Protein AF-A0A962H6L5-F1 (afdb_monomer)

Structure (mmCIF, N/CA/C/O backbone):
data_AF-A0A962H6L5-F1
#
_entry.id   AF-A0A962H6L5-F1
#
loop_
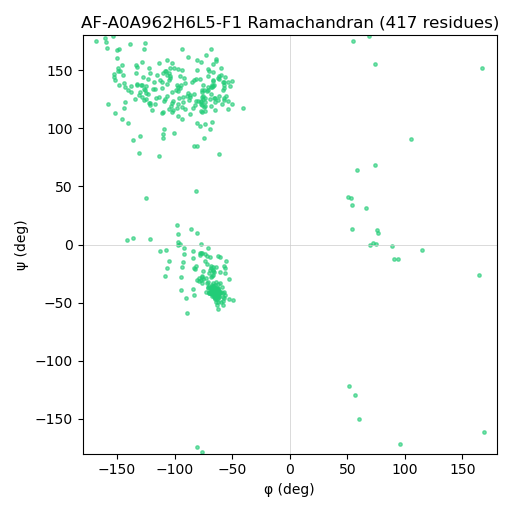_atom_site.group_PDB
_atom_site.id
_atom_site.type_symbol
_atom_site.label_atom_id
_atom_site.label_alt_id
_atom_site.label_comp_id
_atom_site.label_asym_id
_atom_site.label_entity_id
_atom_site.label_seq_id
_atom_site.pdbx_PDB_ins_code
_atom_site.Cartn_x
_atom_site.Cartn_y
_atom_site.Cartn_z
_atom_site.occupancy
_atom_site.B_iso_or_equiv
_atom_site.auth_seq_id
_atom_site.auth_comp_id
_atom_site.auth_asym_id
_atom_site.auth_atom_id
_atom_site.pdbx_PDB_model_num
ATOM 1 N N . MET A 1 1 ? -11.122 9.162 25.309 1.00 51.91 1 MET A N 1
ATOM 2 C CA . MET A 1 1 ? -9.890 9.337 24.504 1.00 51.91 1 MET A CA 1
ATOM 3 C C . MET A 1 1 ? -10.252 9.602 23.049 1.00 51.91 1 MET A C 1
ATOM 5 O O . MET A 1 1 ? -11.308 9.151 22.612 1.00 51.91 1 MET A O 1
ATOM 9 N N . ALA A 1 2 ? -9.416 10.336 22.312 1.00 76.69 2 ALA A N 1
ATOM 10 C CA . ALA A 1 2 ? -9.655 10.618 20.895 1.00 76.69 2 ALA A CA 1
ATOM 11 C C . ALA A 1 2 ? -9.278 9.437 19.976 1.00 76.69 2 ALA A C 1
ATOM 13 O O . ALA A 1 2 ? -9.973 9.191 18.996 1.00 76.69 2 ALA A O 1
ATOM 14 N N . VAL A 1 3 ? -8.276 8.642 20.363 1.00 86.62 3 VAL A N 1
ATOM 15 C CA . VAL A 1 3 ? -7.961 7.310 19.815 1.00 86.62 3 VAL A CA 1
ATOM 16 C C . VAL A 1 3 ? -7.894 6.333 20.993 1.00 86.62 3 VAL A C 1
ATOM 18 O O . VAL A 1 3 ? -7.348 6.689 22.036 1.00 86.62 3 VAL A O 1
ATOM 21 N N . ARG A 1 4 ? -8.518 5.158 20.880 1.00 91.19 4 ARG A N 1
ATOM 22 C CA . ARG A 1 4 ? -8.542 4.127 21.938 1.00 91.19 4 ARG A CA 1
ATOM 23 C C . ARG A 1 4 ? -7.612 2.973 21.581 1.00 91.19 4 ARG A C 1
ATOM 25 O O . ARG A 1 4 ? -7.512 2.644 20.412 1.00 91.19 4 ARG A O 1
ATOM 32 N N . GLU A 1 5 ? -6.994 2.322 22.555 1.00 92.38 5 GLU A N 1
ATOM 33 C CA . GLU A 1 5 ? -6.277 1.067 22.295 1.00 92.38 5 GLU A CA 1
ATOM 34 C C . GLU A 1 5 ? -7.276 -0.083 22.102 1.00 92.38 5 GLU A C 1
ATOM 36 O O . GLU A 1 5 ? -8.169 -0.286 22.930 1.00 92.38 5 GLU A O 1
ATOM 41 N N . ALA A 1 6 ? -7.145 -0.827 21.006 1.00 93.75 6 ALA A N 1
ATOM 42 C CA . ALA A 1 6 ? -7.954 -2.002 20.709 1.00 93.75 6 ALA A CA 1
ATOM 43 C C . ALA A 1 6 ? -7.163 -3.292 20.944 1.00 93.75 6 ALA A C 1
ATOM 45 O O . ALA A 1 6 ? -5.963 -3.382 20.693 1.00 93.75 6 ALA A O 1
ATOM 46 N N . SER A 1 7 ? -7.858 -4.328 21.418 1.00 93.75 7 SER A N 1
ATOM 47 C CA . SER A 1 7 ? -7.237 -5.632 21.632 1.00 93.75 7 SER A CA 1
ATOM 48 C C . SER A 1 7 ? -6.994 -6.338 20.294 1.00 93.75 7 SER A C 1
ATOM 50 O O . SER A 1 7 ? -7.942 -6.457 19.519 1.00 93.75 7 SER A O 1
ATOM 52 N N . PRO A 1 8 ? -5.797 -6.906 20.050 1.00 93.00 8 PRO A N 1
ATOM 53 C CA . PRO A 1 8 ? -5.533 -7.734 18.871 1.00 93.00 8 PRO A CA 1
ATOM 54 C C . PRO A 1 8 ? -6.216 -9.106 18.920 1.00 93.00 8 PRO A C 1
ATOM 56 O O . PRO A 1 8 ? -6.211 -9.817 17.922 1.00 93.00 8 PRO A O 1
ATOM 59 N N . ALA A 1 9 ? -6.792 -9.496 20.062 1.00 93.69 9 ALA A N 1
ATOM 60 C CA . ALA A 1 9 ? -7.347 -10.833 20.279 1.00 93.69 9 ALA A CA 1
ATOM 61 C C . ALA A 1 9 ? -8.882 -10.875 20.297 1.00 93.69 9 ALA A C 1
ATOM 63 O O . ALA A 1 9 ? -9.469 -11.940 20.121 1.00 93.69 9 ALA A O 1
ATOM 64 N N . ARG A 1 10 ? -9.552 -9.742 20.538 1.00 93.62 10 ARG A N 1
ATOM 65 C CA . ARG A 1 10 ? -11.018 -9.684 20.625 1.00 93.62 10 ARG A CA 1
ATOM 66 C C . ARG A 1 10 ? -11.561 -8.340 20.161 1.00 93.62 10 ARG A C 1
ATOM 68 O O . ARG A 1 10 ? -10.922 -7.310 20.358 1.00 93.62 10 ARG A O 1
ATOM 75 N N . LEU A 1 11 ? -12.770 -8.373 19.609 1.00 93.94 11 LEU A N 1
ATOM 76 C CA . LEU A 1 11 ? -13.561 -7.177 19.347 1.00 93.94 11 LEU A CA 1
ATOM 77 C C . LEU A 1 11 ? -14.142 -6.659 20.664 1.00 93.94 11 LEU A C 1
ATOM 79 O O . LEU A 1 11 ? -14.650 -7.441 21.470 1.00 93.94 11 LEU A O 1
ATOM 83 N N . ASP A 1 12 ? -14.097 -5.346 20.859 1.00 94.19 12 ASP A N 1
ATOM 84 C CA . ASP A 1 12 ? -14.778 -4.682 21.967 1.00 94.19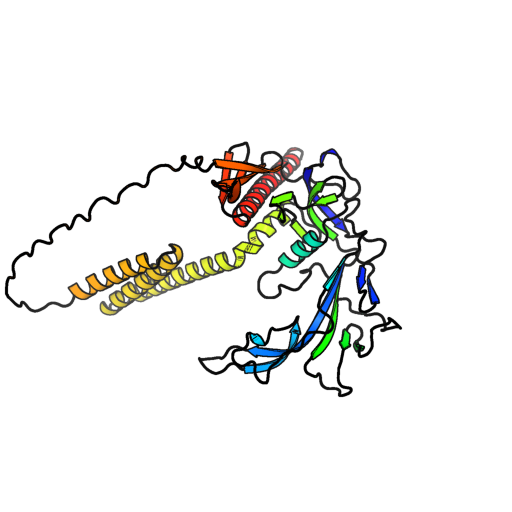 12 ASP A CA 1
ATOM 85 C C . ASP A 1 12 ? -15.941 -3.847 21.410 1.00 94.19 12 ASP A C 1
ATOM 87 O O . ASP A 1 12 ? -15.697 -2.866 20.702 1.00 94.19 12 ASP A O 1
ATOM 91 N N . PRO A 1 13 ? -17.208 -4.192 21.697 1.00 93.06 13 PRO A N 1
ATOM 92 C CA . PRO A 1 13 ? -18.354 -3.392 21.270 1.00 93.06 13 PRO A CA 1
ATOM 93 C C . PRO A 1 13 ? -18.299 -1.930 21.738 1.00 93.06 13 PRO A C 1
ATOM 95 O O . PRO A 1 13 ? -18.869 -1.062 21.080 1.00 93.06 13 PRO A O 1
ATOM 98 N N . ALA A 1 14 ? -17.582 -1.620 22.825 1.00 91.75 14 ALA A N 1
ATOM 99 C CA . ALA A 1 14 ? -17.404 -0.249 23.307 1.00 91.75 14 ALA A CA 1
ATOM 100 C C . ALA A 1 14 ? -16.536 0.628 22.382 1.00 91.75 14 ALA A C 1
ATOM 102 O O . ALA A 1 14 ? -16.470 1.846 22.579 1.00 91.75 14 ALA A O 1
ATOM 103 N N . ASN A 1 15 ? -15.874 0.021 21.392 1.00 91.81 15 ASN A N 1
ATOM 104 C CA . ASN A 1 15 ? -15.098 0.703 20.360 1.00 91.81 15 ASN A CA 1
ATOM 105 C C . ASN A 1 15 ? -15.895 0.954 19.067 1.00 91.81 15 ASN A C 1
ATOM 107 O O . ASN A 1 15 ? -15.359 1.526 18.123 1.00 91.81 15 ASN A O 1
ATOM 111 N N . GLU A 1 16 ? -17.164 0.556 18.985 1.00 91.19 16 GLU A N 1
ATOM 112 C CA . GLU A 1 16 ? -17.966 0.774 17.779 1.00 91.19 16 GLU A CA 1
ATOM 113 C C . GLU A 1 16 ? -18.129 2.273 17.453 1.00 91.19 16 GLU A C 1
ATOM 115 O O . GLU A 1 16 ? -18.516 3.073 18.306 1.00 91.19 16 GLU A O 1
ATOM 120 N N . GLY A 1 17 ? -17.814 2.663 16.211 1.00 86.62 17 GLY A N 1
ATOM 121 C CA . GLY A 1 17 ? -17.807 4.060 15.751 1.00 86.62 17 GLY A CA 1
ATOM 122 C C . GLY A 1 17 ? -16.611 4.881 16.248 1.00 86.62 17 GLY A C 1
ATOM 123 O O . GLY A 1 17 ? -16.469 6.063 15.923 1.00 86.62 17 GLY A O 1
ATOM 124 N N . GLU A 1 18 ? -15.717 4.270 17.021 1.00 87.00 18 GLU A N 1
ATOM 125 C CA . GLU A 1 18 ? -14.580 4.934 17.629 1.00 87.00 18 GLU A CA 1
ATOM 126 C C . GLU A 1 18 ? -13.311 4.701 16.787 1.00 87.00 18 GLU A C 1
ATOM 128 O O . GLU A 1 18 ? -13.024 3.583 16.374 1.00 87.00 18 GLU A O 1
ATOM 133 N N . LEU A 1 19 ? -12.492 5.749 16.584 1.00 89.69 19 LEU A N 1
ATOM 134 C CA . LEU A 1 19 ? -11.078 5.563 16.236 1.00 89.69 19 LEU A CA 1
ATOM 135 C C . LEU A 1 19 ? -10.378 4.729 17.307 1.00 89.69 19 LEU A C 1
ATOM 137 O O . LEU A 1 19 ? -10.385 5.099 18.492 1.00 89.69 19 LEU A O 1
ATOM 141 N N . VAL A 1 20 ? -9.750 3.659 16.848 1.00 92.75 20 VAL A N 1
ATOM 142 C CA . VAL A 1 20 ? -8.916 2.755 17.616 1.00 92.75 20 VAL A CA 1
ATOM 143 C C . VAL A 1 20 ? -7.521 2.679 17.015 1.00 92.75 20 VAL A C 1
ATOM 145 O O . VAL A 1 20 ? -7.346 2.866 15.813 1.00 92.75 20 VAL A O 1
ATOM 148 N N . HIS A 1 21 ? -6.549 2.402 17.867 1.00 94.12 21 HIS A N 1
ATOM 149 C CA . HIS A 1 21 ? -5.203 1.999 17.522 1.00 94.12 21 HIS A CA 1
ATOM 150 C C . HIS A 1 21 ? -5.044 0.504 17.817 1.00 94.12 21 HIS A C 1
ATOM 152 O O . HIS A 1 21 ? -5.535 0.014 18.835 1.00 94.12 21 HIS A O 1
ATOM 158 N N . LEU A 1 22 ? -4.389 -0.218 16.914 1.00 94.25 22 LEU A N 1
ATOM 159 C CA . LEU A 1 22 ? -4.136 -1.649 17.022 1.00 94.25 22 LEU A CA 1
ATOM 160 C C . LEU A 1 22 ? -2.810 -1.973 16.340 1.00 94.25 22 LEU A C 1
ATOM 162 O O . LEU A 1 22 ? -2.576 -1.520 15.225 1.00 94.25 22 LEU A O 1
ATOM 166 N N . SER A 1 23 ? -1.997 -2.823 16.964 1.00 94.31 23 SER A N 1
ATOM 167 C CA . SER A 1 23 ? -0.869 -3.493 16.309 1.00 94.31 23 SER A CA 1
ATOM 168 C C . SER A 1 23 ? -1.095 -5.002 16.310 1.00 94.31 23 SER A C 1
ATOM 170 O O . SER A 1 23 ? -1.249 -5.595 17.380 1.00 94.31 23 SER A O 1
ATOM 172 N N . ALA A 1 24 ? -1.130 -5.627 15.134 1.00 93.75 24 ALA A N 1
ATOM 173 C CA . ALA A 1 24 ? -1.178 -7.088 14.999 1.00 93.75 24 ALA A CA 1
ATOM 174 C C . ALA A 1 24 ? -0.566 -7.533 13.663 1.00 93.75 24 ALA A C 1
ATOM 176 O O . ALA A 1 24 ? -0.124 -6.703 12.878 1.00 93.75 24 ALA A O 1
ATOM 177 N N . THR A 1 25 ? -0.526 -8.834 13.390 1.00 92.56 25 THR A N 1
ATOM 178 C CA . THR A 1 25 ? -0.081 -9.365 12.094 1.00 92.56 25 THR A CA 1
ATOM 179 C C . THR A 1 25 ? -1.223 -9.391 11.084 1.00 92.56 25 THR A C 1
ATOM 181 O O . THR A 1 25 ? -2.363 -9.719 11.431 1.00 92.56 25 THR A O 1
ATOM 184 N N . LEU A 1 26 ? -0.928 -9.030 9.832 1.00 90.75 26 LEU A N 1
ATOM 185 C CA . LEU A 1 26 ? -1.894 -9.106 8.738 1.00 90.75 26 LEU A CA 1
ATOM 186 C C . LEU A 1 26 ? -1.964 -10.550 8.224 1.00 90.75 26 LEU A C 1
ATOM 188 O O . LEU A 1 26 ? -1.076 -11.023 7.518 1.00 90.75 26 LEU A O 1
ATOM 192 N N . GLN A 1 27 ? -3.031 -11.253 8.587 1.00 90.88 27 GLN A N 1
ATOM 193 C CA . GLN A 1 27 ? -3.197 -12.684 8.352 1.00 90.88 27 GLN A CA 1
ATOM 194 C C . GLN A 1 27 ? -4.221 -12.963 7.256 1.00 90.88 27 GLN A C 1
ATOM 196 O O . GLN A 1 27 ? -5.202 -12.242 7.108 1.00 90.88 27 GLN A O 1
ATOM 201 N N . SER A 1 28 ? -4.019 -14.058 6.530 1.00 93.81 28 SER A N 1
ATOM 202 C CA . SER A 1 28 ? -4.988 -14.658 5.612 1.00 93.81 28 SER A CA 1
ATOM 203 C C . SER A 1 28 ? -4.832 -16.177 5.690 1.00 93.81 28 SER A C 1
ATOM 205 O O . SER A 1 28 ? -3.711 -16.678 5.788 1.00 93.81 28 SER A O 1
ATOM 207 N N . ALA A 1 29 ? -5.944 -16.912 5.688 1.00 93.19 29 ALA A N 1
ATOM 208 C CA . ALA A 1 29 ? -5.927 -18.372 5.665 1.00 93.19 29 ALA A CA 1
ATOM 209 C C . ALA A 1 29 ? -5.704 -18.906 4.244 1.00 93.19 29 ALA A C 1
ATOM 211 O O . ALA A 1 29 ? -5.129 -19.981 4.072 1.00 93.19 29 ALA A O 1
ATOM 212 N N . THR A 1 30 ? -6.163 -18.165 3.232 1.00 94.12 30 THR A N 1
ATOM 213 C CA . THR A 1 30 ? -6.051 -18.564 1.819 1.00 94.12 30 THR A CA 1
ATOM 214 C C . THR A 1 30 ? -4.808 -18.021 1.112 1.00 94.12 30 THR A C 1
ATOM 216 O O . THR A 1 30 ? -4.389 -18.591 0.103 1.00 94.12 30 THR A O 1
ATOM 219 N N . GLY A 1 31 ? -4.189 -16.971 1.657 1.00 94.75 31 GLY A N 1
ATOM 220 C CA . GLY A 1 31 ? -3.104 -16.239 1.013 1.00 94.75 31 GLY A CA 1
ATOM 221 C C . GLY A 1 31 ? -3.572 -15.438 -0.206 1.00 94.75 31 GLY A C 1
ATOM 222 O O . GLY A 1 31 ? -4.745 -15.438 -0.580 1.00 94.75 31 GLY A O 1
ATOM 223 N N . SER A 1 32 ? -2.639 -14.736 -0.844 1.00 95.19 32 SER A N 1
ATOM 224 C CA . SER A 1 32 ? -2.877 -14.012 -2.095 1.00 95.19 32 SER A CA 1
ATOM 225 C C . SER A 1 32 ? -2.278 -14.769 -3.280 1.00 95.19 32 SER A C 1
ATOM 227 O O . SER A 1 32 ? -1.315 -15.526 -3.142 1.00 95.19 32 SER A O 1
ATOM 229 N N . ARG A 1 33 ? -2.853 -14.590 -4.469 1.00 94.38 33 ARG A N 1
ATOM 230 C CA . ARG A 1 33 ? -2.406 -15.258 -5.694 1.00 94.38 33 ARG A CA 1
ATOM 231 C C . ARG A 1 33 ? -2.532 -14.326 -6.883 1.00 94.38 33 ARG A C 1
ATOM 233 O O . ARG A 1 33 ? -3.572 -13.707 -7.074 1.00 94.38 33 ARG A O 1
ATOM 240 N N . ASP A 1 34 ? -1.500 -14.313 -7.715 1.00 93.56 34 ASP A N 1
ATOM 241 C CA . ASP A 1 34 ? -1.551 -13.746 -9.053 1.00 93.56 34 ASP A CA 1
ATOM 242 C C . ASP A 1 34 ? -2.355 -14.672 -9.990 1.00 93.56 34 ASP A C 1
ATOM 244 O O . ASP A 1 34 ? -1.925 -15.807 -10.218 1.00 93.56 34 ASP A O 1
ATOM 248 N N . PRO A 1 35 ? -3.516 -14.246 -10.519 1.00 90.94 35 PRO A N 1
ATOM 249 C CA . PRO A 1 35 ? -4.323 -15.070 -11.410 1.00 90.94 35 PRO A CA 1
ATOM 250 C C . PRO A 1 35 ? -3.744 -15.168 -12.828 1.00 90.94 35 PRO A C 1
ATOM 252 O O . PRO A 1 35 ? -4.046 -16.139 -13.517 1.00 90.94 35 PRO A O 1
ATOM 255 N N . ASP A 1 36 ? -2.920 -14.207 -13.255 1.00 90.19 36 ASP A N 1
ATOM 256 C CA . ASP A 1 36 ? -2.374 -14.136 -14.614 1.00 90.19 36 ASP A CA 1
ATOM 257 C C . ASP A 1 36 ? -1.140 -15.037 -14.757 1.00 90.19 36 ASP A C 1
ATOM 259 O O . ASP A 1 36 ? -1.001 -15.761 -15.743 1.00 90.19 36 ASP A O 1
ATOM 263 N N . LEU A 1 37 ? -0.247 -15.015 -13.757 1.00 89.69 37 LEU A N 1
ATOM 264 C CA . LEU A 1 37 ? 0.996 -15.807 -13.759 1.00 89.69 37 LEU A CA 1
ATOM 265 C C . LEU A 1 37 ? 0.973 -16.997 -12.790 1.00 89.69 37 LEU A C 1
ATOM 267 O O . LEU A 1 37 ? 1.901 -17.804 -12.768 1.00 89.69 37 LEU A O 1
ATOM 271 N N . GLY A 1 38 ? -0.090 -17.138 -11.997 1.00 89.56 38 GLY A N 1
ATOM 272 C CA . GLY A 1 38 ? -0.303 -18.284 -11.115 1.00 89.56 38 GLY A CA 1
ATOM 273 C C . GLY A 1 38 ? 0.554 -18.299 -9.846 1.00 89.56 38 GLY A C 1
ATOM 274 O O . GLY A 1 38 ? 0.589 -19.339 -9.188 1.00 89.56 38 GLY A O 1
ATOM 275 N N . VAL A 1 39 ? 1.218 -17.193 -9.491 1.00 91.69 39 VAL A N 1
ATOM 276 C CA . VAL A 1 39 ? 2.125 -17.076 -8.332 1.00 91.69 39 VAL A CA 1
ATOM 277 C C . VAL A 1 39 ? 1.331 -16.964 -7.026 1.00 91.69 39 VAL A C 1
ATOM 279 O O . VAL A 1 39 ? 0.647 -15.959 -6.834 1.00 91.69 39 VAL A O 1
ATOM 282 N N . PRO A 1 40 ? 1.399 -17.949 -6.110 1.00 94.00 40 PRO A N 1
ATOM 283 C CA . PRO A 1 40 ? 0.777 -17.853 -4.796 1.00 94.00 40 PRO A CA 1
ATOM 284 C C . PRO A 1 40 ? 1.761 -17.330 -3.738 1.00 94.00 40 PRO A C 1
ATOM 286 O O . PRO A 1 40 ? 2.954 -17.633 -3.786 1.00 94.00 40 PRO A O 1
ATOM 289 N N . VAL A 1 41 ? 1.246 -16.632 -2.728 1.00 94.75 41 VAL A N 1
ATOM 290 C CA . VAL A 1 41 ? 1.965 -16.310 -1.487 1.00 94.75 41 VAL A CA 1
ATOM 291 C C . VAL A 1 41 ? 1.080 -16.587 -0.270 1.00 94.75 41 VAL A C 1
ATOM 293 O O . VAL A 1 41 ? -0.133 -16.397 -0.345 1.00 94.75 41 VAL A O 1
ATOM 296 N N . PRO A 1 42 ? 1.652 -17.001 0.875 1.00 94.81 42 PRO A N 1
ATOM 297 C CA . PRO A 1 42 ? 0.871 -17.224 2.093 1.00 94.81 42 PRO A CA 1
ATOM 298 C C . PRO A 1 42 ? 0.422 -15.913 2.764 1.00 94.81 42 PRO A C 1
ATOM 300 O O . PRO A 1 42 ? -0.430 -15.932 3.644 1.00 94.81 42 PRO A O 1
ATOM 303 N N . GLY A 1 43 ? 0.999 -14.773 2.368 1.00 92.88 43 GLY A N 1
ATOM 304 C CA . GLY A 1 43 ? 0.629 -13.451 2.867 1.00 92.88 43 GLY A CA 1
ATOM 305 C C . GLY A 1 43 ? -0.663 -12.919 2.246 1.00 92.88 43 GLY A C 1
ATOM 306 O O . GLY A 1 43 ? -1.048 -13.296 1.141 1.00 92.88 43 GLY A O 1
ATOM 307 N N . ALA A 1 44 ? -1.315 -11.992 2.944 1.00 93.12 44 ALA A N 1
ATOM 308 C CA . ALA A 1 44 ? -2.577 -11.387 2.514 1.00 93.12 44 ALA A CA 1
ATOM 309 C C . ALA A 1 44 ? -2.455 -10.456 1.294 1.00 93.12 44 ALA A C 1
ATOM 311 O O . ALA A 1 44 ? -3.453 -10.183 0.628 1.00 93.12 44 ALA A O 1
ATOM 312 N N . VAL A 1 45 ? -1.258 -9.933 1.017 1.00 93.12 45 VAL A N 1
ATOM 313 C CA . VAL A 1 45 ? -1.019 -8.940 -0.037 1.00 93.12 45 VAL A CA 1
ATOM 314 C C . VAL A 1 45 ? 0.160 -9.380 -0.892 1.00 93.12 45 VAL A C 1
ATOM 316 O O . VAL A 1 45 ? 1.242 -9.668 -0.378 1.00 93.12 45 VAL A O 1
ATOM 319 N N . LEU A 1 46 ? -0.059 -9.383 -2.203 1.00 94.69 46 LEU A N 1
ATOM 320 C CA . LEU A 1 46 ? 0.927 -9.645 -3.242 1.00 94.69 46 LEU A CA 1
ATOM 321 C C . LEU A 1 46 ? 0.899 -8.477 -4.221 1.00 94.69 46 LEU A C 1
ATOM 323 O O . LEU A 1 46 ? -0.167 -8.066 -4.661 1.00 94.69 46 LEU A O 1
ATOM 327 N N . ARG A 1 47 ? 2.050 -7.941 -4.596 1.00 94.00 47 ARG A N 1
ATOM 328 C CA . ARG A 1 47 ? 2.171 -6.910 -5.620 1.00 94.00 47 ARG A CA 1
ATOM 329 C C . ARG A 1 47 ? 3.046 -7.425 -6.746 1.00 94.00 47 ARG A C 1
ATOM 331 O O . ARG A 1 47 ? 4.241 -7.638 -6.558 1.00 94.00 47 ARG A O 1
ATOM 338 N N . ARG A 1 48 ? 2.444 -7.564 -7.922 1.00 94.44 48 ARG A N 1
ATOM 339 C CA . ARG A 1 48 ? 3.145 -7.768 -9.185 1.00 94.44 48 ARG A CA 1
ATOM 340 C C . ARG A 1 48 ? 3.733 -6.433 -9.635 1.00 94.44 48 ARG A C 1
ATOM 342 O O . ARG A 1 48 ? 2.983 -5.479 -9.858 1.00 94.44 48 ARG A O 1
ATOM 349 N N . GLN A 1 49 ? 5.052 -6.369 -9.777 1.00 93.19 49 GLN A N 1
ATOM 350 C CA . GLN A 1 49 ? 5.755 -5.229 -10.359 1.00 93.19 49 GLN A CA 1
ATOM 351 C C . GLN A 1 49 ? 6.162 -5.578 -11.784 1.00 93.19 49 GLN A C 1
ATOM 353 O O . GLN A 1 49 ? 6.907 -6.532 -11.995 1.00 93.19 49 GLN A O 1
ATOM 358 N N . VAL A 1 50 ? 5.664 -4.811 -12.755 1.00 93.44 50 VAL A N 1
ATOM 359 C CA . VAL A 1 50 ? 6.017 -4.993 -14.162 1.00 93.44 50 VAL A CA 1
ATOM 360 C C . VAL A 1 50 ? 6.912 -3.849 -14.617 1.00 93.44 50 VAL A C 1
ATOM 362 O O . VAL A 1 50 ? 6.550 -2.674 -14.521 1.00 93.44 50 VAL A O 1
ATOM 365 N N . GLN A 1 51 ? 8.072 -4.206 -15.154 1.00 94.69 51 GLN A N 1
ATOM 366 C CA . GLN A 1 51 ? 8.912 -3.311 -15.934 1.00 94.69 51 GLN A CA 1
ATOM 367 C C . GLN A 1 51 ? 8.781 -3.656 -17.413 1.00 94.69 51 GLN A C 1
ATOM 369 O O . GLN A 1 51 ? 8.688 -4.827 -17.780 1.00 94.69 51 GLN A O 1
ATOM 374 N N . MET A 1 52 ? 8.799 -2.638 -18.267 1.00 94.94 52 MET A N 1
ATOM 375 C CA . MET A 1 52 ? 8.828 -2.808 -19.715 1.00 94.94 52 MET A CA 1
ATOM 376 C C . MET A 1 52 ? 10.120 -2.224 -20.268 1.00 94.94 52 MET A C 1
ATOM 378 O O . MET A 1 52 ? 10.501 -1.105 -19.910 1.00 94.94 52 MET A O 1
ATOM 382 N N . PHE A 1 53 ? 10.776 -2.975 -21.151 1.00 95.56 53 PHE A N 1
ATOM 383 C CA . PHE A 1 53 ? 11.902 -2.470 -21.919 1.00 95.56 53 PHE A CA 1
ATOM 384 C C . PHE A 1 53 ? 11.367 -1.518 -22.991 1.00 95.56 53 PHE A C 1
ATOM 386 O O . PHE A 1 53 ? 10.732 -1.939 -23.959 1.00 95.56 53 PHE A O 1
ATOM 393 N N . GLN A 1 54 ? 11.527 -0.218 -22.776 1.00 96.56 54 GLN A N 1
ATOM 394 C CA . GLN A 1 54 ? 10.830 0.819 -23.533 1.00 96.56 54 GLN A CA 1
ATOM 395 C C . GLN A 1 54 ? 11.675 2.078 -23.672 1.00 96.56 54 GLN A C 1
ATOM 397 O O . GLN A 1 54 ? 12.699 2.222 -23.007 1.00 96.56 54 GLN A O 1
ATOM 402 N N . TRP A 1 55 ? 11.245 2.989 -24.542 1.00 97.75 55 TRP A N 1
ATOM 403 C CA . TRP A 1 55 ? 11.868 4.297 -24.667 1.00 97.75 55 TRP A CA 1
ATOM 404 C C . TRP A 1 55 ? 11.554 5.161 -23.448 1.00 97.75 55 TRP A C 1
ATOM 406 O O . TRP A 1 55 ? 10.391 5.262 -23.042 1.00 97.75 55 TRP A O 1
ATOM 416 N N . ALA A 1 56 ? 12.570 5.841 -22.932 1.00 96.31 56 ALA A N 1
ATOM 417 C CA . ALA A 1 56 ? 12.438 6.968 -22.026 1.00 96.31 56 ALA A CA 1
ATOM 418 C C . ALA A 1 56 ? 13.037 8.223 -22.665 1.00 96.31 56 ALA A C 1
ATOM 420 O O . ALA A 1 56 ? 14.074 8.169 -23.327 1.00 96.31 56 ALA A O 1
ATOM 421 N N . GLU A 1 57 ? 12.353 9.349 -22.472 1.00 95.31 57 GLU A N 1
ATOM 422 C CA . GLU A 1 57 ? 12.846 10.666 -22.853 1.00 95.31 57 GLU A CA 1
ATOM 423 C C . GLU A 1 57 ? 13.548 11.296 -21.652 1.00 95.31 57 GLU A C 1
ATOM 425 O O . GLU A 1 57 ? 12.926 11.555 -20.619 1.00 95.31 57 GLU A O 1
ATOM 430 N N . THR A 1 58 ? 14.837 11.571 -21.803 1.00 91.06 58 THR A N 1
ATOM 431 C CA . THR A 1 58 ? 15.612 12.323 -20.824 1.00 91.06 58 THR A CA 1
ATOM 432 C C . THR A 1 58 ? 15.651 13.786 -21.265 1.00 91.06 58 THR A C 1
ATOM 434 O O . THR A 1 58 ? 16.024 14.071 -22.411 1.00 91.06 58 THR A O 1
ATOM 437 N N . PRO A 1 59 ? 15.262 14.732 -20.388 1.00 85.31 59 PRO A N 1
ATOM 438 C CA . PRO A 1 59 ? 15.243 16.143 -20.736 1.00 85.31 59 PRO A CA 1
ATOM 439 C C . PRO A 1 59 ? 16.639 16.620 -21.132 1.00 85.31 59 PRO A C 1
ATOM 441 O O . PRO A 1 59 ? 17.656 16.164 -20.601 1.00 85.31 59 PRO A O 1
ATOM 444 N N . ALA A 1 60 ? 16.675 17.557 -22.073 1.00 83.94 60 ALA A N 1
ATOM 445 C CA . ALA A 1 60 ? 17.918 18.127 -22.547 1.00 83.94 60 ALA A CA 1
ATOM 446 C C . ALA A 1 60 ? 18.680 18.831 -21.419 1.00 83.94 60 ALA A C 1
ATOM 448 O O . ALA A 1 60 ? 18.092 19.483 -20.554 1.00 83.94 60 ALA A O 1
ATOM 449 N N . LYS A 1 61 ? 20.009 18.742 -21.473 1.00 79.69 61 LYS A N 1
ATOM 450 C CA . LYS A 1 61 ? 20.883 19.663 -20.747 1.00 79.69 61 LYS A CA 1
ATOM 451 C C . LYS A 1 61 ? 21.128 20.864 -21.661 1.00 79.69 61 LYS A C 1
ATOM 453 O O . LYS A 1 61 ? 21.452 20.667 -22.828 1.00 79.69 61 LYS A O 1
ATOM 458 N N . ASP A 1 62 ? 20.939 22.070 -21.133 1.00 75.19 62 ASP A N 1
ATOM 459 C CA . ASP A 1 62 ? 21.275 23.344 -21.787 1.00 75.19 62 ASP A CA 1
ATOM 460 C C . ASP A 1 62 ? 20.575 23.593 -23.146 1.00 75.19 62 ASP A C 1
ATOM 462 O O . ASP A 1 62 ? 21.226 23.666 -24.185 1.00 75.19 62 ASP A O 1
ATOM 466 N N . ASP A 1 63 ? 19.237 23.718 -23.140 1.00 78.88 63 ASP A N 1
ATOM 467 C CA . ASP A 1 63 ? 18.376 24.076 -24.295 1.00 78.88 63 ASP A CA 1
ATOM 468 C C . ASP A 1 63 ? 18.534 23.205 -25.573 1.00 78.88 63 ASP A C 1
ATOM 470 O O . ASP A 1 63 ? 18.039 23.556 -26.647 1.00 78.88 63 ASP A O 1
ATOM 474 N N . GLY A 1 64 ? 19.204 22.051 -25.478 1.00 82.56 64 GLY A N 1
ATOM 475 C CA . GLY A 1 64 ? 19.365 21.086 -26.573 1.00 82.56 64 GLY A CA 1
ATOM 476 C C . GLY A 1 64 ? 18.118 20.228 -26.863 1.00 82.56 64 GLY A C 1
ATOM 477 O O . GLY A 1 64 ? 17.083 20.378 -26.213 1.00 82.56 64 GLY A O 1
ATOM 478 N N . PRO A 1 65 ? 18.186 19.292 -27.833 1.00 86.56 65 PRO A N 1
ATOM 479 C CA . PRO A 1 65 ? 17.145 18.281 -28.009 1.00 86.56 65 PRO A CA 1
ATOM 480 C C . PRO A 1 65 ? 17.174 17.254 -26.860 1.00 86.56 65 PRO A C 1
ATOM 482 O O . PRO A 1 65 ? 18.247 16.991 -26.304 1.00 86.56 65 PRO A O 1
ATOM 485 N N . PRO A 1 66 ? 16.030 16.643 -26.502 1.00 89.75 66 PRO A N 1
ATOM 486 C CA . PRO A 1 66 ? 16.010 15.567 -25.520 1.00 89.75 66 PRO A CA 1
ATOM 487 C C . PRO A 1 66 ? 16.729 14.323 -26.052 1.00 89.75 66 PRO A C 1
ATOM 489 O O . PRO A 1 66 ? 16.823 14.101 -27.263 1.00 89.75 66 PRO A O 1
ATOM 492 N N . ALA A 1 67 ? 17.223 13.501 -25.131 1.00 92.38 67 ALA A N 1
ATOM 493 C CA . ALA A 1 67 ? 17.800 12.204 -25.455 1.00 92.38 67 ALA A CA 1
ATOM 494 C C . ALA A 1 67 ? 16.744 11.106 -25.292 1.00 92.38 67 ALA A C 1
ATOM 496 O O . ALA A 1 67 ? 15.918 11.171 -24.384 1.00 92.38 67 ALA A O 1
ATOM 497 N N . TYR A 1 68 ? 16.803 10.085 -26.145 1.00 95.00 68 TYR A N 1
ATOM 498 C CA . TYR A 1 68 ? 15.949 8.904 -26.057 1.00 95.00 68 TYR A CA 1
ATOM 499 C C . TYR A 1 68 ? 16.808 7.680 -25.787 1.00 95.00 68 TYR A C 1
ATOM 501 O O . TYR A 1 68 ? 17.746 7.399 -26.535 1.00 95.00 68 TYR A O 1
ATOM 509 N N . GLU A 1 69 ? 16.477 6.944 -24.736 1.00 95.19 69 GLU A N 1
ATOM 510 C CA . GLU A 1 69 ? 17.183 5.722 -24.364 1.00 95.19 69 GLU A CA 1
ATOM 511 C C . GLU A 1 69 ? 16.210 4.561 -24.188 1.00 95.19 69 GLU A C 1
ATOM 513 O O . GLU A 1 69 ? 15.074 4.746 -23.753 1.00 95.19 69 GLU A O 1
ATOM 518 N N . LEU A 1 70 ? 16.650 3.362 -24.576 1.00 95.31 70 LEU A N 1
ATOM 519 C CA . LEU A 1 70 ? 15.936 2.126 -24.284 1.00 95.31 70 LEU A CA 1
ATOM 520 C C . LEU A 1 70 ? 16.410 1.594 -22.937 1.00 95.31 70 LEU A C 1
ATOM 522 O O . LEU A 1 70 ? 17.608 1.393 -22.730 1.00 95.31 70 LEU A O 1
ATOM 526 N N . GLY A 1 71 ? 15.463 1.313 -22.053 1.00 95.00 71 GLY A N 1
ATOM 527 C CA . GLY A 1 71 ? 15.757 0.793 -20.728 1.00 95.00 71 GLY A CA 1
ATOM 528 C C . GLY A 1 71 ? 14.565 0.080 -20.114 1.00 95.00 71 GLY A C 1
ATOM 529 O O . GLY A 1 71 ? 13.442 0.146 -20.615 1.00 95.00 71 GLY A O 1
ATOM 530 N N . TRP A 1 72 ? 14.818 -0.620 -19.013 1.00 94.12 72 TRP A N 1
ATOM 531 C CA . TRP A 1 72 ? 13.762 -1.161 -18.168 1.00 94.12 72 TRP A CA 1
ATOM 532 C C . TRP A 1 72 ? 13.173 -0.036 -17.324 1.00 94.12 72 TRP A C 1
ATOM 534 O O . TRP A 1 72 ? 13.856 0.530 -16.471 1.00 94.12 72 TRP A O 1
ATOM 544 N N . HIS A 1 73 ? 11.902 0.280 -17.554 1.00 93.50 73 HIS A N 1
ATOM 545 C CA . HIS A 1 73 ? 11.179 1.279 -16.771 1.00 93.50 73 HIS A CA 1
ATOM 546 C C . HIS A 1 73 ? 9.923 0.661 -16.163 1.00 93.50 73 HIS A C 1
ATOM 548 O O . HIS A 1 73 ? 9.267 -0.168 -16.798 1.00 93.50 73 HIS A O 1
ATOM 554 N N . ALA A 1 74 ? 9.611 1.062 -14.929 1.00 88.62 74 ALA A N 1
ATOM 555 C CA . ALA A 1 74 ? 8.373 0.691 -14.258 1.00 88.62 74 ALA A CA 1
ATOM 556 C C . ALA A 1 74 ? 7.177 1.350 -14.952 1.00 88.62 74 ALA A C 1
ATOM 558 O O . ALA A 1 74 ? 7.247 2.528 -15.309 1.00 88.62 74 ALA A O 1
ATOM 559 N N . ASP A 1 75 ? 6.107 0.572 -15.121 1.00 84.38 75 ASP A N 1
ATOM 560 C CA . ASP A 1 75 ? 4.870 0.972 -15.795 1.00 84.38 75 ASP A CA 1
ATOM 561 C C . ASP A 1 75 ? 5.087 1.511 -17.222 1.00 84.38 75 ASP A C 1
ATOM 563 O O . ASP A 1 75 ? 6.200 1.600 -17.737 1.00 84.38 75 ASP A O 1
ATOM 567 N N . ARG A 1 76 ? 4.009 1.803 -17.952 1.00 91.00 76 ARG A N 1
ATOM 568 C CA . ARG A 1 76 ? 4.128 2.299 -19.331 1.00 91.00 76 ARG A CA 1
ATOM 569 C C . ARG A 1 76 ? 4.411 3.800 -19.334 1.00 91.00 76 ARG A C 1
ATOM 571 O O . ARG A 1 76 ? 3.573 4.586 -18.895 1.00 91.00 76 ARG A O 1
ATOM 578 N N . ILE A 1 77 ? 5.510 4.204 -19.966 1.00 93.44 77 ILE A N 1
ATOM 579 C CA . ILE A 1 77 ? 5.772 5.607 -20.296 1.00 93.44 77 ILE A CA 1
ATOM 580 C C . ILE A 1 77 ? 4.929 5.977 -21.519 1.00 93.44 77 ILE A C 1
ATOM 582 O O . ILE A 1 77 ? 5.051 5.365 -22.587 1.00 93.44 77 ILE A O 1
ATOM 586 N N . ASP A 1 78 ? 4.062 6.983 -21.380 1.00 94.06 78 ASP A N 1
ATOM 587 C CA . ASP A 1 78 ? 3.233 7.449 -22.490 1.00 94.06 78 ASP A CA 1
ATOM 588 C C . ASP A 1 78 ? 4.059 8.251 -23.502 1.00 94.06 78 ASP A C 1
ATOM 590 O O . ASP A 1 78 ? 4.169 9.472 -23.420 1.00 94.06 78 ASP A O 1
ATOM 594 N N . SER A 1 79 ? 4.595 7.560 -24.508 1.00 95.56 79 SER A N 1
ATOM 595 C CA . SER A 1 79 ? 5.439 8.154 -25.550 1.00 95.56 79 SER A CA 1
ATOM 596 C C . SER A 1 79 ? 4.753 9.239 -26.392 1.00 95.56 79 SER A C 1
ATOM 598 O O . SER A 1 79 ? 5.416 9.949 -27.141 1.00 95.56 79 SER A O 1
ATOM 600 N N . ARG A 1 80 ? 3.426 9.407 -26.286 1.00 94.38 80 ARG A N 1
ATOM 601 C CA . ARG A 1 80 ? 2.701 10.540 -26.894 1.00 94.38 80 ARG A CA 1
ATOM 602 C C . ARG A 1 80 ? 3.079 11.881 -26.265 1.00 94.38 80 ARG A C 1
ATOM 604 O O . ARG A 1 80 ? 2.893 12.908 -26.907 1.00 94.38 80 ARG A O 1
ATOM 611 N N . ALA A 1 81 ? 3.572 11.855 -25.028 1.00 93.50 81 ALA A N 1
ATOM 612 C CA . ALA A 1 81 ? 4.039 13.029 -24.306 1.00 93.50 81 ALA A CA 1
ATOM 613 C C . ALA A 1 81 ? 5.495 13.403 -24.640 1.00 93.50 81 ALA A C 1
ATOM 615 O O . ALA A 1 81 ? 5.960 14.440 -24.180 1.00 93.50 81 ALA A O 1
ATOM 616 N N . PHE A 1 82 ? 6.207 12.588 -25.429 1.00 95.44 82 PHE A N 1
ATOM 617 C CA . PHE A 1 82 ? 7.564 12.911 -25.869 1.00 95.44 82 PHE A CA 1
ATOM 618 C C . PHE A 1 82 ? 7.564 14.124 -26.798 1.00 95.44 82 PHE A C 1
ATOM 620 O O . PHE A 1 82 ? 6.639 14.312 -27.593 1.00 95.44 82 PHE A O 1
ATOM 627 N N . GLN A 1 83 ? 8.636 14.911 -26.758 1.00 93.19 83 GLN A N 1
ATOM 628 C CA . GLN A 1 83 ? 8.850 16.008 -27.703 1.00 93.19 83 GLN A CA 1
ATOM 629 C C . GLN A 1 83 ? 8.975 15.489 -29.143 1.00 93.19 83 GLN A C 1
ATOM 631 O O . GLN A 1 83 ? 8.514 16.143 -30.080 1.00 93.19 83 GLN A O 1
ATOM 636 N N . GLN A 1 84 ? 9.561 14.300 -29.334 1.00 92.00 84 GLN A N 1
ATOM 637 C CA . GLN A 1 84 ? 9.715 13.633 -30.631 1.00 92.00 84 GLN A CA 1
ATOM 638 C C . GLN A 1 84 ? 9.246 12.164 -30.574 1.00 92.00 84 GLN A C 1
ATOM 640 O O . GLN A 1 84 ? 10.056 11.235 -30.547 1.00 92.00 84 GLN A O 1
ATOM 645 N N . PRO A 1 85 ? 7.923 11.910 -30.627 1.00 93.12 85 PRO A N 1
ATOM 646 C CA . PRO A 1 85 ? 7.373 10.554 -30.524 1.00 93.12 85 PRO A CA 1
ATOM 647 C C . PRO A 1 85 ? 7.704 9.646 -31.715 1.00 93.12 85 PRO A C 1
ATOM 649 O O . PRO A 1 85 ? 7.708 8.421 -31.597 1.00 93.12 85 PRO A O 1
ATOM 652 N N . ARG A 1 86 ? 7.928 10.221 -32.906 1.00 93.56 86 ARG A N 1
ATOM 653 C CA . ARG A 1 86 ? 8.191 9.439 -34.124 1.00 93.56 86 ARG A CA 1
ATOM 654 C C . ARG A 1 86 ? 9.515 8.687 -33.977 1.00 93.56 86 ARG A C 1
ATOM 656 O O . ARG A 1 86 ? 10.547 9.310 -33.781 1.00 93.56 86 ARG A O 1
ATOM 663 N N . GLY A 1 87 ? 9.465 7.361 -34.106 1.00 93.19 87 GLY A N 1
ATOM 664 C CA . GLY A 1 87 ? 10.614 6.473 -33.882 1.00 93.19 87 GLY A CA 1
ATOM 665 C C . GLY A 1 87 ? 10.757 5.967 -32.441 1.00 93.19 87 GLY A C 1
ATOM 666 O O . GLY A 1 87 ? 11.468 4.992 -32.228 1.00 93.19 87 GLY A O 1
ATOM 667 N N . HIS A 1 88 ? 10.017 6.541 -31.484 1.00 95.88 88 HIS A N 1
ATOM 668 C CA . HIS A 1 88 ? 10.112 6.238 -30.049 1.00 95.88 88 HIS A CA 1
ATOM 669 C C . HIS A 1 88 ? 8.757 5.817 -29.459 1.00 95.88 88 HIS A C 1
ATOM 671 O O . HIS A 1 88 ? 8.364 6.244 -28.376 1.00 95.88 88 HIS A O 1
ATOM 677 N N . ILE A 1 89 ? 7.984 5.020 -30.203 1.00 96.38 89 ILE A N 1
ATOM 678 C CA . ILE A 1 89 ? 6.641 4.608 -29.782 1.00 96.38 89 ILE A CA 1
ATOM 679 C C . ILE A 1 89 ? 6.726 3.421 -28.825 1.00 96.38 89 ILE A C 1
ATOM 681 O O . ILE A 1 89 ? 7.185 2.347 -29.210 1.00 96.38 89 ILE A O 1
ATOM 685 N N . ASN A 1 90 ? 6.218 3.602 -27.606 1.00 95.69 90 ASN A N 1
ATOM 686 C CA . ASN A 1 90 ? 6.126 2.534 -26.616 1.00 95.69 90 ASN A CA 1
ATOM 687 C C . ASN A 1 90 ? 4.823 1.736 -26.791 1.00 95.69 90 ASN A C 1
ATOM 689 O O . ASN A 1 90 ? 3.741 2.342 -26.825 1.00 95.69 90 ASN A O 1
ATOM 693 N N . PRO A 1 91 ? 4.891 0.394 -26.879 1.00 94.19 91 PRO A N 1
ATOM 694 C CA . PRO A 1 91 ? 3.702 -0.444 -26.995 1.00 94.19 91 PRO A CA 1
ATOM 695 C C . PRO A 1 91 ? 2.865 -0.428 -25.707 1.00 94.19 91 PRO A C 1
ATOM 697 O O . PRO A 1 91 ? 3.288 0.065 -24.662 1.00 94.19 91 PRO A O 1
ATOM 700 N N . GLN A 1 92 ? 1.645 -0.961 -25.787 1.00 92.44 92 GLN A N 1
ATOM 701 C CA . GLN A 1 92 ? 0.865 -1.268 -24.588 1.00 92.44 92 GLN A CA 1
ATOM 702 C C . GLN A 1 92 ? 1.419 -2.545 -23.941 1.00 92.44 92 GLN A C 1
ATOM 704 O O . GLN A 1 92 ? 1.632 -3.521 -24.666 1.00 92.44 92 GLN A O 1
ATOM 709 N N . PRO A 1 93 ? 1.652 -2.569 -22.616 1.00 89.56 93 PRO A N 1
ATOM 710 C CA . PRO A 1 93 ? 2.114 -3.775 -21.951 1.00 89.56 93 PRO A CA 1
ATOM 711 C C . PRO A 1 93 ? 1.015 -4.841 -21.996 1.00 89.56 93 PRO A C 1
ATOM 713 O O . PRO A 1 93 ? -0.153 -4.554 -21.738 1.00 89.56 93 PRO A O 1
ATOM 716 N N . ALA A 1 94 ? 1.396 -6.084 -22.296 1.00 87.88 94 ALA A N 1
ATOM 717 C CA . ALA A 1 94 ? 0.475 -7.223 -22.281 1.00 87.88 94 ALA A CA 1
ATOM 718 C C . ALA A 1 94 ? -0.003 -7.585 -20.861 1.00 87.88 94 ALA A C 1
ATOM 720 O O . ALA A 1 94 ? -1.027 -8.242 -20.706 1.00 87.88 94 ALA A O 1
ATOM 721 N N . LEU A 1 95 ? 0.736 -7.153 -19.835 1.00 90.56 95 LEU A N 1
ATOM 722 C CA . LEU A 1 95 ? 0.431 -7.385 -18.430 1.00 90.56 95 LEU A CA 1
ATOM 723 C C . LEU A 1 95 ? 0.820 -6.142 -17.611 1.00 90.56 95 LEU A C 1
ATOM 725 O O . LEU A 1 95 ? 1.982 -5.743 -17.672 1.00 90.56 95 LEU A O 1
ATOM 729 N N . PRO A 1 96 ? -0.100 -5.513 -16.860 1.00 91.31 96 PRO A N 1
ATOM 730 C CA . PRO A 1 96 ? 0.227 -4.379 -16.000 1.00 91.31 96 PRO A CA 1
ATOM 731 C C . PRO A 1 96 ? 0.660 -4.817 -14.592 1.00 91.31 96 PRO A C 1
ATOM 733 O O . PRO A 1 96 ? 0.335 -5.921 -14.132 1.00 91.31 96 PRO A O 1
ATOM 736 N N . SER A 1 97 ? 1.339 -3.912 -13.880 1.00 91.56 97 SER A N 1
ATOM 737 C CA . SER A 1 97 ? 1.524 -3.995 -12.426 1.00 91.56 97 SER A CA 1
ATOM 738 C C . SER A 1 97 ? 0.168 -4.084 -11.721 1.00 91.56 97 SER A C 1
ATOM 740 O O . SER A 1 97 ? -0.808 -3.472 -12.158 1.00 91.56 97 SER A O 1
ATOM 742 N N . ALA A 1 98 ? 0.090 -4.846 -10.631 1.00 91.56 98 ALA A N 1
ATOM 743 C CA . ALA A 1 98 ? -1.153 -5.023 -9.882 1.00 91.56 98 ALA A CA 1
ATOM 744 C C . ALA A 1 98 ? -0.879 -5.344 -8.412 1.00 91.56 98 ALA A C 1
ATOM 746 O O . ALA A 1 98 ? 0.055 -6.081 -8.097 1.00 91.56 98 ALA A O 1
ATOM 747 N N . THR A 1 99 ? -1.731 -4.838 -7.518 1.00 92.38 99 THR A N 1
ATOM 748 C CA . THR A 1 99 ? -1.784 -5.292 -6.124 1.00 92.38 99 THR A CA 1
ATOM 749 C C . THR A 1 99 ? -2.968 -6.234 -5.954 1.00 92.38 99 THR A C 1
ATOM 751 O O . THR A 1 99 ? -4.106 -5.878 -6.248 1.00 92.38 99 THR A O 1
ATOM 754 N N . LEU A 1 100 ? -2.683 -7.439 -5.481 1.00 93.50 100 LEU A N 1
ATOM 755 C CA . LEU A 1 100 ? -3.604 -8.550 -5.315 1.00 93.50 100 LEU A CA 1
ATOM 756 C C . LEU A 1 100 ? -3.768 -8.829 -3.826 1.00 93.50 100 LEU A C 1
ATOM 758 O O . LEU A 1 100 ? -2.791 -9.013 -3.093 1.00 93.50 100 LEU A O 1
ATOM 762 N N . ILE A 1 101 ? -5.016 -8.858 -3.381 1.00 92.62 101 ILE A N 1
ATOM 763 C CA . ILE A 1 101 ? -5.369 -8.861 -1.968 1.00 92.62 101 ILE A CA 1
ATOM 764 C C . ILE A 1 101 ? -6.255 -10.073 -1.683 1.00 92.62 101 ILE A C 1
ATOM 766 O O . ILE A 1 101 ? -7.245 -10.302 -2.378 1.00 92.62 101 ILE A O 1
ATOM 770 N N . ALA A 1 102 ? -5.912 -10.829 -0.643 1.00 93.31 102 ALA A N 1
ATOM 771 C CA . ALA A 1 102 ? -6.706 -11.954 -0.176 1.00 93.31 102 ALA A CA 1
ATOM 772 C C . ALA A 1 102 ? -8.032 -11.470 0.434 1.00 93.31 102 ALA A C 1
ATOM 774 O O . ALA A 1 102 ? -8.051 -10.600 1.307 1.00 93.31 102 ALA A O 1
ATOM 775 N N . ALA A 1 103 ? -9.152 -12.047 -0.006 1.00 90.25 103 ALA A N 1
ATOM 776 C CA . ALA A 1 103 ? -10.490 -11.626 0.423 1.00 90.25 103 ALA A CA 1
ATOM 777 C C . ALA A 1 103 ? -10.773 -11.898 1.913 1.00 90.25 103 ALA A C 1
ATOM 779 O O . ALA A 1 103 ? -11.649 -11.271 2.508 1.00 90.25 103 ALA A O 1
ATOM 780 N N . ASP A 1 104 ? -10.044 -12.835 2.518 1.00 92.31 104 ASP A N 1
ATOM 781 C CA . ASP A 1 104 ? -10.162 -13.232 3.920 1.00 92.31 104 ASP A CA 1
ATOM 782 C C . ASP A 1 104 ? -9.141 -12.539 4.837 1.00 92.31 104 ASP A C 1
ATOM 784 O O . ASP A 1 104 ? -9.027 -12.924 6.002 1.00 92.31 104 ASP A O 1
ATOM 788 N N . ALA A 1 105 ? -8.404 -11.538 4.339 1.00 91.56 105 ALA A N 1
ATOM 789 C CA . ALA A 1 105 ? -7.357 -10.887 5.112 1.00 91.56 105 ALA A CA 1
ATOM 790 C C . ALA A 1 105 ? -7.894 -10.119 6.330 1.00 91.56 105 ALA A C 1
ATOM 792 O O . ALA A 1 105 ? -8.902 -9.405 6.260 1.00 91.56 105 ALA A O 1
ATOM 793 N N . ARG A 1 106 ? -7.198 -10.261 7.461 1.00 92.25 106 ARG A N 1
ATOM 794 C CA . ARG A 1 106 ? -7.589 -9.718 8.768 1.00 92.25 106 ARG A CA 1
ATOM 795 C C . ARG A 1 106 ? -6.381 -9.283 9.587 1.00 92.25 106 ARG A C 1
ATOM 797 O O . ARG A 1 106 ? -5.294 -9.831 9.442 1.00 92.25 106 ARG A O 1
ATOM 804 N N . LEU A 1 107 ? -6.598 -8.342 10.500 1.00 91.31 107 LEU A N 1
ATOM 805 C CA . LEU A 1 107 ? -5.642 -7.977 11.551 1.00 91.31 107 LEU A CA 1
ATOM 806 C C . LEU A 1 107 ? -6.227 -8.487 12.870 1.00 91.31 107 LEU A C 1
ATOM 808 O O . LEU A 1 107 ? -7.165 -7.888 13.392 1.00 91.31 107 LEU A O 1
ATOM 812 N N . GLY A 1 108 ? -5.774 -9.634 13.373 1.00 90.44 108 GLY A N 1
ATOM 813 C CA . GLY A 1 108 ? -6.475 -10.313 14.472 1.00 90.44 108 GLY A CA 1
ATOM 814 C C . GLY A 1 108 ? -7.946 -10.615 14.109 1.00 90.44 108 GLY A C 1
ATOM 815 O O . GLY A 1 108 ? -8.203 -11.157 13.033 1.00 90.44 108 GLY A O 1
ATOM 816 N N . PRO A 1 109 ? -8.947 -10.267 14.944 1.00 92.12 109 PRO A N 1
ATOM 817 C CA . PRO A 1 109 ? -10.355 -10.515 14.622 1.00 92.12 109 PRO A CA 1
ATOM 818 C C . PRO A 1 109 ? -10.956 -9.515 13.614 1.00 92.12 109 PRO A C 1
ATOM 820 O O . PRO A 1 109 ? -12.084 -9.717 13.158 1.00 92.12 109 PRO A O 1
ATOM 823 N N . TYR A 1 110 ? -10.244 -8.439 13.264 1.00 93.38 110 TYR A N 1
ATOM 824 C CA . TYR A 1 110 ? -10.794 -7.326 12.491 1.00 93.38 110 TYR A CA 1
ATOM 825 C C . TYR A 1 110 ? -10.691 -7.569 10.981 1.00 93.38 110 TYR A C 1
ATOM 827 O O . TYR A 1 110 ? -9.603 -7.817 10.459 1.00 93.38 110 TYR A O 1
ATOM 835 N N . ALA A 1 111 ? -11.814 -7.440 10.268 1.00 91.31 111 ALA A N 1
ATOM 836 C CA . ALA A 1 111 ? -11.811 -7.296 8.805 1.00 91.31 111 ALA A CA 1
ATOM 837 C C . ALA A 1 111 ? -11.320 -5.895 8.387 1.00 91.31 111 ALA A C 1
ATOM 839 O O . ALA A 1 111 ? -11.327 -4.983 9.211 1.00 91.31 111 ALA A O 1
ATOM 840 N N . PHE A 1 112 ? -10.928 -5.698 7.124 1.00 83.25 112 PHE A N 1
ATOM 841 C CA . PHE A 1 112 ? -10.347 -4.433 6.646 1.00 83.25 112 PHE A CA 1
ATOM 842 C C . PHE A 1 112 ? -10.935 -3.919 5.336 1.00 83.25 112 PHE A C 1
ATOM 844 O O . PHE A 1 112 ? -11.323 -4.697 4.467 1.00 83.25 112 PHE A O 1
ATOM 851 N N . ASP A 1 113 ? -10.879 -2.596 5.169 1.00 80.81 113 ASP A N 1
ATOM 852 C CA . ASP A 1 113 ? -10.807 -1.958 3.853 1.00 80.81 113 ASP A CA 1
ATOM 853 C C . ASP A 1 113 ? -9.353 -2.015 3.347 1.00 80.81 113 ASP A C 1
ATOM 855 O O . ASP A 1 113 ? -8.525 -1.141 3.612 1.00 80.81 113 ASP A O 1
ATOM 859 N N . LEU A 1 114 ? -9.010 -3.139 2.720 1.00 76.69 114 LEU A N 1
ATOM 860 C CA . LEU A 1 114 ? -7.639 -3.458 2.321 1.00 76.69 114 LEU A CA 1
ATOM 861 C C . LEU A 1 114 ? -7.089 -2.549 1.208 1.00 76.69 114 LEU A C 1
ATOM 863 O O . LEU A 1 114 ? -5.911 -2.204 1.297 1.00 76.69 114 LEU A O 1
ATOM 867 N N . PRO A 1 115 ? -7.876 -2.117 0.199 1.00 81.62 115 PRO A N 1
ATOM 868 C CA . PRO A 1 115 ? -7.437 -1.074 -0.725 1.00 81.62 115 PRO A CA 1
ATOM 869 C C . PRO A 1 115 ? -6.963 0.182 0.010 1.00 81.62 115 PRO A C 1
ATOM 871 O O . PRO A 1 115 ? -5.854 0.647 -0.242 1.00 81.62 115 PRO A O 1
ATOM 874 N N . LEU A 1 116 ? -7.726 0.665 0.998 1.00 79.12 116 LEU A N 1
ATOM 875 C CA . LEU A 1 116 ? -7.342 1.846 1.773 1.00 79.12 116 LEU A CA 1
ATOM 876 C C . LEU A 1 116 ? -6.092 1.604 2.641 1.00 79.12 116 LEU A C 1
ATOM 878 O O . LEU A 1 116 ? -5.264 2.502 2.796 1.00 79.12 116 LEU A O 1
ATOM 882 N N . LEU A 1 117 ? -5.925 0.393 3.185 1.00 80.88 117 LEU A N 1
ATOM 883 C CA . LEU A 1 117 ? -4.710 -0.006 3.909 1.00 80.88 117 LEU A CA 1
ATOM 884 C C . LEU A 1 117 ? -3.474 0.016 2.995 1.00 80.88 117 LEU A C 1
ATOM 886 O O . LEU A 1 117 ? -2.434 0.552 3.374 1.00 80.88 117 LEU A O 1
ATOM 890 N N . VAL A 1 118 ? -3.595 -0.543 1.790 1.00 81.56 118 VAL A N 1
ATOM 891 C CA . VAL A 1 118 ? -2.536 -0.554 0.770 1.00 81.56 118 VAL A CA 1
ATOM 892 C C . VAL A 1 118 ? -2.207 0.863 0.309 1.00 81.56 118 VAL A C 1
ATOM 894 O O . VAL A 1 118 ? -1.034 1.202 0.168 1.00 81.56 118 VAL A O 1
ATOM 897 N N . GLU A 1 119 ? -3.214 1.712 0.109 1.00 80.44 119 GLU A N 1
ATOM 898 C CA . GLU A 1 119 ? -2.998 3.125 -0.200 1.00 80.44 119 GLU A CA 1
ATOM 899 C C . GLU A 1 119 ? -2.257 3.851 0.922 1.00 80.44 119 GLU A C 1
ATOM 901 O O . GLU A 1 119 ? -1.377 4.663 0.643 1.00 80.44 119 GLU A O 1
ATOM 906 N N . ALA A 1 120 ? -2.587 3.566 2.185 1.00 75.94 120 ALA A N 1
ATOM 907 C CA . ALA A 1 120 ? -1.858 4.113 3.323 1.00 75.94 120 ALA A CA 1
ATOM 908 C C . ALA A 1 120 ? -0.390 3.651 3.318 1.00 75.94 120 ALA A C 1
ATOM 910 O O . ALA A 1 120 ? 0.497 4.485 3.477 1.00 75.94 120 ALA A O 1
ATOM 911 N N . ALA A 1 121 ? -0.126 2.370 3.038 1.00 75.31 121 ALA A N 1
ATOM 912 C CA . ALA A 1 121 ? 1.231 1.833 2.915 1.00 75.31 121 ALA A CA 1
ATOM 913 C C . ALA A 1 121 ? 2.027 2.477 1.763 1.00 75.31 121 ALA A C 1
ATOM 915 O O . ALA A 1 121 ? 3.206 2.794 1.905 1.00 75.31 121 ALA A O 1
ATOM 916 N N . ALA A 1 122 ? 1.380 2.732 0.622 1.00 74.00 122 ALA A N 1
ATOM 917 C CA . ALA A 1 122 ? 2.009 3.374 -0.531 1.00 74.00 122 ALA A CA 1
ATOM 918 C C . ALA A 1 122 ? 2.403 4.843 -0.274 1.00 74.00 122 ALA A C 1
ATOM 920 O O . ALA A 1 122 ? 3.278 5.370 -0.961 1.00 74.00 122 ALA A O 1
ATOM 921 N N . ARG A 1 123 ? 1.765 5.514 0.696 1.00 70.38 123 ARG A N 1
ATOM 922 C CA . ARG A 1 123 ? 2.002 6.932 1.023 1.00 70.38 123 ARG A CA 1
ATOM 923 C C . ARG A 1 123 ? 3.225 7.172 1.915 1.00 70.38 123 ARG A C 1
ATOM 925 O O . ARG A 1 123 ? 3.734 8.286 1.890 1.00 70.38 123 ARG A O 1
ATOM 932 N N . GLU A 1 124 ? 3.735 6.156 2.621 1.00 63.16 124 GLU A N 1
ATOM 933 C CA . GLU A 1 124 ? 4.842 6.284 3.597 1.00 63.16 124 GLU A CA 1
ATOM 934 C C . GLU A 1 124 ? 6.176 6.767 2.971 1.00 63.16 124 GLU A C 1
ATOM 936 O O . GLU A 1 124 ? 7.109 7.144 3.676 1.00 63.16 124 GLU A O 1
ATOM 941 N N . LYS A 1 125 ? 6.284 6.834 1.633 1.00 55.47 125 LYS A N 1
ATOM 942 C CA . LYS A 1 125 ? 7.486 7.307 0.927 1.00 55.47 125 LYS A CA 1
ATOM 943 C C . LYS A 1 125 ? 7.161 8.372 -0.131 1.00 55.47 125 LYS A C 1
ATOM 945 O O . LYS A 1 125 ? 6.901 8.060 -1.292 1.00 55.47 125 LYS A O 1
ATOM 950 N N . GLU A 1 126 ? 7.238 9.657 0.225 1.00 48.62 126 GLU A N 1
ATOM 951 C CA . GLU A 1 126 ? 7.193 10.750 -0.761 1.00 48.62 126 GLU A CA 1
ATOM 952 C C . GLU A 1 126 ? 8.538 10.911 -1.498 1.00 48.62 126 GLU A C 1
ATOM 954 O O . GLU A 1 126 ? 9.585 11.127 -0.891 1.00 48.62 126 GLU A O 1
ATOM 959 N N . ALA A 1 127 ? 8.502 10.819 -2.833 1.00 41.62 127 ALA A N 1
ATOM 960 C CA . ALA A 1 127 ? 8.823 11.924 -3.757 1.00 41.62 127 ALA A CA 1
ATOM 961 C C . ALA A 1 127 ? 9.070 11.440 -5.201 1.00 41.62 127 ALA A C 1
ATOM 963 O O . ALA A 1 127 ? 8.839 12.215 -6.119 1.00 41.62 127 ALA A O 1
ATOM 964 N N . HIS A 1 128 ? 9.493 10.190 -5.442 1.00 42.84 128 HIS A N 1
ATOM 965 C CA . HIS A 1 128 ? 9.811 9.710 -6.808 1.00 42.84 128 HIS A CA 1
ATOM 966 C C . HIS A 1 128 ? 9.389 8.260 -7.126 1.00 42.84 128 HIS A C 1
ATOM 968 O O . HIS A 1 128 ? 9.652 7.779 -8.222 1.00 42.84 128 HIS A O 1
ATOM 974 N N . GLN A 1 129 ? 8.704 7.557 -6.218 1.00 49.25 129 GLN A N 1
ATOM 975 C CA . GLN A 1 129 ? 8.181 6.205 -6.460 1.00 49.25 129 GLN A CA 1
ATOM 976 C C . GLN A 1 129 ? 6.755 6.122 -5.921 1.00 49.25 129 GLN A C 1
ATOM 978 O O . GLN A 1 129 ? 6.547 5.807 -4.756 1.00 49.25 129 GLN A O 1
ATOM 983 N N . ARG A 1 130 ? 5.767 6.442 -6.766 1.00 49.25 130 ARG A N 1
ATOM 984 C CA . ARG A 1 130 ? 4.342 6.266 -6.429 1.00 49.25 130 ARG A CA 1
ATOM 985 C C . ARG A 1 130 ? 3.888 4.804 -6.524 1.00 49.25 130 ARG A C 1
ATOM 987 O O . ARG A 1 130 ? 2.746 4.495 -6.202 1.00 49.25 130 ARG A O 1
ATOM 994 N N . ASP A 1 131 ? 4.799 3.902 -6.878 1.00 53.91 131 ASP A N 1
ATOM 995 C CA . ASP A 1 131 ? 4.488 2.519 -7.199 1.00 53.91 131 ASP A CA 1
ATOM 996 C C . ASP A 1 131 ? 5.093 1.559 -6.168 1.00 53.91 131 ASP A C 1
ATOM 998 O O . ASP A 1 131 ? 6.085 0.879 -6.425 1.00 53.91 131 ASP A O 1
ATOM 1002 N N . GLY A 1 132 ? 4.488 1.464 -4.978 1.00 64.06 132 GLY A N 1
ATOM 1003 C CA . GLY A 1 132 ? 4.930 0.487 -3.975 1.00 64.06 132 GLY A CA 1
ATOM 1004 C C . GLY A 1 132 ? 3.929 0.143 -2.874 1.00 64.06 132 GLY A C 1
ATOM 1005 O O . GLY A 1 132 ? 2.822 0.669 -2.816 1.00 64.06 132 GLY A O 1
ATOM 1006 N N . LEU A 1 133 ? 4.340 -0.784 -2.011 1.00 78.12 133 LEU A N 1
ATOM 1007 C CA . LEU A 1 133 ? 3.725 -1.067 -0.707 1.00 78.12 133 LEU A CA 1
ATOM 1008 C C . LEU A 1 133 ? 4.498 -0.360 0.427 1.00 78.12 133 LEU A C 1
ATOM 1010 O O . LEU A 1 133 ? 4.386 -0.743 1.584 1.00 78.12 133 LEU A O 1
ATOM 1014 N N . GLY A 1 134 ? 5.333 0.630 0.090 1.00 77.44 134 GLY A N 1
ATOM 1015 C CA . GLY A 1 134 ? 6.288 1.221 1.027 1.00 77.44 134 GLY A CA 1
ATOM 1016 C C . GLY A 1 134 ? 7.283 0.187 1.563 1.00 77.44 134 GLY A C 1
ATOM 1017 O O . GLY A 1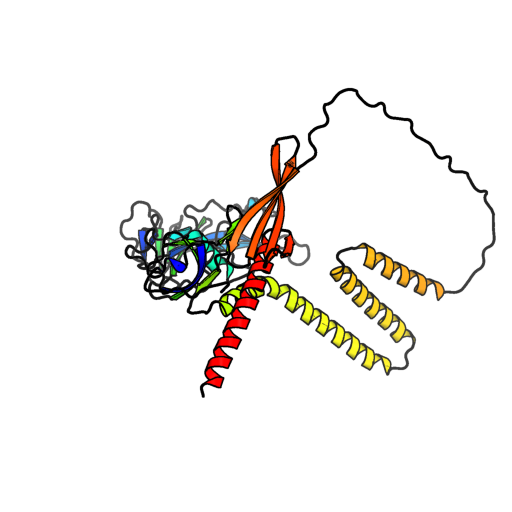 134 ? 7.575 -0.812 0.901 1.00 77.44 134 GLY A O 1
ATOM 1018 N N . ASP A 1 135 ? 7.758 0.409 2.787 1.00 78.94 135 ASP A N 1
ATOM 1019 C CA . ASP A 1 135 ? 8.700 -0.481 3.486 1.00 78.94 135 ASP A CA 1
ATOM 1020 C C . ASP A 1 135 ? 8.004 -1.699 4.134 1.00 78.94 135 ASP A C 1
ATOM 1022 O O . ASP A 1 135 ? 8.593 -2.448 4.913 1.00 78.94 135 ASP A O 1
ATOM 1026 N N . TRP A 1 136 ? 6.724 -1.916 3.818 1.00 83.81 136 TRP A N 1
ATOM 1027 C CA . TRP A 1 136 ? 5.918 -2.995 4.381 1.00 83.81 136 TRP A CA 1
ATOM 1028 C C . TRP A 1 136 ? 6.117 -4.316 3.676 1.00 83.81 136 TRP A C 1
ATOM 1030 O O . TRP A 1 136 ? 5.729 -5.344 4.208 1.00 83.81 136 TRP A O 1
ATOM 1040 N N . ALA A 1 137 ? 6.621 -4.296 2.450 1.00 88.50 137 ALA A N 1
ATOM 1041 C CA . ALA A 1 137 ? 6.704 -5.493 1.646 1.00 88.50 137 ALA A CA 1
ATOM 1042 C C . ALA A 1 137 ? 8.139 -5.985 1.537 1.00 88.50 137 ALA A C 1
ATOM 1044 O O . ALA A 1 137 ? 9.091 -5.213 1.453 1.00 88.50 137 ALA A O 1
ATOM 1045 N N . SER A 1 138 ? 8.269 -7.301 1.485 1.00 90.44 138 SER A N 1
ATOM 1046 C CA . SER A 1 138 ? 9.506 -7.986 1.157 1.00 90.44 138 SER A CA 1
ATOM 1047 C C . SER A 1 138 ? 9.514 -8.374 -0.314 1.00 90.44 138 SER A C 1
ATOM 1049 O O . SER A 1 138 ? 8.471 -8.648 -0.911 1.00 90.44 138 SER A O 1
ATOM 1051 N N . PHE A 1 139 ? 10.706 -8.439 -0.892 1.00 92.00 139 PHE A N 1
ATOM 1052 C CA . PHE A 1 139 ? 10.901 -9.014 -2.213 1.00 92.00 139 PHE A CA 1
ATOM 1053 C C . PHE A 1 139 ? 10.713 -10.534 -2.175 1.00 92.00 139 PHE A C 1
ATOM 1055 O O . PHE A 1 139 ? 11.244 -11.215 -1.293 1.00 92.00 139 PHE A O 1
ATOM 1062 N N . LEU A 1 140 ? 9.947 -11.074 -3.123 1.00 91.88 140 LEU A N 1
ATOM 1063 C CA . LEU A 1 140 ? 9.740 -12.514 -3.248 1.00 91.88 140 LEU A CA 1
ATOM 1064 C C . LEU A 1 140 ? 10.913 -13.134 -4.021 1.00 91.88 140 LEU A C 1
ATOM 1066 O O . LEU A 1 140 ? 10.849 -13.327 -5.229 1.00 91.88 140 LEU A O 1
ATOM 1070 N N . GLY A 1 141 ? 11.990 -13.452 -3.300 1.00 91.25 141 GLY A N 1
ATOM 1071 C CA . GLY A 1 141 ? 13.260 -13.898 -3.891 1.00 91.25 141 GLY A CA 1
ATOM 1072 C C . GLY A 1 141 ? 13.269 -15.295 -4.521 1.00 91.25 141 GLY A C 1
ATOM 1073 O O . GLY A 1 141 ? 14.291 -15.711 -5.058 1.00 91.25 141 GLY A O 1
ATOM 1074 N N . GLN A 1 142 ? 12.164 -16.039 -4.448 1.00 91.31 142 GLN A N 1
ATOM 1075 C CA . GLN A 1 142 ? 12.034 -17.326 -5.120 1.00 91.31 142 GLN A CA 1
ATOM 1076 C C . GLN A 1 142 ? 10.628 -17.478 -5.692 1.00 91.31 142 GLN A C 1
ATOM 1078 O O . GLN A 1 142 ? 9.664 -17.741 -4.970 1.00 91.31 142 GLN A O 1
ATOM 1083 N N . LEU A 1 143 ? 10.526 -17.327 -7.007 1.00 90.56 143 LEU A N 1
ATOM 1084 C CA . LEU A 1 143 ? 9.305 -17.562 -7.751 1.00 90.56 143 LEU A CA 1
ATOM 1085 C C . LEU A 1 143 ? 9.134 -19.058 -8.028 1.00 90.56 143 LEU A C 1
ATOM 1087 O O . LEU A 1 143 ? 10.117 -19.758 -8.314 1.00 90.56 143 LEU A O 1
ATOM 1091 N N . PRO A 1 144 ? 7.891 -19.568 -7.976 1.00 89.19 144 PRO A N 1
ATOM 1092 C CA . PRO A 1 144 ? 7.621 -20.935 -8.386 1.00 89.19 144 PRO A CA 1
ATOM 1093 C C . PRO A 1 144 ? 8.030 -21.129 -9.855 1.00 89.19 144 PRO A C 1
ATOM 1095 O O . PRO A 1 144 ? 7.981 -20.183 -10.643 1.00 89.19 144 PRO A O 1
ATOM 1098 N N . PRO A 1 145 ? 8.408 -22.343 -10.276 1.00 86.19 145 PRO A N 1
ATOM 1099 C CA . PRO A 1 145 ? 8.555 -22.611 -11.696 1.00 86.19 145 PRO A CA 1
ATOM 1100 C C . PRO A 1 145 ? 7.223 -22.334 -12.394 1.00 86.19 145 PRO A C 1
ATOM 1102 O O . PRO A 1 145 ? 6.164 -22.694 -11.865 1.00 86.19 145 PRO A O 1
ATOM 1105 N N . LEU A 1 146 ? 7.290 -21.721 -13.581 1.00 78.69 146 LEU A N 1
ATOM 1106 C CA . LEU A 1 146 ? 6.152 -21.509 -14.483 1.00 78.69 146 LEU A CA 1
ATOM 1107 C C . LEU A 1 146 ? 5.590 -22.875 -14.909 1.00 78.69 146 LEU A C 1
ATOM 1109 O O . LEU A 1 146 ? 5.892 -23.413 -15.971 1.00 78.69 146 LEU A O 1
ATOM 1113 N N . SER A 1 147 ? 4.827 -23.492 -14.019 1.00 63.75 147 SER A N 1
ATOM 1114 C CA . SER A 1 147 ? 4.310 -24.843 -14.149 1.00 63.75 147 SER A CA 1
ATOM 1115 C C . SER A 1 147 ? 2.860 -24.746 -14.606 1.00 63.75 147 SER A C 1
ATOM 1117 O O . SER A 1 147 ? 1.943 -24.537 -13.824 1.00 63.75 147 SER A O 1
ATOM 1119 N N . ALA A 1 148 ? 2.678 -24.862 -15.922 1.00 51.69 148 ALA A N 1
ATOM 1120 C CA . ALA A 1 148 ? 1.421 -25.213 -16.585 1.00 51.69 148 ALA A CA 1
ATOM 1121 C C . ALA A 1 148 ? 0.167 -24.364 -16.264 1.00 51.69 148 ALA A C 1
ATOM 1123 O O . ALA A 1 148 ? -0.947 -24.886 -16.315 1.00 51.69 148 ALA A O 1
ATOM 1124 N N . ALA A 1 149 ? 0.300 -23.058 -16.013 1.00 51.22 149 ALA A N 1
ATOM 1125 C CA . ALA A 1 149 ? -0.846 -22.155 -16.127 1.00 51.22 149 ALA A CA 1
ATOM 1126 C C . ALA A 1 149 ? -1.141 -21.865 -17.614 1.00 51.22 149 ALA A C 1
ATOM 1128 O O . ALA A 1 149 ? -0.244 -21.555 -18.403 1.00 51.22 149 ALA A O 1
ATOM 1129 N N . GLN A 1 150 ? -2.407 -21.997 -18.013 1.00 48.72 150 GLN A N 1
ATOM 1130 C CA . GLN A 1 150 ? -2.880 -21.603 -19.342 1.00 48.72 150 GLN A CA 1
ATOM 1131 C C . GLN A 1 150 ? -2.736 -20.076 -19.480 1.00 48.72 150 GLN A C 1
ATOM 1133 O O . GLN A 1 150 ? -3.234 -19.350 -18.631 1.00 48.72 150 GLN A O 1
ATOM 1138 N N . GLY A 1 151 ? -2.049 -19.587 -20.520 1.00 55.97 151 GLY A N 1
ATOM 1139 C CA . GLY A 1 151 ? -1.832 -18.143 -20.748 1.00 55.97 151 GLY A CA 1
ATOM 1140 C C . GLY A 1 151 ? -0.375 -17.665 -20.665 1.00 55.97 151 GLY A C 1
ATOM 1141 O O . GLY A 1 151 ? -0.091 -16.523 -21.005 1.00 55.97 151 GLY A O 1
ATOM 1142 N N . LEU A 1 152 ? 0.569 -18.543 -20.311 1.00 66.00 152 LEU A N 1
ATOM 1143 C CA . LEU A 1 152 ? 1.998 -18.216 -20.170 1.00 66.00 152 LEU A CA 1
ATOM 1144 C C . LEU A 1 152 ? 2.820 -18.286 -21.474 1.00 66.00 152 LEU A C 1
ATOM 1146 O O . LEU A 1 152 ? 4.050 -18.300 -21.431 1.00 66.00 152 LEU A O 1
ATOM 1150 N N . ALA A 1 153 ? 2.188 -18.355 -22.648 1.00 72.75 153 ALA A N 1
ATOM 1151 C CA . ALA A 1 153 ? 2.923 -18.420 -23.912 1.00 72.75 153 ALA A CA 1
ATOM 1152 C C . ALA A 1 153 ? 3.826 -17.179 -24.069 1.00 72.75 153 ALA A C 1
ATOM 1154 O O . ALA A 1 153 ? 3.340 -16.056 -24.045 1.00 72.75 153 ALA A O 1
ATOM 1155 N N . GLY A 1 154 ? 5.141 -17.387 -24.199 1.00 80.19 154 GLY A N 1
ATOM 1156 C CA . GLY A 1 154 ? 6.136 -16.307 -24.290 1.00 80.19 154 GLY A CA 1
ATOM 1157 C C . GLY A 1 154 ? 6.787 -15.898 -22.960 1.00 80.19 154 GLY A C 1
ATOM 1158 O O . GLY A 1 154 ? 7.822 -15.225 -22.988 1.00 80.19 154 GLY A O 1
ATOM 1159 N N . TRP A 1 155 ? 6.253 -16.350 -21.819 1.00 87.75 155 TRP A N 1
ATOM 1160 C CA . TRP A 1 155 ? 6.848 -16.155 -20.495 1.00 87.75 155 TRP A CA 1
ATOM 1161 C C . TRP A 1 155 ? 7.916 -17.204 -20.193 1.00 87.75 155 TRP A C 1
ATOM 1163 O O . TRP A 1 155 ? 7.788 -18.379 -20.540 1.00 87.75 155 TRP A O 1
ATOM 1173 N N . ARG A 1 156 ? 8.988 -16.774 -19.532 1.00 88.19 156 ARG A N 1
ATOM 1174 C CA . ARG A 1 156 ? 10.118 -17.619 -19.134 1.00 88.19 156 ARG A CA 1
ATOM 1175 C C . ARG A 1 156 ? 10.641 -17.140 -17.791 1.00 88.19 156 ARG A C 1
ATOM 1177 O O . ARG A 1 156 ? 10.658 -15.943 -17.533 1.00 88.19 156 ARG A O 1
ATOM 1184 N N . GLN A 1 157 ? 11.113 -18.065 -16.969 1.00 88.94 157 GLN A N 1
ATOM 1185 C CA . GLN A 1 157 ? 11.832 -17.727 -15.748 1.00 88.94 157 GLN A CA 1
ATOM 1186 C C . GLN A 1 157 ? 13.31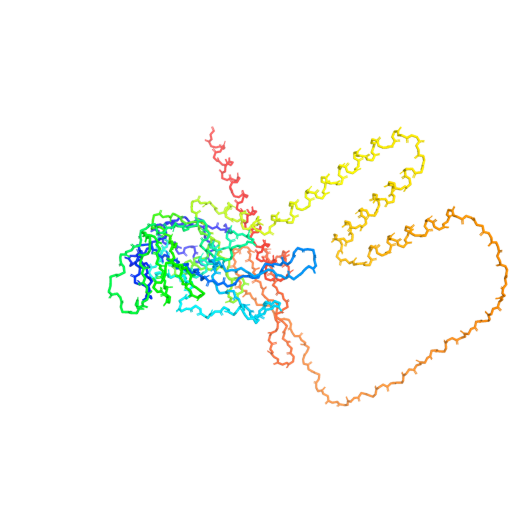4 -17.542 -16.087 1.00 88.94 157 GLN A C 1
ATOM 1188 O O . GLN A 1 157 ? 13.973 -18.493 -16.509 1.00 88.94 157 GLN A O 1
ATOM 1193 N N . THR A 1 158 ? 13.810 -16.308 -15.986 1.00 87.00 158 THR A N 1
ATOM 1194 C CA . THR A 1 158 ? 15.196 -15.932 -16.328 1.00 87.00 158 THR A CA 1
ATOM 1195 C C . THR A 1 158 ? 16.118 -15.948 -15.119 1.00 87.00 158 THR A C 1
ATOM 1197 O O . THR A 1 158 ? 17.308 -16.225 -15.268 1.00 87.00 158 THR A O 1
ATOM 1200 N N . ALA A 1 159 ? 15.561 -15.712 -13.934 1.00 88.88 159 ALA A N 1
ATOM 1201 C CA . ALA A 1 159 ? 16.238 -15.815 -12.651 1.00 88.88 159 ALA A CA 1
ATOM 1202 C C . ALA A 1 159 ? 15.317 -16.484 -11.621 1.00 88.88 159 ALA A C 1
ATOM 1204 O O . ALA A 1 159 ? 14.139 -16.736 -11.879 1.00 88.88 159 ALA A O 1
ATOM 1205 N N . VAL A 1 160 ? 15.848 -16.797 -10.439 1.00 90.75 160 VAL A N 1
ATOM 1206 C CA . VAL A 1 160 ? 15.061 -17.424 -9.361 1.00 90.75 160 VAL A CA 1
ATOM 1207 C C . VAL A 1 160 ? 13.881 -16.557 -8.916 1.00 90.75 160 VAL A C 1
ATOM 1209 O O . VAL A 1 160 ? 12.890 -17.091 -8.438 1.00 90.75 160 VAL A O 1
ATOM 1212 N N . ASP A 1 161 ? 13.962 -15.253 -9.138 1.00 91.75 161 ASP A N 1
ATOM 1213 C CA . ASP A 1 161 ? 13.089 -14.196 -8.641 1.00 91.75 161 ASP A CA 1
ATOM 1214 C C . ASP A 1 161 ? 12.415 -13.365 -9.753 1.00 91.75 161 ASP A C 1
ATOM 1216 O O . ASP A 1 161 ? 11.716 -12.392 -9.468 1.00 91.75 161 ASP A O 1
ATOM 1220 N N . GLU A 1 162 ? 12.612 -13.739 -11.020 1.00 93.44 162 GLU A N 1
ATOM 1221 C CA . GLU A 1 162 ? 12.200 -12.933 -12.169 1.00 93.44 162 GLU A CA 1
ATOM 1222 C C . GLU A 1 162 ? 11.568 -13.786 -13.275 1.00 93.44 162 GLU A C 1
ATOM 1224 O O . GLU A 1 162 ? 12.138 -14.784 -13.741 1.00 93.44 162 GLU A O 1
ATOM 1229 N N . TYR A 1 163 ? 10.410 -13.335 -13.758 1.00 92.38 163 TYR A N 1
ATOM 1230 C CA . TYR A 1 163 ? 9.847 -13.790 -15.024 1.00 92.38 163 TYR A CA 1
ATOM 1231 C C . TYR A 1 163 ? 10.023 -12.734 -16.103 1.00 92.38 163 TYR A C 1
ATOM 1233 O O . TYR A 1 163 ? 9.812 -11.550 -15.862 1.00 92.38 163 TYR A O 1
ATOM 1241 N N . GLN A 1 164 ? 10.318 -13.165 -17.324 1.00 92.06 164 GLN A N 1
ATOM 1242 C CA . GLN A 1 164 ? 10.354 -12.286 -18.481 1.00 92.06 164 GLN A CA 1
ATOM 1243 C C . GLN A 1 164 ? 9.437 -12.784 -19.590 1.00 92.06 164 GLN A C 1
ATOM 1245 O O . GLN A 1 164 ? 9.428 -13.970 -19.931 1.00 92.06 164 GLN A O 1
ATOM 1250 N N . HIS A 1 165 ? 8.697 -11.855 -20.186 1.00 90.75 165 HIS A N 1
ATOM 1251 C CA . HIS A 1 165 ? 7.973 -12.072 -21.428 1.00 90.75 165 HIS A CA 1
ATOM 1252 C C . HIS A 1 165 ? 8.756 -11.424 -22.558 1.00 90.75 165 HIS A C 1
ATOM 1254 O O . HIS A 1 165 ? 8.896 -10.201 -22.596 1.00 90.75 165 HIS A O 1
ATOM 1260 N N . ARG A 1 166 ? 9.264 -12.242 -23.479 1.00 85.38 166 ARG A N 1
ATOM 1261 C CA . ARG A 1 166 ? 10.104 -11.758 -24.578 1.00 85.38 166 ARG A CA 1
ATOM 1262 C C . ARG A 1 166 ? 9.533 -12.135 -25.929 1.00 85.38 166 ARG A C 1
ATOM 1264 O O . ARG A 1 166 ? 9.287 -13.320 -26.172 1.00 85.38 166 ARG A O 1
ATOM 1271 N N . GLN A 1 167 ? 9.421 -11.154 -26.823 1.00 73.12 167 GLN A N 1
ATOM 1272 C CA . GLN A 1 167 ? 8.925 -11.371 -28.189 1.00 73.12 167 GLN A CA 1
ATOM 1273 C C . GLN A 1 167 ? 9.943 -12.106 -29.076 1.00 73.12 167 GLN A C 1
ATOM 1275 O O . GLN A 1 167 ? 9.562 -12.831 -29.993 1.00 73.12 167 GLN A O 1
ATOM 1280 N N . SER A 1 168 ? 11.241 -11.943 -28.796 1.00 68.88 168 SER A N 1
ATOM 1281 C CA . SER A 1 168 ? 12.340 -12.526 -29.575 1.00 68.88 168 SER A CA 1
ATOM 1282 C C . SER A 1 168 ? 13.073 -13.632 -28.813 1.00 68.88 168 SER A C 1
ATOM 1284 O O . SER A 1 168 ? 13.213 -13.593 -27.589 1.00 68.88 168 SER A O 1
ATOM 1286 N N . GLN A 1 169 ? 13.584 -14.635 -29.532 1.00 66.69 169 GLN A N 1
ATOM 1287 C CA . GLN A 1 169 ? 14.465 -15.669 -28.966 1.00 66.69 169 GLN A CA 1
ATOM 1288 C C . GLN A 1 169 ? 15.908 -15.181 -28.742 1.00 66.69 169 GLN A C 1
ATOM 1290 O O . GLN A 1 169 ? 16.702 -15.895 -28.134 1.00 66.69 169 GLN A O 1
ATOM 1295 N N . VAL A 1 170 ? 16.247 -13.973 -29.202 1.00 70.50 170 VAL A N 1
ATOM 1296 C CA . VAL A 1 170 ? 17.575 -13.368 -29.038 1.00 70.50 170 VAL A CA 1
ATOM 1297 C C . VAL A 1 170 ? 17.826 -12.987 -27.569 1.00 70.50 170 VAL A C 1
ATOM 1299 O O . VAL A 1 170 ? 16.904 -12.682 -26.812 1.00 70.50 170 VAL A O 1
ATOM 1302 N N . SER A 1 171 ? 19.091 -13.035 -27.143 1.00 68.31 171 SER A N 1
ATOM 1303 C CA . SER A 1 171 ? 19.502 -12.797 -25.753 1.00 68.31 171 SER A CA 1
ATOM 1304 C C . SER A 1 171 ? 19.355 -11.341 -25.289 1.00 68.31 171 SER A C 1
ATOM 1306 O O . SER A 1 171 ? 19.191 -11.114 -24.090 1.00 68.31 171 SER A O 1
ATOM 1308 N N . ALA A 1 172 ? 19.376 -10.367 -26.202 1.00 81.88 172 ALA A N 1
ATOM 1309 C CA . ALA A 1 172 ? 19.159 -8.954 -25.892 1.00 81.88 172 ALA A CA 1
ATOM 1310 C C . ALA A 1 172 ? 17.665 -8.641 -25.685 1.00 81.88 172 ALA A C 1
ATOM 1312 O O . ALA A 1 172 ? 16.820 -9.192 -26.390 1.00 81.88 172 ALA A O 1
ATOM 1313 N N . ALA A 1 173 ? 17.354 -7.756 -24.731 1.00 88.50 173 ALA A N 1
ATOM 1314 C CA . ALA A 1 173 ? 15.994 -7.267 -24.508 1.00 88.50 173 ALA A CA 1
ATOM 1315 C C . ALA A 1 173 ? 15.529 -6.401 -25.691 1.00 88.50 173 ALA A C 1
ATOM 1317 O O . ALA A 1 173 ? 16.287 -5.570 -26.200 1.00 88.50 173 ALA A O 1
ATOM 1318 N N . GLY A 1 174 ? 14.297 -6.625 -26.140 1.00 91.88 174 GLY A N 1
ATOM 1319 C CA . GLY A 1 174 ? 13.648 -5.882 -27.214 1.00 91.88 174 GLY A CA 1
ATOM 1320 C C . GLY A 1 174 ? 12.568 -4.934 -26.697 1.00 91.88 174 GLY A C 1
ATOM 1321 O O . GLY A 1 174 ? 12.035 -5.108 -25.605 1.00 91.88 174 GLY A O 1
ATOM 1322 N N . LEU A 1 175 ? 12.235 -3.919 -27.498 1.00 94.38 175 LEU A N 1
ATOM 1323 C CA . LEU A 1 175 ? 11.149 -2.982 -27.201 1.00 94.38 175 LEU A CA 1
ATOM 1324 C C . LEU A 1 175 ? 9.837 -3.739 -26.921 1.00 94.38 175 LEU A C 1
ATOM 1326 O O . LEU A 1 175 ? 9.360 -4.487 -27.772 1.00 94.38 175 LEU A O 1
ATOM 1330 N N . GLY A 1 176 ? 9.240 -3.502 -25.754 1.00 93.06 176 GLY A N 1
ATOM 1331 C CA . GLY A 1 176 ? 7.999 -4.141 -25.313 1.00 93.06 176 GLY A CA 1
ATOM 1332 C C . GLY A 1 176 ? 8.177 -5.465 -24.569 1.00 93.06 176 GLY A C 1
ATOM 1333 O O . GLY A 1 176 ? 7.174 -6.037 -24.139 1.00 93.06 176 GLY A O 1
ATOM 1334 N N . ASP A 1 177 ? 9.409 -5.950 -24.394 1.00 94.25 177 ASP A N 1
ATOM 1335 C CA . ASP A 1 177 ? 9.673 -7.063 -23.484 1.00 94.25 177 ASP A CA 1
ATOM 1336 C C . ASP A 1 177 ? 9.308 -6.653 -22.049 1.00 94.25 177 ASP A C 1
ATOM 1338 O O . ASP A 1 177 ? 9.498 -5.501 -21.648 1.00 94.25 177 ASP A O 1
ATOM 1342 N N . LEU A 1 178 ? 8.770 -7.599 -21.279 1.00 94.12 178 LEU A N 1
ATOM 1343 C CA . LEU A 1 178 ? 8.346 -7.377 -19.897 1.00 94.12 178 LEU A CA 1
ATOM 1344 C C . LEU A 1 178 ? 9.242 -8.159 -18.941 1.00 94.12 178 LEU A C 1
ATOM 1346 O O . LEU A 1 178 ? 9.600 -9.300 -19.229 1.00 94.12 178 LEU A O 1
ATOM 1350 N N . SER A 1 179 ? 9.548 -7.557 -17.798 1.00 94.25 179 SER A N 1
ATOM 1351 C CA . SER A 1 179 ? 10.157 -8.195 -16.635 1.00 94.25 179 SER A CA 1
ATOM 1352 C C . SER A 1 179 ? 9.189 -8.058 -15.469 1.00 94.25 179 SER A C 1
ATOM 1354 O O . SER A 1 179 ? 8.594 -6.997 -15.261 1.00 94.25 179 SER A O 1
ATOM 1356 N N . VAL A 1 180 ? 8.979 -9.158 -14.758 1.00 94.06 180 VAL A N 1
ATOM 1357 C CA . VAL A 1 180 ? 8.032 -9.255 -13.659 1.00 94.06 180 VAL A CA 1
ATOM 1358 C C . VAL A 1 180 ? 8.728 -9.791 -12.432 1.00 94.06 180 VAL A C 1
ATOM 1360 O O . VAL A 1 180 ? 9.283 -10.892 -12.434 1.00 94.06 180 VAL A O 1
ATOM 1363 N N . THR A 1 181 ? 8.612 -9.011 -11.368 1.00 94.50 181 THR A N 1
ATOM 1364 C CA . THR A 1 181 ? 9.023 -9.368 -10.019 1.00 94.50 181 THR A CA 1
ATOM 1365 C C . THR A 1 181 ? 7.857 -9.165 -9.058 1.00 94.50 181 THR A C 1
ATOM 1367 O O . THR A 1 181 ? 6.823 -8.582 -9.406 1.00 94.50 181 THR A O 1
ATOM 1370 N N . TYR A 1 182 ? 8.000 -9.676 -7.837 1.00 94.19 182 TYR A N 1
ATOM 1371 C CA . TYR A 1 182 ? 6.942 -9.616 -6.838 1.00 94.19 182 TYR A CA 1
ATOM 1372 C C . TYR A 1 182 ? 7.435 -9.039 -5.518 1.00 94.19 182 TYR A C 1
ATOM 1374 O O . TYR A 1 182 ? 8.491 -9.405 -5.001 1.00 94.19 182 TYR A O 1
ATOM 1382 N N . LEU A 1 183 ? 6.601 -8.178 -4.945 1.00 93.38 183 LEU A N 1
ATOM 1383 C CA . LEU A 1 183 ? 6.657 -7.777 -3.547 1.00 93.38 183 LEU A CA 1
ATOM 1384 C C . LEU A 1 183 ? 5.477 -8.409 -2.817 1.00 93.38 183 LEU A C 1
ATOM 1386 O O . LEU A 1 183 ? 4.409 -8.584 -3.397 1.00 93.38 183 LEU A O 1
ATOM 1390 N N . TRP A 1 184 ? 5.624 -8.722 -1.542 1.00 93.31 184 TRP A N 1
ATOM 1391 C CA . TRP A 1 184 ? 4.532 -9.275 -0.744 1.00 93.31 184 TRP A CA 1
ATOM 1392 C C . TRP A 1 184 ? 4.676 -8.868 0.717 1.00 93.31 184 TRP A C 1
ATOM 1394 O O . TRP A 1 184 ? 5.764 -8.483 1.134 1.00 93.31 184 TRP A O 1
ATOM 1404 N N . ILE A 1 185 ? 3.593 -8.939 1.490 1.00 91.69 185 ILE A N 1
ATOM 1405 C CA . ILE A 1 185 ? 3.645 -8.732 2.946 1.00 91.69 185 ILE A CA 1
ATOM 1406 C C . ILE A 1 185 ? 3.710 -10.111 3.624 1.00 91.69 185 ILE A C 1
ATOM 1408 O O . ILE A 1 185 ? 2.715 -10.844 3.565 1.00 91.69 185 ILE A O 1
ATOM 1412 N N . PRO A 1 186 ? 4.850 -10.486 4.238 1.00 90.88 186 PRO A N 1
ATOM 1413 C CA . PRO A 1 186 ? 4.972 -11.682 5.061 1.00 90.88 186 PRO A CA 1
ATOM 1414 C C . PRO A 1 186 ? 3.869 -11.807 6.128 1.00 90.88 186 PRO A C 1
ATOM 1416 O O . PRO A 1 186 ? 3.489 -10.810 6.742 1.00 90.88 186 PRO A O 1
ATOM 1419 N N . PRO A 1 187 ? 3.348 -13.022 6.387 1.00 89.56 187 PRO A N 1
ATOM 1420 C CA . PRO A 1 187 ? 2.212 -13.239 7.291 1.00 89.56 187 PRO A CA 1
ATOM 1421 C C . PRO A 1 187 ? 2.543 -12.959 8.764 1.00 89.56 187 PRO A C 1
ATOM 1423 O O . PRO A 1 187 ? 1.645 -12.793 9.589 1.00 89.56 187 PRO A O 1
ATOM 1426 N N . ASP A 1 188 ? 3.825 -12.938 9.110 1.00 88.00 188 ASP A N 1
ATOM 1427 C CA . ASP A 1 188 ? 4.361 -12.630 10.431 1.00 88.00 188 ASP A CA 1
ATOM 1428 C C . ASP A 1 188 ? 4.700 -11.144 10.607 1.00 88.00 188 ASP A C 1
ATOM 1430 O O . ASP A 1 188 ? 5.070 -10.729 11.706 1.00 88.00 188 ASP A O 1
ATOM 1434 N N . GLN A 1 189 ? 4.533 -10.323 9.567 1.00 86.12 189 GLN A N 1
ATOM 1435 C CA . GLN A 1 189 ? 4.842 -8.904 9.646 1.00 86.12 189 GLN A CA 1
ATOM 1436 C C . GLN A 1 189 ? 3.766 -8.151 10.446 1.00 86.12 189 GLN A C 1
ATOM 1438 O O . GLN A 1 189 ? 2.594 -8.131 10.049 1.00 86.12 189 GLN A O 1
ATOM 1443 N N . PRO A 1 190 ? 4.131 -7.515 11.578 1.00 90.69 190 PRO A N 1
ATOM 1444 C CA . PRO A 1 190 ? 3.196 -6.689 12.319 1.00 90.69 190 PRO A CA 1
ATOM 1445 C C . PRO A 1 190 ? 2.900 -5.398 11.553 1.00 90.69 190 PRO A C 1
ATOM 1447 O O . PRO A 1 190 ? 3.774 -4.819 10.904 1.00 90.69 190 PRO A O 1
ATOM 1450 N N . VAL A 1 191 ? 1.662 -4.943 11.676 1.00 90.62 191 VAL A N 1
ATOM 1451 C CA . VAL A 1 191 ? 1.157 -3.681 11.149 1.00 90.62 191 VAL A CA 1
ATOM 1452 C C . VAL A 1 191 ? 0.437 -2.957 12.278 1.00 90.62 191 VAL A C 1
ATOM 1454 O O . VAL A 1 191 ? -0.427 -3.532 12.950 1.00 90.62 191 VAL A O 1
ATOM 1457 N N . SER A 1 192 ? 0.768 -1.684 12.458 1.00 92.06 192 SER A N 1
ATOM 1458 C CA . SER A 1 192 ? 0.034 -0.766 13.324 1.00 92.06 192 SER A CA 1
ATOM 1459 C C . SER A 1 192 ? -0.969 0.028 12.505 1.00 92.06 192 SER A C 1
ATOM 1461 O O . SER A 1 192 ? -0.632 0.536 11.437 1.00 92.06 192 SER A O 1
ATOM 1463 N N . VAL A 1 193 ? -2.198 0.156 12.998 1.00 92.38 193 VAL A N 1
ATOM 1464 C CA . VAL A 1 193 ? -3.300 0.843 12.318 1.00 92.38 193 VAL A CA 1
ATOM 1465 C C . VAL A 1 193 ? -4.000 1.789 13.285 1.00 92.38 193 VAL A C 1
ATOM 1467 O O . VAL A 1 193 ? -4.290 1.414 14.418 1.00 92.38 193 VAL A O 1
ATOM 1470 N N . ILE A 1 194 ? -4.329 2.993 12.811 1.00 91.44 194 ILE A N 1
ATOM 1471 C CA . ILE A 1 194 ? -5.359 3.859 13.387 1.00 91.44 194 ILE A CA 1
ATOM 1472 C C . ILE A 1 194 ? -6.527 3.908 12.410 1.00 91.44 194 ILE A C 1
ATOM 1474 O O . ILE A 1 194 ? -6.404 4.444 11.309 1.00 91.44 194 ILE A O 1
ATOM 1478 N N . ALA A 1 195 ? -7.664 3.360 12.819 1.00 91.69 195 ALA A N 1
ATOM 1479 C CA . ALA A 1 195 ? -8.871 3.276 12.005 1.00 91.69 195 ALA A CA 1
ATOM 1480 C C . ALA A 1 195 ? -10.114 3.300 12.896 1.00 91.69 195 ALA A C 1
ATOM 1482 O O . ALA A 1 195 ? -10.027 3.165 14.113 1.00 91.69 195 ALA A O 1
ATOM 1483 N N . MET A 1 196 ? -11.288 3.483 12.305 1.00 90.25 196 MET A N 1
ATOM 1484 C CA . MET A 1 196 ? -12.556 3.357 13.014 1.00 90.25 196 MET A CA 1
ATOM 1485 C C . MET A 1 196 ? -12.977 1.889 13.069 1.00 90.25 196 MET A C 1
ATOM 1487 O O . MET A 1 196 ? -13.043 1.238 12.024 1.00 90.25 196 MET A O 1
ATOM 1491 N N . GLN A 1 197 ? -13.325 1.383 14.253 1.00 92.44 197 GLN A N 1
ATOM 1492 C CA . GLN A 1 197 ? -14.011 0.096 14.345 1.00 92.44 197 GLN A CA 1
ATOM 1493 C C . GLN A 1 197 ? -15.480 0.270 13.941 1.00 92.44 197 GLN A C 1
ATOM 1495 O O . GLN A 1 197 ? -16.186 1.121 14.484 1.00 92.44 197 GLN A O 1
ATOM 1500 N N . HIS A 1 198 ? -15.937 -0.541 12.991 1.00 91.12 198 HIS A N 1
ATOM 1501 C CA . HIS A 1 198 ? -17.326 -0.578 12.563 1.00 91.12 198 HIS A CA 1
ATOM 1502 C C . HIS A 1 198 ? -17.771 -1.994 12.204 1.00 91.12 198 HIS A C 1
ATOM 1504 O O . HIS A 1 198 ? -17.232 -2.590 11.269 1.00 91.12 198 HIS A O 1
ATOM 1510 N N . GLN A 1 199 ? -18.751 -2.530 12.931 1.00 90.19 199 GLN A N 1
ATOM 1511 C CA . GLN A 1 199 ? -19.330 -3.862 12.707 1.00 90.19 199 GLN A CA 1
ATOM 1512 C C . GLN A 1 199 ? -18.269 -4.978 12.600 1.00 90.19 199 GLN A C 1
ATOM 1514 O O . GLN A 1 199 ? -18.349 -5.861 11.749 1.00 90.19 199 GLN A O 1
ATOM 1519 N N . GLY A 1 200 ? -17.237 -4.925 13.449 1.00 87.06 200 GLY A N 1
ATOM 1520 C CA . GLY A 1 200 ? -16.138 -5.903 13.445 1.00 87.06 200 GLY A CA 1
ATOM 1521 C C . GLY A 1 200 ? -15.101 -5.721 12.326 1.00 87.06 200 GLY A C 1
ATOM 1522 O O . GLY A 1 200 ? -14.242 -6.584 12.140 1.00 87.06 200 GLY A O 1
ATOM 1523 N N . ALA A 1 201 ? -15.150 -4.607 11.595 1.00 91.00 201 ALA A N 1
ATOM 1524 C CA . ALA A 1 201 ? -14.136 -4.205 10.627 1.00 91.00 201 ALA A CA 1
ATOM 1525 C C . ALA A 1 201 ? -13.403 -2.935 11.075 1.00 91.00 201 ALA A C 1
ATOM 1527 O O . ALA A 1 201 ? -13.947 -2.124 11.822 1.00 91.00 201 ALA A O 1
ATOM 1528 N N . LEU A 1 202 ? -12.185 -2.742 10.580 1.00 90.75 202 LEU A N 1
ATOM 1529 C CA . LEU A 1 202 ? -11.458 -1.483 10.628 1.00 90.75 202 LEU A CA 1
ATOM 1530 C C . LEU A 1 202 ? -11.645 -0.756 9.296 1.00 90.75 202 LEU A C 1
ATOM 1532 O O . LEU A 1 202 ? -11.340 -1.284 8.225 1.00 90.75 202 LEU A O 1
ATOM 1536 N N . ARG A 1 203 ? -12.201 0.453 9.373 1.00 89.12 203 ARG A N 1
ATOM 1537 C CA . ARG A 1 203 ? -12.517 1.306 8.222 1.00 89.12 203 ARG A CA 1
ATOM 1538 C C . ARG A 1 203 ? -11.927 2.694 8.407 1.00 89.12 203 ARG A C 1
ATOM 1540 O O . ARG A 1 203 ? -11.700 3.139 9.532 1.00 89.12 203 ARG A O 1
ATOM 1547 N N . GLY A 1 204 ? -11.725 3.408 7.304 1.00 85.94 204 GLY A N 1
ATOM 1548 C CA . GLY A 1 204 ? -11.389 4.825 7.371 1.00 85.94 204 GLY A CA 1
ATOM 1549 C C . GLY A 1 204 ? -12.472 5.608 8.114 1.00 85.94 204 GLY A C 1
ATOM 1550 O O . GLY A 1 204 ? -13.665 5.440 7.859 1.00 85.94 204 GLY A O 1
ATOM 1551 N N . TRP A 1 205 ? -12.068 6.466 9.049 1.00 82.69 205 TRP A N 1
ATOM 1552 C CA . TRP A 1 205 ? -13.014 7.339 9.741 1.00 82.69 205 TRP A CA 1
ATOM 1553 C C . TRP A 1 205 ? -13.471 8.469 8.807 1.00 82.69 205 TRP A C 1
ATOM 1555 O O . TRP A 1 205 ? -12.622 9.165 8.252 1.00 82.69 205 TRP A O 1
ATOM 1565 N N . PRO A 1 206 ? -14.779 8.672 8.599 1.00 75.75 206 PRO A N 1
ATOM 1566 C CA . PRO A 1 206 ? -15.281 9.456 7.475 1.00 75.75 206 PRO A CA 1
ATOM 1567 C C . PRO A 1 206 ? -14.875 10.938 7.553 1.00 75.75 206 PRO A C 1
ATOM 1569 O O . PRO A 1 206 ? -15.309 11.675 8.439 1.00 75.75 206 PRO A O 1
ATOM 1572 N N . LEU A 1 207 ? -14.068 11.380 6.580 1.00 66.00 207 LEU A N 1
ATOM 1573 C CA . LEU A 1 207 ? -13.750 12.792 6.315 1.00 66.00 207 LEU A CA 1
ATOM 1574 C C . LEU A 1 207 ? -14.412 13.301 5.024 1.00 66.00 207 LEU A C 1
ATOM 1576 O O . LEU A 1 207 ? -14.698 14.494 4.925 1.00 66.00 207 LEU A O 1
ATOM 1580 N N . ALA A 1 208 ? -14.688 12.410 4.061 1.00 56.59 208 ALA A N 1
ATOM 1581 C CA . ALA A 1 208 ? -15.487 12.628 2.848 1.00 56.59 208 ALA A CA 1
ATOM 1582 C C . ALA A 1 208 ? -15.986 11.281 2.270 1.00 56.59 208 ALA A C 1
ATOM 1584 O O . ALA A 1 208 ? -15.577 10.233 2.759 1.00 56.59 208 ALA A O 1
ATOM 1585 N N . GLU A 1 209 ? -16.836 11.308 1.229 1.00 50.38 209 GLU A N 1
ATOM 1586 C CA . GLU A 1 209 ? -17.491 10.118 0.630 1.00 50.38 209 GLU A CA 1
ATOM 1587 C C . GLU A 1 209 ? -16.530 9.015 0.133 1.00 50.38 209 GLU A C 1
ATOM 1589 O O . GLU A 1 209 ? -16.962 7.876 0.022 1.00 50.38 209 GLU A O 1
ATOM 1594 N N . GLU A 1 210 ? -15.240 9.308 -0.089 1.00 51.34 210 GLU A N 1
ATOM 1595 C CA . GLU A 1 210 ? -14.261 8.341 -0.632 1.00 51.34 210 GLU A CA 1
ATOM 1596 C C . GLU A 1 210 ? -12.892 8.342 0.079 1.00 51.34 210 GLU A C 1
ATOM 1598 O O . GLU A 1 210 ? -11.967 7.671 -0.360 1.00 51.34 210 GLU A O 1
ATOM 1603 N N . ASP A 1 211 ? -12.715 9.099 1.168 1.00 58.94 211 ASP A N 1
ATOM 1604 C CA . ASP A 1 211 ? -11.422 9.175 1.869 1.00 58.94 211 ASP A CA 1
ATOM 1605 C C . ASP A 1 211 ? -11.675 9.333 3.372 1.00 58.94 211 ASP A C 1
ATOM 1607 O O . ASP A 1 211 ? -12.178 10.360 3.851 1.00 58.94 211 ASP A O 1
ATOM 1611 N N . GLY A 1 212 ? -11.396 8.263 4.111 1.00 70.88 212 GLY A N 1
ATOM 1612 C CA . GLY A 1 212 ? -11.473 8.230 5.563 1.00 70.88 212 GLY A CA 1
ATOM 1613 C C . GLY A 1 212 ? -10.087 8.330 6.196 1.00 70.88 212 GLY A C 1
ATOM 1614 O O . GLY A 1 212 ? -9.077 7.975 5.591 1.00 70.88 212 GLY A O 1
ATOM 1615 N N . LEU A 1 213 ? -10.017 8.793 7.443 1.00 80.38 213 LEU A N 1
ATOM 1616 C CA . LEU A 1 213 ? -8.797 8.700 8.234 1.00 80.38 213 LEU A CA 1
ATOM 1617 C C . LEU A 1 213 ? -8.570 7.230 8.576 1.00 80.38 213 LEU A C 1
ATOM 1619 O O . LEU A 1 213 ? -9.180 6.690 9.499 1.00 80.38 213 LEU A O 1
ATOM 1623 N N . LEU A 1 214 ? -7.696 6.615 7.796 1.00 86.38 214 LEU A N 1
ATOM 1624 C CA . LEU A 1 214 ? -6.999 5.385 8.109 1.00 86.38 214 LEU A CA 1
ATOM 1625 C C . LEU A 1 214 ? -5.513 5.715 8.022 1.00 86.38 214 LEU A C 1
ATOM 1627 O O . LEU A 1 214 ? -5.042 6.216 6.998 1.00 86.38 214 LEU A O 1
ATOM 1631 N N . LEU A 1 215 ? -4.803 5.501 9.120 1.00 86.50 215 LEU A N 1
ATOM 1632 C CA . LEU A 1 215 ? -3.348 5.536 9.147 1.00 86.50 215 LEU A CA 1
ATOM 1633 C C . LEU A 1 215 ? -2.881 4.120 9.383 1.00 86.50 215 LEU A C 1
ATOM 1635 O O . LEU A 1 215 ? -3.468 3.404 10.193 1.00 86.50 215 LEU A O 1
ATOM 1639 N N . ALA A 1 216 ? -1.825 3.723 8.704 1.00 88.19 216 ALA A N 1
ATOM 1640 C CA . ALA A 1 216 ? -1.261 2.416 8.910 1.00 88.19 216 ALA A CA 1
ATOM 1641 C C . ALA A 1 216 ? 0.239 2.455 8.660 1.00 88.19 216 ALA A C 1
ATOM 1643 O O . ALA A 1 216 ? 0.705 3.318 7.917 1.00 88.19 216 ALA A O 1
ATOM 1644 N N . ARG A 1 217 ? 0.981 1.571 9.327 1.00 86.25 217 ARG A N 1
ATOM 1645 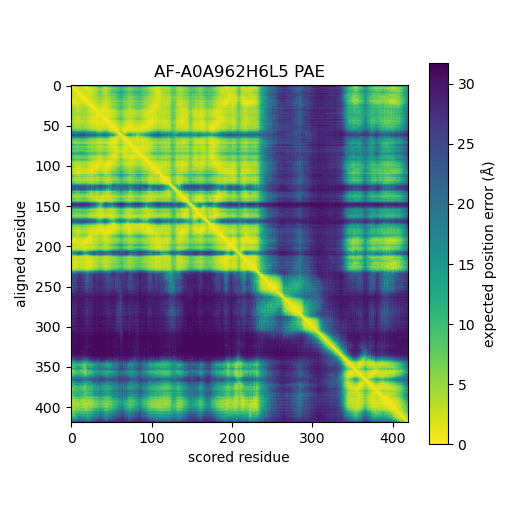C CA . ARG A 1 217 ? 2.439 1.526 9.242 1.00 86.25 217 ARG A CA 1
ATOM 1646 C C . ARG A 1 217 ? 2.974 0.123 9.494 1.00 86.25 217 ARG A C 1
ATOM 1648 O O . ARG A 1 217 ? 2.473 -0.566 10.385 1.00 86.25 217 ARG A O 1
ATOM 1655 N N . ALA A 1 218 ? 4.011 -0.274 8.762 1.00 86.62 218 ALA A N 1
ATOM 1656 C CA . ALA A 1 218 ? 4.722 -1.519 9.030 1.00 86.62 218 ALA A CA 1
ATOM 1657 C C . ALA A 1 218 ? 5.462 -1.459 10.366 1.00 86.62 218 ALA A C 1
ATOM 1659 O O . ALA A 1 218 ? 6.088 -0.452 10.698 1.00 86.62 218 ALA A O 1
ATOM 1660 N N . GLY A 1 219 ? 5.447 -2.561 11.108 1.00 88.81 219 GLY A N 1
ATOM 1661 C CA . GLY A 1 219 ? 6.055 -2.651 12.429 1.00 88.81 219 GLY A CA 1
ATOM 1662 C C . GLY A 1 219 ? 5.060 -2.408 13.561 1.00 88.81 219 GLY A C 1
ATOM 1663 O O . GLY A 1 219 ? 3.853 -2.337 13.354 1.00 88.81 219 GLY A O 1
ATOM 1664 N N . ILE A 1 220 ? 5.599 -2.307 14.776 1.00 91.31 220 ILE A N 1
ATOM 1665 C CA . ILE A 1 220 ? 4.843 -1.998 15.990 1.00 91.31 220 ILE A CA 1
ATOM 1666 C C . ILE A 1 220 ? 5.130 -0.551 16.371 1.00 91.31 220 ILE A C 1
ATOM 1668 O O . ILE A 1 220 ? 6.257 -0.195 16.713 1.00 91.31 220 ILE A O 1
ATOM 1672 N N . HIS A 1 221 ? 4.086 0.258 16.346 1.00 90.12 221 HIS A N 1
ATOM 1673 C CA . HIS A 1 221 ? 4.080 1.677 16.661 1.00 90.12 221 HIS A CA 1
ATOM 1674 C C . HIS A 1 221 ? 2.906 1.968 17.575 1.00 90.12 221 HIS A C 1
ATOM 1676 O O . HIS A 1 221 ? 1.921 1.240 17.560 1.00 90.12 221 HIS A O 1
ATOM 1682 N N . ASN A 1 222 ? 3.001 3.021 18.378 1.00 89.88 222 ASN A N 1
ATOM 1683 C CA . ASN A 1 222 ? 1.860 3.498 19.155 1.00 89.88 222 ASN A CA 1
ATOM 1684 C C . ASN A 1 222 ? 1.090 4.598 18.408 1.00 89.88 222 ASN A C 1
ATOM 1686 O O . ASN A 1 222 ? 1.578 5.185 17.434 1.00 89.88 222 ASN A O 1
ATOM 1690 N N . ALA A 1 223 ? -0.104 4.926 18.907 1.00 88.00 223 ALA A N 1
ATOM 1691 C CA . ALA A 1 223 ? -0.964 5.922 18.279 1.00 88.00 223 ALA A CA 1
ATOM 1692 C C . ALA A 1 223 ? -0.290 7.300 18.116 1.00 88.00 223 ALA A C 1
ATOM 1694 O O . ALA A 1 223 ? -0.437 7.939 17.076 1.00 88.00 223 ALA A O 1
ATOM 1695 N N . ALA A 1 224 ? 0.472 7.752 19.119 1.00 84.75 224 ALA A N 1
ATOM 1696 C CA . ALA A 1 224 ? 1.148 9.047 19.079 1.00 84.75 224 ALA A CA 1
ATOM 1697 C C . ALA A 1 224 ? 2.229 9.091 17.987 1.00 84.75 224 ALA A C 1
ATOM 1699 O O . ALA A 1 224 ? 2.271 10.045 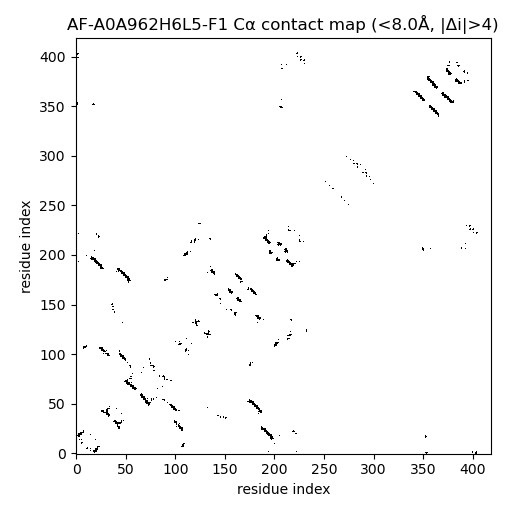17.216 1.00 84.75 224 ALA A O 1
ATOM 1700 N N . GLN A 1 225 ? 3.045 8.040 17.864 1.00 85.31 225 GLN A N 1
ATOM 1701 C CA . GLN A 1 225 ? 4.075 7.917 16.827 1.00 85.31 225 GLN A CA 1
ATOM 1702 C C . GLN A 1 225 ? 3.471 7.920 15.420 1.00 85.31 225 GLN A C 1
ATOM 1704 O O . GLN A 1 225 ? 4.002 8.576 14.527 1.00 85.31 225 GLN A O 1
ATOM 1709 N N . MET A 1 226 ? 2.356 7.213 15.221 1.00 85.12 226 MET A N 1
ATOM 1710 C CA . MET A 1 226 ? 1.673 7.167 13.925 1.00 85.12 226 MET A CA 1
ATOM 1711 C C . MET A 1 226 ? 1.047 8.512 13.545 1.00 85.12 226 MET A C 1
ATOM 1713 O O . MET A 1 226 ? 1.164 8.949 12.402 1.00 85.12 226 MET A O 1
ATOM 1717 N N . LEU A 1 227 ? 0.403 9.189 14.500 1.00 84.38 227 LEU A N 1
ATOM 1718 C CA . LEU A 1 227 ? -0.166 10.522 14.281 1.00 84.38 227 LEU A CA 1
ATOM 1719 C C . LEU A 1 227 ? 0.930 11.557 14.011 1.00 84.38 227 LEU A C 1
ATOM 1721 O O . LEU A 1 227 ? 0.778 12.387 13.119 1.00 84.38 227 LEU A O 1
ATOM 1725 N N . GLN A 1 228 ? 2.050 11.470 14.731 1.00 80.06 228 GLN A N 1
ATOM 1726 C CA . GLN A 1 228 ? 3.213 12.323 14.517 1.00 80.06 228 GLN A CA 1
ATOM 1727 C C . GLN A 1 228 ? 3.799 12.118 13.115 1.00 80.06 228 GLN A C 1
ATOM 1729 O O . GLN A 1 228 ? 4.009 13.092 12.392 1.00 80.06 228 GLN A O 1
ATOM 1734 N N . ALA A 1 229 ? 4.023 10.866 12.702 1.00 75.12 229 ALA A N 1
ATOM 1735 C CA . ALA A 1 229 ? 4.528 10.536 11.367 1.00 75.12 229 ALA A CA 1
ATOM 1736 C C . ALA A 1 229 ? 3.631 11.117 10.260 1.00 75.12 229 ALA A C 1
ATOM 1738 O O . ALA A 1 229 ? 4.128 11.782 9.351 1.00 75.12 229 ALA A O 1
ATOM 1739 N N . ALA A 1 230 ? 2.309 11.004 10.415 1.00 74.38 230 ALA A N 1
ATOM 1740 C CA . ALA A 1 230 ? 1.338 11.536 9.460 1.00 74.38 230 ALA A CA 1
ATOM 1741 C C . ALA A 1 230 ? 1.350 13.079 9.329 1.00 74.38 230 ALA A C 1
ATOM 1743 O O . ALA A 1 230 ? 0.863 13.620 8.334 1.00 74.38 230 ALA A O 1
ATOM 1744 N N . ILE A 1 231 ? 1.896 13.811 10.308 1.00 68.38 231 ILE A N 1
ATOM 1745 C CA . ILE A 1 231 ? 2.098 15.272 10.229 1.00 68.38 231 ILE A CA 1
ATOM 1746 C C . ILE A 1 231 ? 3.407 15.600 9.491 1.00 68.38 231 ILE A C 1
ATOM 1748 O O . ILE A 1 231 ? 3.467 16.558 8.709 1.00 68.38 231 ILE A O 1
ATOM 1752 N N . TRP A 1 232 ? 4.458 14.808 9.722 1.00 53.31 232 TRP A N 1
ATOM 1753 C CA . TRP A 1 232 ? 5.791 15.030 9.149 1.00 53.31 232 TRP A CA 1
ATOM 1754 C C . TRP A 1 232 ? 5.901 14.642 7.676 1.00 53.31 232 TRP A C 1
ATOM 1756 O O . TRP A 1 232 ? 6.599 15.341 6.938 1.00 53.31 232 TRP A O 1
ATOM 1766 N N . GLU A 1 233 ? 5.170 13.615 7.234 1.00 53.81 233 GLU A N 1
ATOM 1767 C CA . GLU A 1 233 ? 5.191 13.104 5.852 1.00 53.81 233 GLU A CA 1
ATOM 1768 C C . GLU A 1 233 ? 4.867 14.159 4.786 1.00 53.81 233 GLU A C 1
ATOM 1770 O O . GLU A 1 233 ? 5.275 14.002 3.646 1.00 53.81 233 GLU A O 1
ATOM 1775 N N . ARG A 1 234 ? 4.220 15.279 5.144 1.00 51.84 234 ARG A N 1
ATOM 1776 C CA . ARG A 1 234 ? 3.883 16.362 4.199 1.00 51.84 234 ARG A CA 1
ATOM 1777 C C . ARG A 1 234 ? 4.629 17.681 4.444 1.00 51.84 234 ARG A C 1
ATOM 1779 O O . ARG A 1 234 ? 4.500 18.617 3.657 1.00 51.84 234 ARG A O 1
ATOM 1786 N N . SER A 1 235 ? 5.405 17.773 5.528 1.00 49.84 235 SER A N 1
ATOM 1787 C CA . SER A 1 235 ? 6.052 19.021 5.988 1.00 49.84 235 SER A CA 1
ATOM 1788 C C . SER A 1 235 ? 7.565 19.077 5.699 1.00 49.84 235 SER A C 1
ATOM 1790 O O . SER A 1 235 ? 8.178 20.145 5.782 1.00 49.84 235 SER A O 1
ATOM 1792 N N . GLY A 1 236 ? 8.175 17.937 5.349 1.00 44.62 236 GLY A N 1
ATOM 1793 C CA . GLY A 1 236 ? 9.626 17.751 5.206 1.00 44.62 236 GLY A CA 1
ATOM 1794 C C . GLY A 1 236 ? 10.340 18.673 4.203 1.00 44.62 236 GLY A C 1
ATOM 1795 O O . GLY A 1 236 ? 11.304 19.337 4.594 1.00 44.62 236 GLY A O 1
ATOM 1796 N N . PRO A 1 237 ? 9.900 18.793 2.934 1.00 52.78 237 PRO A N 1
ATOM 1797 C CA . PRO A 1 237 ? 10.642 19.589 1.955 1.00 52.78 237 PRO A CA 1
ATOM 1798 C C . PRO A 1 237 ? 10.548 21.100 2.219 1.00 52.78 237 PRO A C 1
ATOM 1800 O O . PRO A 1 237 ? 11.515 21.822 1.990 1.00 52.78 237 PRO A O 1
ATOM 1803 N N . GLN A 1 238 ? 9.433 21.594 2.768 1.00 53.81 238 GLN A N 1
ATOM 1804 C CA . GLN A 1 238 ? 9.267 23.026 3.046 1.00 53.81 238 GLN A CA 1
ATOM 1805 C C . GLN A 1 238 ? 10.112 23.481 4.245 1.00 53.81 238 GLN A C 1
ATOM 1807 O O . GLN A 1 238 ? 10.746 24.532 4.174 1.00 53.81 238 GLN A O 1
ATOM 1812 N N . MET A 1 239 ? 10.190 22.678 5.313 1.00 45.97 239 MET A N 1
ATOM 1813 C CA . MET A 1 239 ? 10.961 23.025 6.516 1.00 45.97 239 MET A CA 1
ATOM 1814 C C . MET A 1 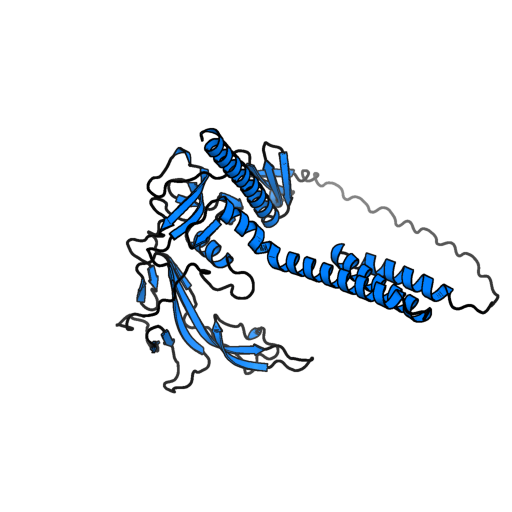239 ? 12.481 23.010 6.266 1.00 45.97 239 MET A C 1
ATOM 1816 O O . MET A 1 239 ? 13.201 23.874 6.765 1.00 45.97 239 MET A O 1
ATOM 1820 N N . ILE A 1 240 ? 12.976 22.067 5.455 1.00 54.03 240 ILE A N 1
ATOM 1821 C CA . ILE A 1 240 ? 14.397 21.999 5.065 1.00 54.03 240 ILE A CA 1
ATOM 1822 C C . ILE A 1 240 ? 14.771 23.200 4.184 1.00 54.03 240 ILE A C 1
ATOM 1824 O O . ILE A 1 240 ? 15.812 23.826 4.400 1.00 54.03 240 ILE A O 1
ATOM 1828 N N . LEU A 1 241 ? 13.895 23.591 3.250 1.00 55.62 241 LEU A N 1
ATOM 1829 C CA . LEU A 1 241 ? 14.076 24.808 2.452 1.00 55.62 241 LEU A CA 1
ATOM 1830 C C . LEU A 1 241 ? 14.069 26.073 3.332 1.00 55.62 241 LEU A C 1
ATOM 1832 O O . LEU A 1 241 ? 14.931 26.934 3.164 1.00 55.62 241 LEU A O 1
ATOM 1836 N N . LEU A 1 242 ? 13.191 26.144 4.335 1.00 52.47 242 LEU A N 1
ATOM 1837 C CA . LEU A 1 242 ? 13.141 27.220 5.336 1.00 52.47 242 LEU A CA 1
ATOM 1838 C C . LEU A 1 242 ? 14.445 27.342 6.148 1.00 52.47 242 LEU A C 1
ATOM 1840 O O . LEU A 1 242 ? 15.004 28.436 6.257 1.00 52.47 242 LEU A O 1
ATOM 1844 N N . LEU A 1 243 ? 14.961 26.230 6.683 1.00 54.25 243 LEU A N 1
ATOM 1845 C CA . LEU A 1 243 ? 16.206 26.212 7.465 1.00 54.25 243 LEU A CA 1
ATOM 1846 C C . LEU A 1 243 ? 17.436 26.532 6.603 1.00 54.25 243 LEU A C 1
ATOM 1848 O O . LEU A 1 243 ? 18.320 27.269 7.044 1.00 54.25 243 LEU A O 1
ATOM 1852 N N . SER A 1 244 ? 17.475 26.039 5.362 1.00 57.00 244 SER A N 1
ATOM 1853 C CA . SER A 1 244 ? 18.552 26.351 4.412 1.00 57.00 244 SER A CA 1
ATOM 1854 C C . SER A 1 244 ? 18.548 27.830 3.995 1.00 57.00 244 SER A C 1
ATOM 1856 O O . SER A 1 244 ? 19.607 28.457 3.935 1.00 57.00 244 SER A O 1
ATOM 1858 N N . GLY A 1 245 ? 17.363 28.426 3.821 1.00 59.09 245 GLY A N 1
ATOM 1859 C CA . GLY A 1 245 ? 17.201 29.861 3.597 1.00 59.09 245 GLY A CA 1
ATOM 1860 C C . GLY A 1 245 ? 17.667 30.701 4.791 1.00 59.09 245 GLY A C 1
ATOM 1861 O O . GLY A 1 245 ? 18.409 31.670 4.612 1.00 59.09 245 GLY A O 1
ATOM 1862 N N . LEU A 1 246 ? 17.310 30.310 6.020 1.00 59.84 246 LEU A N 1
ATOM 1863 C CA . LEU A 1 246 ? 17.753 30.996 7.241 1.00 59.84 246 LEU A CA 1
ATOM 1864 C C . LEU A 1 246 ? 19.283 30.951 7.384 1.00 59.84 246 LEU A C 1
ATOM 1866 O O . LEU A 1 246 ? 19.910 31.984 7.627 1.00 59.84 246 LEU A O 1
ATOM 1870 N N . LEU A 1 247 ? 19.889 29.782 7.159 1.00 58.19 247 LEU A N 1
ATOM 1871 C CA . LEU A 1 247 ? 21.341 29.605 7.193 1.00 58.19 247 LEU A CA 1
ATOM 1872 C C . LEU A 1 247 ? 22.040 30.472 6.135 1.00 58.19 247 LEU A C 1
ATOM 1874 O O . LEU A 1 247 ? 23.007 31.162 6.456 1.00 58.19 247 LEU A O 1
ATOM 1878 N N . GLY A 1 248 ? 21.515 30.515 4.905 1.00 64.19 248 GLY A N 1
ATOM 1879 C CA . GLY A 1 248 ? 22.022 31.399 3.850 1.00 64.19 248 GLY A CA 1
ATOM 1880 C C . GLY A 1 248 ? 21.964 32.883 4.236 1.00 64.19 248 GLY A C 1
ATOM 1881 O O . GLY A 1 248 ? 22.891 33.641 3.949 1.00 64.19 248 GLY A O 1
ATOM 1882 N N . THR A 1 249 ? 20.921 33.289 4.965 1.00 63.34 249 THR A N 1
ATOM 1883 C CA . THR A 1 249 ? 20.757 34.670 5.450 1.00 63.34 249 THR A CA 1
ATOM 1884 C C . THR A 1 249 ? 21.768 35.010 6.551 1.00 63.34 249 THR A C 1
ATOM 1886 O O . THR A 1 249 ? 22.367 36.086 6.535 1.00 63.34 249 THR A O 1
ATOM 1889 N N . VAL A 1 250 ? 22.012 34.082 7.483 1.00 66.50 250 VAL A N 1
ATOM 1890 C CA . VAL A 1 250 ? 23.019 34.241 8.546 1.00 66.50 250 VAL A CA 1
ATOM 1891 C C . VAL A 1 250 ? 24.430 34.317 7.959 1.00 66.50 250 VAL A C 1
ATOM 1893 O O . VAL A 1 250 ? 25.195 35.202 8.336 1.00 66.50 250 VAL A O 1
ATOM 1896 N N . VAL A 1 251 ? 24.766 33.463 6.986 1.00 68.69 251 VAL A N 1
ATOM 1897 C CA . VAL A 1 251 ? 26.067 33.509 6.292 1.00 68.69 251 VAL A CA 1
ATOM 1898 C C . VAL A 1 251 ? 26.256 34.840 5.558 1.00 68.69 251 VAL A C 1
ATOM 1900 O O . VAL A 1 251 ? 27.328 35.438 5.649 1.00 68.69 251 VAL A O 1
ATOM 1903 N N . ALA A 1 252 ? 25.216 35.356 4.897 1.00 63.22 252 ALA A N 1
ATOM 1904 C CA . ALA A 1 252 ? 25.268 36.665 4.246 1.00 63.22 252 ALA A CA 1
ATOM 1905 C C . ALA A 1 252 ? 25.488 37.818 5.247 1.00 63.22 252 ALA A C 1
ATOM 1907 O O . ALA A 1 252 ? 26.258 38.735 4.961 1.00 63.22 252 ALA A O 1
ATOM 1908 N N . LEU A 1 253 ? 24.865 37.765 6.431 1.00 61.81 253 LEU A N 1
ATOM 1909 C CA . LEU A 1 253 ? 25.056 38.756 7.500 1.00 61.81 253 LEU A CA 1
ATOM 1910 C C . LEU A 1 253 ? 26.458 38.692 8.126 1.00 61.81 253 LEU A C 1
ATOM 1912 O O . LEU A 1 253 ? 27.058 39.734 8.388 1.00 61.81 253 LEU A O 1
ATOM 1916 N N . LEU A 1 254 ? 27.008 37.493 8.324 1.00 64.69 254 LEU A N 1
ATOM 1917 C CA . LEU A 1 254 ? 28.372 37.318 8.832 1.00 64.69 254 LEU A CA 1
ATOM 1918 C C . LEU A 1 254 ? 29.418 37.795 7.812 1.00 64.69 254 LEU A C 1
ATOM 1920 O O . LEU A 1 254 ? 30.339 38.525 8.177 1.00 64.69 254 LEU A O 1
ATOM 1924 N N . ALA A 1 255 ? 29.231 37.480 6.526 1.00 58.97 255 ALA A N 1
ATOM 1925 C CA . ALA A 1 255 ? 30.071 37.999 5.443 1.00 58.97 255 ALA A CA 1
ATOM 1926 C C . ALA A 1 255 ? 29.960 39.532 5.291 1.00 58.97 255 ALA A C 1
ATOM 1928 O O . ALA A 1 255 ? 30.934 40.198 4.937 1.00 58.97 255 ALA A O 1
ATOM 1929 N N . PHE A 1 256 ? 28.791 40.112 5.588 1.00 56.44 256 PHE A N 1
ATOM 1930 C CA . PHE A 1 256 ? 28.588 41.562 5.623 1.00 56.44 256 PHE A CA 1
ATOM 1931 C C . PHE A 1 256 ? 29.349 42.230 6.777 1.00 56.44 256 PHE A C 1
ATOM 1933 O O . PHE A 1 256 ? 29.939 43.292 6.573 1.00 56.44 256 PHE A O 1
ATOM 1940 N N . ASN A 1 257 ? 29.374 41.605 7.958 1.00 56.38 257 ASN A N 1
ATOM 1941 C CA . ASN A 1 257 ? 30.101 42.122 9.118 1.00 56.38 257 ASN A CA 1
ATOM 1942 C C . ASN A 1 257 ? 31.622 42.138 8.874 1.00 56.38 257 ASN A C 1
ATOM 1944 O O . ASN A 1 257 ? 32.275 43.136 9.157 1.00 56.38 257 ASN A O 1
ATOM 1948 N N . ASP A 1 258 ? 32.163 41.099 8.233 1.00 59.03 258 ASP A N 1
ATOM 1949 C CA . ASP A 1 258 ? 33.589 41.020 7.869 1.00 59.03 258 ASP A CA 1
ATOM 1950 C C . ASP A 1 258 ? 33.988 42.037 6.770 1.00 59.03 258 ASP A C 1
ATOM 1952 O O . ASP A 1 258 ? 35.110 42.546 6.713 1.00 59.03 258 ASP A O 1
ATOM 1956 N N . LEU A 1 259 ? 33.042 42.418 5.900 1.00 53.09 259 LEU A N 1
ATOM 1957 C CA . LEU A 1 259 ? 33.258 43.446 4.875 1.00 53.09 259 LEU A CA 1
ATOM 1958 C C . LEU A 1 259 ? 33.087 44.880 5.414 1.00 53.09 259 LEU A C 1
ATOM 1960 O O . LEU A 1 259 ? 33.612 45.831 4.818 1.00 53.09 259 LEU A O 1
ATOM 1964 N N . ALA A 1 260 ? 32.377 45.056 6.533 1.00 50.94 260 ALA A N 1
ATOM 1965 C CA . ALA A 1 260 ? 32.154 46.352 7.169 1.00 50.94 260 ALA A CA 1
ATOM 1966 C C . ALA A 1 260 ? 33.450 46.958 7.735 1.00 50.94 260 ALA A C 1
ATOM 1968 O O . ALA A 1 260 ? 33.581 48.185 7.730 1.00 50.94 260 ALA A O 1
ATOM 1969 N N . ASP A 1 261 ? 34.442 46.138 8.080 1.00 55.22 261 ASP A N 1
ATOM 1970 C CA . ASP A 1 261 ? 35.741 46.586 8.601 1.00 55.22 261 ASP A CA 1
ATOM 1971 C C . ASP A 1 261 ? 36.702 47.124 7.524 1.00 55.22 261 ASP A C 1
ATOM 1973 O O . ASP A 1 261 ? 37.727 47.735 7.836 1.00 55.22 261 ASP A O 1
ATOM 1977 N N . ARG A 1 262 ? 36.367 47.002 6.229 1.00 57.38 262 ARG A N 1
ATOM 1978 C CA . ARG A 1 262 ? 37.189 47.568 5.142 1.00 57.38 262 ARG A CA 1
ATOM 1979 C C . ARG A 1 262 ? 36.716 48.982 4.749 1.00 57.38 262 ARG A C 1
ATOM 1981 O O . ARG A 1 262 ? 35.554 49.169 4.378 1.00 57.38 262 ARG A O 1
ATOM 1988 N N . PRO A 1 263 ? 37.595 50.009 4.725 1.00 52.47 263 PRO A N 1
ATOM 1989 C CA . PRO A 1 263 ? 37.203 51.416 4.569 1.00 52.47 263 PRO A CA 1
ATOM 1990 C C . PRO A 1 263 ? 36.949 51.833 3.104 1.00 52.47 263 PRO A C 1
ATOM 1992 O O . PRO A 1 263 ? 37.407 52.882 2.652 1.00 52.47 263 PRO A O 1
ATOM 1995 N N . ARG A 1 264 ? 36.204 51.043 2.317 1.00 56.88 264 ARG A N 1
ATOM 1996 C CA . ARG A 1 264 ? 35.832 51.401 0.932 1.00 56.88 264 ARG A CA 1
ATOM 1997 C C . ARG A 1 264 ? 34.337 51.711 0.833 1.00 56.88 264 ARG A C 1
ATOM 1999 O O . ARG A 1 264 ? 33.508 50.831 0.626 1.00 56.88 264 ARG A O 1
ATOM 2006 N N . ARG A 1 265 ? 33.996 53.003 0.931 1.00 55.38 265 ARG A N 1
ATOM 2007 C CA . ARG A 1 265 ? 32.612 53.534 0.945 1.00 55.38 265 ARG A CA 1
ATOM 2008 C C . ARG A 1 265 ? 31.723 53.077 -0.228 1.00 55.38 265 ARG A C 1
ATOM 2010 O O . ARG A 1 265 ? 30.524 52.929 -0.032 1.00 55.38 265 ARG A O 1
ATOM 2017 N N . ARG A 1 266 ? 32.285 52.802 -1.414 1.00 52.88 266 ARG A N 1
ATOM 2018 C CA . ARG A 1 266 ? 31.523 52.316 -2.587 1.00 52.88 266 ARG A CA 1
ATOM 2019 C C . ARG A 1 266 ? 31.133 50.832 -2.498 1.00 52.88 266 ARG A C 1
ATOM 2021 O O . ARG A 1 266 ? 30.094 50.456 -3.023 1.00 52.88 266 ARG A O 1
ATOM 2028 N N . ALA A 1 267 ? 31.904 50.006 -1.785 1.00 51.84 267 ALA A N 1
ATOM 2029 C CA . ALA A 1 267 ? 31.589 48.584 -1.604 1.00 51.84 267 ALA A CA 1
ATOM 2030 C C . ALA A 1 267 ? 30.383 48.378 -0.671 1.00 51.84 267 ALA A C 1
ATOM 2032 O O . ALA A 1 267 ? 29.567 47.490 -0.900 1.00 51.84 267 ALA A O 1
ATOM 2033 N N . ARG A 1 268 ? 30.215 49.258 0.327 1.00 52.91 268 ARG A N 1
ATOM 2034 C CA . ARG A 1 268 ? 29.075 49.219 1.260 1.00 52.91 268 ARG A CA 1
ATOM 2035 C C . ARG A 1 268 ? 27.732 49.503 0.576 1.00 52.91 268 ARG A C 1
ATOM 2037 O O . ARG A 1 268 ? 26.740 48.877 0.923 1.00 52.91 268 ARG A O 1
ATOM 2044 N N . GLN A 1 269 ? 27.700 50.395 -0.416 1.00 54.34 269 GLN A N 1
ATOM 2045 C CA . GLN A 1 269 ? 26.469 50.723 -1.150 1.00 54.34 269 GLN A CA 1
ATOM 2046 C C . GLN A 1 269 ? 26.010 49.571 -2.056 1.00 54.34 269 GLN A C 1
ATOM 2048 O O . GLN A 1 269 ? 24.828 49.239 -2.071 1.00 54.34 269 GLN A O 1
ATOM 2053 N N . VAL A 1 270 ? 26.946 48.914 -2.749 1.00 54.69 270 VAL A N 1
ATOM 2054 C CA . VAL A 1 270 ? 26.649 47.736 -3.584 1.00 54.69 270 VAL A CA 1
ATOM 2055 C C . VAL A 1 270 ? 26.229 46.539 -2.719 1.00 54.69 270 VAL A C 1
ATOM 2057 O O . VAL A 1 270 ? 25.276 45.844 -3.061 1.00 54.69 270 VAL A O 1
ATOM 2060 N N . ALA A 1 271 ? 26.868 46.339 -1.561 1.00 53.06 271 ALA A N 1
ATOM 2061 C CA . ALA A 1 271 ? 26.504 45.277 -0.621 1.00 53.06 271 ALA A CA 1
ATOM 2062 C C . ALA A 1 271 ? 25.120 45.490 0.027 1.00 53.06 271 ALA A C 1
ATOM 2064 O O . ALA A 1 271 ? 24.352 44.536 0.137 1.00 53.06 271 ALA A O 1
ATOM 2065 N N . MET A 1 272 ? 24.759 46.729 0.398 1.00 56.19 272 MET A N 1
ATOM 2066 C CA . MET A 1 272 ? 23.410 47.036 0.903 1.00 56.19 272 MET A CA 1
ATOM 2067 C C . MET A 1 272 ? 22.330 46.798 -0.156 1.00 56.19 272 MET A C 1
ATOM 2069 O O . MET A 1 272 ? 21.282 46.243 0.171 1.00 56.19 272 MET A O 1
ATOM 2073 N N . ALA A 1 273 ? 22.583 47.171 -1.415 1.00 56.34 273 ALA A N 1
ATOM 2074 C CA . ALA A 1 273 ? 21.659 46.910 -2.519 1.00 56.34 273 ALA A CA 1
ATOM 2075 C C . ALA A 1 273 ? 21.482 45.402 -2.773 1.00 56.34 273 ALA A C 1
ATOM 2077 O O . ALA A 1 273 ? 20.365 44.945 -2.999 1.00 56.34 273 ALA A O 1
ATOM 2078 N N . GLY A 1 274 ? 22.564 44.623 -2.661 1.00 54.50 274 GLY A N 1
ATOM 2079 C CA . GLY A 1 274 ? 22.520 43.164 -2.745 1.00 54.50 274 GLY A CA 1
ATOM 2080 C C . GLY A 1 274 ? 21.669 42.546 -1.637 1.00 54.50 274 GLY A C 1
ATOM 2081 O O . GLY A 1 274 ? 20.700 41.861 -1.936 1.00 54.50 274 GLY A O 1
ATOM 2082 N N . ALA A 1 275 ? 21.967 42.846 -0.368 1.00 55.12 275 ALA A N 1
ATOM 2083 C CA . ALA A 1 275 ? 21.257 42.272 0.780 1.00 55.12 275 ALA A CA 1
ATOM 2084 C C . ALA A 1 275 ? 19.766 42.655 0.827 1.00 55.12 275 ALA A C 1
ATOM 2086 O O . ALA A 1 275 ? 18.917 41.824 1.147 1.00 55.12 275 ALA A O 1
ATOM 2087 N N . THR A 1 276 ? 19.427 43.896 0.471 1.00 57.44 276 THR A N 1
ATOM 2088 C CA . THR A 1 276 ? 18.023 44.332 0.381 1.00 57.44 276 THR A CA 1
ATOM 2089 C C . THR A 1 276 ? 17.284 43.662 -0.774 1.00 57.44 276 THR A C 1
ATOM 2091 O O . THR A 1 276 ? 16.129 43.279 -0.594 1.00 57.44 276 THR A O 1
ATOM 2094 N N . ALA A 1 277 ? 17.936 43.440 -1.921 1.00 55.75 277 ALA A N 1
ATOM 2095 C CA . ALA A 1 277 ? 17.355 42.684 -3.027 1.00 55.75 277 ALA A CA 1
ATOM 2096 C C . ALA A 1 277 ? 17.097 41.217 -2.650 1.00 55.75 277 ALA A C 1
ATOM 2098 O O . ALA A 1 277 ? 16.030 40.697 -2.974 1.00 55.75 277 ALA A O 1
ATOM 2099 N N . THR A 1 278 ? 18.003 40.566 -1.909 1.00 54.88 278 THR A N 1
ATOM 2100 C CA . THR A 1 278 ? 17.785 39.193 -1.423 1.00 54.88 278 THR A CA 1
ATOM 2101 C C . THR A 1 278 ? 16.640 39.129 -0.418 1.00 54.88 278 THR A C 1
ATOM 2103 O O . THR A 1 278 ? 15.767 38.278 -0.554 1.00 54.88 278 THR A O 1
ATOM 2106 N N . ILE A 1 279 ? 16.581 40.055 0.547 1.00 59.59 279 ILE A N 1
ATOM 2107 C CA . ILE A 1 279 ? 15.476 40.127 1.518 1.00 59.59 279 ILE A CA 1
ATOM 2108 C C . ILE A 1 279 ? 14.140 40.384 0.806 1.00 59.59 279 ILE A C 1
ATOM 2110 O O . ILE A 1 279 ? 13.139 39.765 1.157 1.00 59.59 279 ILE A O 1
ATOM 2114 N N . ALA A 1 280 ? 14.110 41.240 -0.220 1.00 55.44 280 ALA A N 1
ATOM 2115 C CA . ALA A 1 280 ? 12.902 41.527 -0.994 1.00 55.44 280 ALA A CA 1
ATOM 2116 C C . ALA A 1 280 ? 12.457 40.351 -1.885 1.00 55.44 280 ALA A C 1
ATOM 2118 O O . ALA A 1 280 ? 11.256 40.121 -2.034 1.00 55.44 280 ALA A O 1
ATOM 2119 N N . LEU A 1 281 ? 13.400 39.588 -2.451 1.00 56.44 281 LEU A N 1
ATOM 2120 C CA . LEU A 1 281 ? 13.124 38.351 -3.193 1.00 56.44 281 LEU A CA 1
ATOM 2121 C C . LEU A 1 281 ? 12.546 37.277 -2.275 1.00 56.44 281 LEU A C 1
ATOM 2123 O O . LEU A 1 281 ? 11.527 36.673 -2.598 1.00 56.44 281 LEU A O 1
ATOM 2127 N N . VAL A 1 282 ? 13.156 37.101 -1.104 1.00 55.78 282 VAL A N 1
ATOM 2128 C CA . VAL A 1 282 ? 12.695 36.168 -0.079 1.00 55.78 282 VAL A CA 1
ATOM 2129 C C . VAL A 1 282 ? 11.304 36.586 0.417 1.00 55.78 282 VAL A C 1
ATOM 2131 O O . VAL A 1 282 ? 10.368 35.798 0.336 1.00 55.78 282 VAL A O 1
ATOM 2134 N N . ALA A 1 283 ? 11.106 37.844 0.818 1.00 52.06 283 ALA A N 1
ATOM 2135 C CA . ALA A 1 283 ? 9.812 38.351 1.287 1.00 52.06 283 ALA A CA 1
ATOM 2136 C C . ALA A 1 283 ? 8.704 38.291 0.216 1.00 52.06 283 ALA A C 1
ATOM 2138 O O . ALA A 1 283 ? 7.561 37.965 0.537 1.00 52.06 283 ALA A O 1
ATOM 2139 N N . GLY A 1 284 ? 9.032 38.558 -1.054 1.00 52.19 284 GLY A N 1
ATOM 2140 C CA . GLY A 1 284 ? 8.099 38.424 -2.178 1.00 52.19 284 GLY A CA 1
ATOM 2141 C C . GLY A 1 284 ? 7.658 36.981 -2.422 1.00 52.19 284 GLY A C 1
ATOM 2142 O O . GLY A 1 284 ? 6.493 36.740 -2.742 1.00 52.19 284 GLY A O 1
ATOM 2143 N N . TRP A 1 285 ? 8.559 36.023 -2.193 1.00 51.31 285 TRP A N 1
ATOM 2144 C CA . TRP A 1 285 ? 8.255 34.592 -2.242 1.00 51.31 285 TRP A CA 1
ATOM 2145 C C . TRP A 1 285 ? 7.382 34.150 -1.053 1.00 51.31 285 TRP A C 1
ATOM 2147 O O . TRP A 1 285 ? 6.468 33.349 -1.233 1.00 51.31 285 TRP A O 1
ATOM 2157 N N . TYR A 1 286 ? 7.605 34.717 0.139 1.00 48.75 286 TYR A N 1
ATOM 2158 C CA . TYR A 1 286 ? 6.851 34.409 1.366 1.00 48.75 286 TYR A CA 1
ATOM 2159 C C . TYR A 1 286 ? 5.435 35.012 1.420 1.00 48.75 286 TYR A C 1
ATOM 2161 O O . TYR A 1 286 ? 4.563 34.434 2.065 1.00 48.75 286 TYR A O 1
ATOM 2169 N N . LEU A 1 287 ? 5.183 36.157 0.772 1.00 47.59 287 LEU A N 1
ATOM 2170 C CA . LEU A 1 287 ? 3.892 36.871 0.843 1.00 47.59 287 LEU A CA 1
ATOM 2171 C C . LEU A 1 287 ? 2.937 36.588 -0.331 1.00 47.59 287 LEU A C 1
ATOM 2173 O O . LEU A 1 287 ? 1.844 37.150 -0.374 1.00 47.59 287 LEU A O 1
ATOM 2177 N N . GLY A 1 288 ? 3.314 35.720 -1.274 1.00 47.88 288 GLY A N 1
ATOM 2178 C CA . GLY A 1 288 ? 2.398 35.209 -2.301 1.00 47.88 288 GLY A CA 1
ATOM 2179 C C . GLY A 1 288 ? 1.879 36.245 -3.309 1.00 47.88 288 GLY A C 1
ATOM 2180 O O . GLY A 1 288 ? 0.762 36.104 -3.801 1.00 47.88 288 GLY A O 1
ATOM 2181 N N . GLY A 1 289 ? 2.655 37.282 -3.649 1.00 49.66 289 GLY A N 1
ATOM 2182 C CA . GLY A 1 289 ? 2.233 38.267 -4.650 1.00 49.66 289 GLY A CA 1
ATOM 2183 C C . GLY A 1 289 ? 3.383 39.043 -5.291 1.00 49.66 289 GLY A C 1
ATOM 2184 O O . GLY A 1 289 ? 4.081 39.799 -4.619 1.00 49.66 289 GLY A O 1
ATOM 2185 N N . ALA A 1 290 ? 3.508 38.938 -6.619 1.00 49.19 290 ALA A N 1
ATOM 2186 C CA . ALA A 1 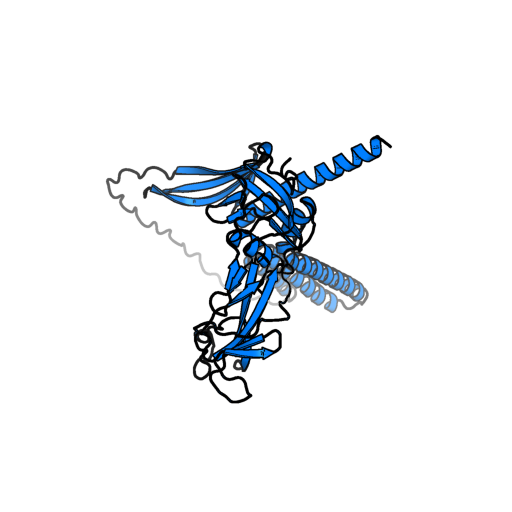290 ? 4.514 39.616 -7.454 1.00 49.19 290 ALA A CA 1
ATOM 2187 C C . ALA A 1 290 ? 4.557 41.161 -7.307 1.00 49.19 290 ALA A C 1
ATOM 2189 O O . ALA A 1 290 ? 5.518 41.811 -7.716 1.00 49.19 290 ALA A O 1
ATOM 2190 N N . TRP A 1 291 ? 3.537 41.763 -6.692 1.00 50.47 291 TRP A N 1
ATOM 2191 C CA . TRP A 1 291 ? 3.383 43.211 -6.536 1.00 50.47 291 TRP A CA 1
ATOM 2192 C C . TRP A 1 291 ? 4.232 43.814 -5.404 1.00 50.47 291 TRP A C 1
ATOM 2194 O O . TRP A 1 291 ? 4.659 44.965 -5.512 1.00 50.47 291 TRP A O 1
ATOM 2204 N N . ALA A 1 292 ? 4.544 43.049 -4.350 1.00 50.47 292 ALA A N 1
ATOM 2205 C CA . ALA A 1 292 ? 5.365 43.540 -3.236 1.00 50.47 292 ALA A CA 1
ATOM 2206 C C . ALA A 1 292 ? 6.838 43.731 -3.647 1.00 50.47 292 ALA A C 1
ATOM 2208 O O . ALA A 1 292 ? 7.474 44.723 -3.284 1.00 50.47 292 ALA A O 1
ATOM 2209 N N . SER A 1 293 ? 7.356 42.825 -4.483 1.00 52.44 293 SER A N 1
ATOM 2210 C CA . SER A 1 293 ? 8.708 42.902 -5.048 1.00 52.44 293 SER A CA 1
ATOM 2211 C C . SER A 1 293 ? 8.862 44.100 -5.989 1.00 52.44 293 SER A C 1
ATOM 2213 O O . SER A 1 293 ? 9.869 44.800 -5.932 1.00 52.44 293 SER A O 1
ATOM 2215 N N . ALA A 1 294 ? 7.842 44.397 -6.802 1.00 57.12 294 ALA A N 1
ATOM 2216 C CA . ALA A 1 294 ? 7.853 45.537 -7.718 1.00 57.12 294 ALA A CA 1
ATOM 2217 C C . ALA A 1 294 ? 7.868 46.895 -6.987 1.00 57.12 294 ALA A C 1
ATOM 2219 O O . ALA A 1 294 ? 8.590 47.803 -7.400 1.00 57.12 294 ALA A O 1
ATOM 2220 N N . LEU A 1 295 ? 7.135 47.032 -5.873 1.00 58.34 295 LEU A N 1
ATOM 2221 C CA . LEU A 1 295 ? 7.136 48.256 -5.058 1.00 58.34 295 LEU A CA 1
ATOM 2222 C C . LEU A 1 295 ? 8.490 48.503 -4.379 1.00 58.34 295 LEU A C 1
ATOM 2224 O O . LEU A 1 295 ? 8.979 49.633 -4.381 1.00 58.34 295 LEU A O 1
ATOM 2228 N N . LEU A 1 296 ? 9.127 47.454 -3.853 1.00 55.72 296 LEU A N 1
ATOM 2229 C CA . LEU A 1 296 ? 10.446 47.558 -3.219 1.00 55.72 296 LEU A CA 1
ATOM 2230 C C . LEU A 1 296 ? 11.563 47.833 -4.235 1.00 55.72 296 LEU A C 1
ATOM 2232 O O . LEU A 1 296 ? 12.413 48.687 -3.987 1.00 55.72 296 LEU A O 1
ATOM 2236 N N . ILE A 1 297 ? 11.526 47.192 -5.409 1.00 64.50 297 ILE A N 1
ATOM 2237 C CA . ILE A 1 297 ? 12.455 47.484 -6.515 1.00 64.50 297 ILE A CA 1
ATOM 2238 C C . ILE A 1 297 ? 12.252 48.922 -7.025 1.00 64.50 297 ILE A C 1
ATOM 2240 O O . ILE A 1 297 ? 13.229 49.626 -7.291 1.00 64.50 297 ILE A O 1
ATOM 2244 N N . GLY A 1 298 ? 11.003 49.395 -7.091 1.00 64.06 298 GLY A N 1
ATOM 2245 C CA . GLY A 1 298 ? 10.668 50.779 -7.438 1.00 64.06 298 GLY A CA 1
ATOM 2246 C C . GLY A 1 298 ? 11.198 51.806 -6.429 1.00 64.06 298 GLY A C 1
ATOM 2247 O O . GLY A 1 298 ? 11.751 52.832 -6.829 1.00 64.06 298 GLY A O 1
ATOM 2248 N N . MET A 1 299 ? 11.113 51.515 -5.126 1.00 63.81 299 MET A N 1
ATOM 2249 C CA . MET A 1 299 ? 11.717 52.352 -4.078 1.00 63.81 299 MET A CA 1
ATOM 2250 C C . MET A 1 299 ? 13.252 52.375 -4.169 1.00 63.81 299 MET A C 1
ATOM 2252 O O . MET A 1 299 ? 13.859 53.435 -3.991 1.00 63.81 299 MET A O 1
ATOM 2256 N N . LEU A 1 300 ? 13.877 51.246 -4.521 1.00 54.41 300 LEU A N 1
ATOM 2257 C CA . LEU A 1 300 ? 15.327 51.138 -4.726 1.00 54.41 300 LEU A CA 1
ATOM 2258 C C . LEU A 1 300 ? 15.804 51.981 -5.927 1.00 54.41 300 LEU A C 1
ATOM 2260 O O . LEU A 1 300 ? 16.828 52.662 -5.851 1.00 54.41 300 LEU A O 1
ATOM 2264 N N . TRP A 1 301 ? 15.028 52.000 -7.017 1.00 61.94 301 TRP A N 1
ATOM 2265 C CA . TRP A 1 301 ? 15.296 52.836 -8.195 1.00 61.94 301 TRP A CA 1
ATOM 2266 C C . TRP A 1 301 ? 15.146 54.339 -7.916 1.00 61.94 301 TRP A C 1
ATOM 2268 O O . TRP A 1 301 ? 15.918 55.146 -8.441 1.00 61.94 301 TRP A O 1
ATOM 2278 N N . GLY A 1 302 ? 14.197 54.727 -7.057 1.00 61.88 302 GLY A N 1
ATOM 2279 C CA . GLY A 1 302 ? 14.006 56.119 -6.639 1.00 61.88 302 GLY A CA 1
ATOM 2280 C C . GLY A 1 302 ? 15.211 56.696 -5.887 1.00 61.88 302 GLY A C 1
ATOM 2281 O O . GLY A 1 302 ? 15.611 57.830 -6.152 1.00 61.88 302 GLY A O 1
ATOM 2282 N N . GLN A 1 303 ? 15.842 55.902 -5.015 1.00 57.97 303 GLN A N 1
ATOM 2283 C CA . GLN A 1 303 ? 17.009 56.344 -4.240 1.00 57.97 303 GLN A CA 1
ATOM 2284 C C . GLN A 1 303 ? 18.314 56.366 -5.048 1.00 57.97 303 GLN A C 1
ATOM 2286 O O . GLN A 1 303 ? 19.168 57.225 -4.811 1.00 57.97 303 GLN A O 1
ATOM 2291 N N . LEU A 1 304 ? 18.464 55.486 -6.047 1.00 50.50 304 LEU A N 1
ATOM 2292 C CA . LEU A 1 304 ? 19.615 55.526 -6.959 1.00 50.50 304 LEU A CA 1
ATOM 2293 C C . LEU A 1 304 ? 19.608 56.786 -7.843 1.00 50.50 304 LEU A C 1
ATOM 2295 O O . LEU A 1 304 ? 20.667 57.326 -8.164 1.00 50.50 304 LEU A O 1
ATOM 2299 N N . ARG A 1 305 ? 18.422 57.285 -8.214 1.00 52.16 305 ARG A N 1
ATOM 2300 C CA . ARG A 1 305 ? 18.277 58.447 -9.105 1.00 52.16 305 ARG A CA 1
ATOM 2301 C C . ARG A 1 305 ? 18.553 59.785 -8.410 1.00 52.16 305 ARG A C 1
ATOM 2303 O O . ARG A 1 305 ? 19.014 60.714 -9.064 1.00 52.16 305 ARG A O 1
ATOM 2310 N N . SER A 1 306 ? 18.353 59.883 -7.094 1.00 54.12 306 SER A N 1
ATOM 2311 C CA . SER A 1 306 ? 18.645 61.101 -6.315 1.00 54.12 306 SER A CA 1
ATOM 2312 C C . SER A 1 306 ? 20.140 61.380 -6.086 1.00 54.12 306 SER A C 1
ATOM 2314 O O . SER A 1 306 ? 20.485 62.445 -5.583 1.00 54.12 306 SER A O 1
ATOM 2316 N N . GLY A 1 307 ? 21.035 60.450 -6.449 1.00 49.50 307 GLY A N 1
ATOM 2317 C CA . GLY A 1 307 ? 22.489 60.586 -6.270 1.00 49.50 307 GLY A CA 1
ATOM 2318 C C . GLY A 1 307 ? 23.254 61.192 -7.455 1.00 49.50 307 GLY A C 1
ATOM 2319 O O . GLY A 1 307 ? 24.444 61.473 -7.324 1.00 49.50 307 GLY A O 1
ATOM 2320 N N . LEU A 1 308 ? 22.602 61.405 -8.603 1.00 44.62 308 LEU A N 1
ATOM 2321 C CA . LEU A 1 308 ? 23.206 62.015 -9.791 1.00 44.62 308 LEU A CA 1
ATOM 2322 C C . LEU A 1 308 ? 22.611 63.410 -9.997 1.00 44.62 308 LEU A C 1
ATOM 2324 O O . LEU A 1 308 ? 21.569 63.579 -10.625 1.00 44.62 308 LEU A O 1
ATOM 2328 N N . GLY A 1 309 ? 23.264 64.422 -9.429 1.00 40.94 309 GLY A N 1
ATOM 2329 C CA . GLY A 1 309 ? 22.943 65.811 -9.730 1.00 40.94 309 GLY A CA 1
ATOM 2330 C C . GLY A 1 309 ? 23.321 66.164 -11.168 1.00 40.94 309 GLY A C 1
ATOM 2331 O O . GLY A 1 309 ? 24.407 65.818 -11.624 1.00 40.94 309 GLY A O 1
ATOM 2332 N N . THR A 1 310 ? 22.433 66.865 -11.872 1.00 41.12 310 THR A N 1
ATOM 2333 C CA . THR A 1 310 ? 22.674 68.161 -12.545 1.00 41.12 310 THR A CA 1
ATOM 2334 C C . THR A 1 310 ? 21.537 68.501 -13.512 1.00 41.12 310 THR A C 1
ATOM 2336 O O . THR A 1 310 ? 20.918 67.627 -14.107 1.00 41.12 310 THR A O 1
ATOM 2339 N N . GLY A 1 311 ? 21.329 69.806 -13.705 1.00 35.41 311 GLY A N 1
ATOM 2340 C CA . GLY A 1 311 ? 20.856 70.342 -14.981 1.00 35.41 311 GLY A CA 1
ATOM 2341 C C . GLY A 1 311 ? 19.401 70.784 -15.012 1.00 35.41 311 GLY A C 1
ATOM 2342 O O . GLY A 1 311 ? 18.507 70.031 -15.378 1.00 35.41 311 GLY A O 1
ATOM 2343 N N . ALA A 1 312 ? 19.184 72.056 -14.689 1.00 38.47 312 ALA A N 1
ATOM 2344 C CA . ALA A 1 312 ? 17.966 72.775 -15.014 1.00 38.47 312 ALA A CA 1
ATOM 2345 C C . ALA A 1 312 ? 17.695 72.759 -16.529 1.00 38.47 312 ALA A C 1
ATOM 2347 O O . ALA A 1 312 ? 18.571 73.112 -17.311 1.00 38.47 312 ALA A O 1
ATOM 2348 N N . HIS A 1 313 ? 16.450 72.487 -16.924 1.00 36.28 313 HIS A N 1
ATOM 2349 C CA . HIS A 1 313 ? 15.886 73.027 -18.157 1.00 36.28 313 HIS A CA 1
ATOM 2350 C C . HIS A 1 313 ? 14.476 73.558 -17.894 1.00 36.28 313 HIS A C 1
ATOM 2352 O O . HIS A 1 313 ? 13.614 72.885 -17.333 1.00 36.28 313 HIS A O 1
ATOM 2358 N N . ARG A 1 314 ? 14.291 74.829 -18.259 1.00 33.50 314 ARG A N 1
ATOM 2359 C CA . ARG A 1 314 ? 13.039 75.583 -18.216 1.00 33.50 314 ARG A CA 1
ATOM 2360 C C . ARG A 1 314 ? 12.153 75.257 -19.429 1.00 33.50 314 ARG A C 1
ATOM 2362 O O . ARG A 1 314 ? 12.663 75.135 -20.539 1.00 33.50 314 ARG A O 1
ATOM 2369 N N . THR A 1 315 ? 10.841 75.360 -19.172 1.00 31.42 315 THR A N 1
ATOM 2370 C CA . THR A 1 315 ? 9.696 75.728 -20.051 1.00 31.42 315 THR A CA 1
ATOM 2371 C C . THR A 1 315 ? 9.171 74.734 -21.102 1.00 31.42 315 THR A C 1
ATOM 2373 O O . THR A 1 315 ? 9.957 73.931 -21.590 1.00 31.42 315 THR A O 1
ATOM 2376 N N . PRO A 1 316 ? 7.880 74.824 -21.528 1.00 39.22 316 PRO A N 1
ATOM 2377 C CA . PRO A 1 316 ? 6.798 75.741 -21.114 1.00 39.22 316 PRO A CA 1
ATOM 2378 C C . PRO A 1 316 ? 5.488 75.052 -20.655 1.00 39.22 316 PRO A C 1
ATOM 2380 O O . PRO A 1 316 ? 5.307 73.842 -20.739 1.00 39.22 316 PRO A O 1
ATOM 2383 N N . ALA A 1 317 ? 4.571 75.882 -20.152 1.00 40.34 317 ALA A N 1
ATOM 2384 C CA . ALA A 1 317 ? 3.232 75.543 -19.684 1.00 40.34 317 ALA A CA 1
ATOM 2385 C C . ALA A 1 317 ? 2.290 75.058 -20.805 1.00 40.34 317 ALA A C 1
ATOM 2387 O O . ALA A 1 317 ? 2.257 75.641 -21.888 1.00 40.34 317 ALA A O 1
ATOM 2388 N N . ALA A 1 318 ? 1.452 74.065 -20.492 1.00 32.41 318 ALA A N 1
ATOM 2389 C CA . ALA A 1 318 ? 0.265 73.704 -21.265 1.00 32.41 318 ALA A CA 1
ATOM 2390 C C . ALA A 1 318 ? -0.915 73.407 -20.317 1.00 32.41 318 ALA A C 1
ATOM 2392 O O . ALA A 1 318 ? -0.753 72.790 -19.267 1.00 32.41 318 ALA A O 1
ATOM 2393 N N . GLN A 1 319 ? -2.077 73.935 -20.695 1.00 36.28 319 GLN A N 1
ATOM 2394 C CA . GLN A 1 319 ? -3.321 74.105 -19.935 1.00 36.28 319 GLN A CA 1
ATOM 2395 C C . GLN A 1 319 ? -4.012 72.798 -19.486 1.00 36.28 319 GLN A C 1
ATOM 2397 O O . GLN A 1 319 ? -3.855 71.761 -20.134 1.00 36.28 319 GLN A O 1
ATOM 2402 N N . PRO A 1 320 ? -4.860 72.846 -18.438 1.00 36.25 320 PRO A N 1
ATOM 2403 C CA . PRO A 1 320 ? -5.644 71.696 -17.997 1.00 36.25 320 PRO A CA 1
ATOM 2404 C C . PRO A 1 320 ? -6.800 71.396 -18.967 1.00 36.25 320 PRO A C 1
ATOM 2406 O O . PRO A 1 320 ? -7.703 72.210 -19.158 1.00 36.25 320 PRO A O 1
ATOM 2409 N N . ARG A 1 321 ? -6.802 70.196 -19.558 1.00 34.66 321 ARG A N 1
ATOM 2410 C CA . ARG A 1 321 ? -7.979 69.633 -20.235 1.00 34.66 321 ARG A CA 1
ATOM 2411 C C . ARG A 1 321 ? -8.877 68.949 -19.205 1.00 34.66 321 ARG A C 1
ATOM 2413 O O . ARG A 1 321 ? -8.479 67.970 -18.581 1.00 34.66 321 ARG A O 1
ATOM 2420 N N . HIS A 1 322 ? -10.093 69.469 -19.063 1.00 33.62 322 HIS A N 1
ATOM 2421 C CA . HIS A 1 322 ? -11.207 68.809 -18.390 1.00 33.62 322 HIS A CA 1
ATOM 2422 C C . HIS A 1 322 ? -11.495 67.454 -19.054 1.00 33.62 322 HIS A C 1
ATOM 2424 O O . HIS A 1 322 ? -11.748 67.399 -20.257 1.00 33.62 322 HIS A O 1
ATOM 2430 N N . LEU A 1 323 ? -11.480 66.372 -18.272 1.00 34.00 323 LEU A N 1
ATOM 2431 C CA . LEU A 1 323 ? -12.052 65.090 -18.676 1.00 34.00 323 LEU A CA 1
ATOM 2432 C C . LEU A 1 323 ? -13.493 65.022 -18.171 1.00 34.00 323 LEU A C 1
ATOM 2434 O O . LEU A 1 323 ? -13.762 64.919 -16.976 1.00 34.00 323 LEU A O 1
ATOM 2438 N N . THR A 1 324 ? -14.405 65.138 -19.127 1.00 33.09 324 THR A N 1
ATOM 2439 C CA . THR A 1 324 ? -15.849 65.002 -18.984 1.00 33.09 324 THR A CA 1
ATOM 2440 C C . THR A 1 324 ? -16.202 63.585 -18.531 1.00 33.09 324 THR A C 1
ATOM 2442 O O . THR A 1 324 ? -15.840 62.605 -19.181 1.00 33.09 324 THR A O 1
ATOM 2445 N N . VAL A 1 325 ? -16.932 63.477 -17.420 1.00 36.03 325 VAL A N 1
ATOM 2446 C CA . VAL A 1 325 ? -17.576 62.237 -16.970 1.00 36.03 325 VAL A CA 1
ATOM 2447 C C . VAL A 1 325 ? -18.683 61.894 -17.967 1.00 36.03 325 VAL A C 1
ATOM 2449 O O . VAL A 1 325 ? -19.730 62.537 -17.978 1.00 36.03 325 VAL A O 1
ATOM 2452 N N . HIS A 1 326 ? -18.463 60.887 -18.811 1.00 34.72 326 HIS A N 1
ATOM 2453 C CA . HIS A 1 326 ? -19.543 60.267 -19.572 1.00 34.72 326 HIS A CA 1
ATOM 2454 C C . HIS A 1 326 ? -20.318 59.323 -18.647 1.00 34.72 326 HIS A C 1
ATOM 2456 O O . HIS A 1 326 ? -19.876 58.215 -18.347 1.00 34.72 326 HIS A O 1
ATOM 2462 N N . GLN A 1 327 ? -21.481 59.781 -18.183 1.00 39.34 327 GLN A N 1
ATOM 2463 C CA . GLN A 1 327 ? -22.524 58.905 -17.658 1.00 39.34 327 GLN A CA 1
ATOM 2464 C C . GLN A 1 327 ? -23.084 58.093 -18.831 1.00 39.34 327 GLN A C 1
ATOM 2466 O O . GLN A 1 327 ? -23.594 58.676 -19.787 1.00 39.34 327 GLN A O 1
ATOM 2471 N N . ASN A 1 328 ? -22.969 56.765 -18.778 1.00 34.53 328 ASN A N 1
ATOM 2472 C CA . ASN A 1 328 ? -23.681 55.887 -19.704 1.00 34.53 328 ASN A CA 1
ATOM 2473 C C . ASN A 1 328 ? -25.045 55.514 -19.085 1.00 34.53 328 ASN A C 1
ATOM 2475 O O . ASN A 1 328 ? -25.110 55.310 -17.868 1.00 34.53 328 ASN A O 1
ATOM 2479 N N . PRO A 1 329 ? -26.132 55.479 -19.875 1.00 39.56 329 PRO A N 1
ATOM 2480 C CA . PRO A 1 329 ? -27.495 55.537 -19.373 1.00 39.56 329 PRO A CA 1
ATOM 2481 C C . PRO A 1 329 ? -28.015 54.189 -18.862 1.00 39.56 329 PRO A C 1
ATOM 2483 O O . PRO A 1 329 ? -27.526 53.115 -19.206 1.00 39.56 329 PRO A O 1
ATOM 2486 N N . LEU A 1 330 ? -29.036 54.312 -18.015 1.00 39.78 330 LEU A N 1
ATOM 2487 C CA . LEU A 1 330 ? -29.845 53.272 -17.386 1.00 39.78 330 LEU A CA 1
ATOM 2488 C C . LEU A 1 330 ? -30.181 52.120 -18.348 1.00 39.78 330 LEU A C 1
ATOM 2490 O O . LEU A 1 330 ? -30.908 52.309 -19.318 1.00 39.78 330 LEU A O 1
ATOM 2494 N N . ALA A 1 331 ? -29.704 50.917 -18.026 1.00 38.72 331 ALA A N 1
ATOM 2495 C CA . ALA A 1 331 ? -30.211 49.689 -18.621 1.00 38.72 331 ALA A CA 1
ATOM 2496 C C . ALA A 1 331 ? -31.583 49.353 -18.012 1.00 38.72 331 ALA A C 1
ATOM 2498 O O . ALA A 1 331 ? -31.738 49.274 -16.789 1.00 38.72 331 ALA A O 1
ATOM 2499 N N . GLU A 1 332 ? -32.573 49.181 -18.885 1.00 38.38 332 GLU A N 1
ATOM 2500 C CA . GLU A 1 332 ? -33.942 48.776 -18.571 1.00 38.38 332 GLU A CA 1
ATOM 2501 C C . GLU A 1 332 ? -33.980 47.429 -17.830 1.00 38.38 332 GLU A C 1
ATOM 2503 O O . GLU A 1 332 ? -33.279 46.477 -18.176 1.00 38.38 332 GLU A O 1
ATOM 2508 N N . ARG A 1 333 ? -34.824 47.339 -16.795 1.00 37.88 333 ARG A N 1
ATOM 2509 C CA . ARG A 1 333 ? -35.110 46.084 -16.087 1.00 37.88 333 ARG A CA 1
ATOM 2510 C C . ARG A 1 333 ? -36.115 45.259 -16.901 1.00 37.88 333 ARG A C 1
ATOM 2512 O O . ARG A 1 333 ? -37.222 45.753 -17.112 1.00 37.88 333 ARG A O 1
ATOM 2519 N N . PRO A 1 334 ? -35.822 44.003 -17.278 1.00 41.12 334 PRO A N 1
ATOM 2520 C CA . PRO A 1 334 ? -36.862 43.111 -17.760 1.00 41.12 334 PRO A CA 1
ATOM 2521 C C . PRO A 1 334 ? -37.764 42.676 -16.596 1.00 41.12 334 PRO A C 1
ATOM 2523 O O . PRO A 1 334 ? -37.306 42.298 -15.515 1.00 41.12 334 PRO A O 1
ATOM 2526 N N . ASN A 1 335 ? -39.068 42.775 -16.840 1.00 42.09 335 ASN A N 1
ATOM 2527 C CA . ASN A 1 335 ? -40.145 42.341 -15.962 1.00 42.09 335 ASN A CA 1
ATOM 2528 C C . ASN A 1 335 ? -40.105 40.828 -15.693 1.00 42.09 335 ASN A C 1
ATOM 2530 O O . ASN A 1 335 ? -39.903 40.034 -16.606 1.00 42.09 335 ASN A O 1
ATOM 2534 N N . GLY A 1 336 ? -40.440 40.449 -14.457 1.00 52.34 336 GLY A N 1
ATOM 2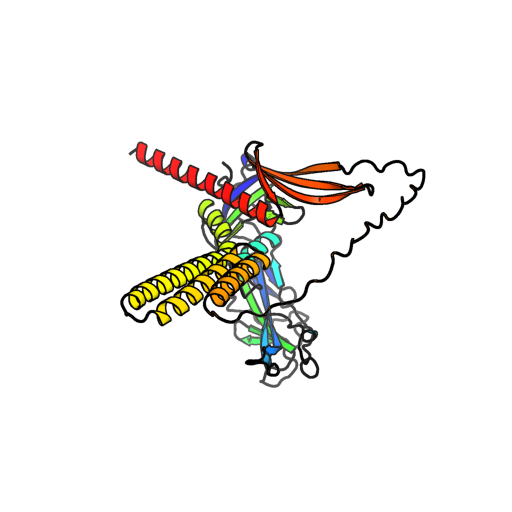535 C CA . GLY A 1 336 ? -41.107 39.179 -14.160 1.00 52.34 336 GLY A CA 1
ATOM 2536 C C . GLY A 1 336 ? -40.258 37.913 -14.256 1.00 52.34 336 GLY A C 1
ATOM 2537 O O . GLY A 1 336 ? -40.543 37.032 -15.057 1.00 52.34 336 GLY A O 1
ATOM 2538 N N . THR A 1 337 ? -39.295 37.748 -13.356 1.00 45.56 337 THR A N 1
ATOM 2539 C CA . THR A 1 337 ? -38.850 36.411 -12.939 1.00 45.56 337 THR A CA 1
ATOM 2540 C C . THR A 1 337 ? -39.064 36.337 -11.436 1.00 45.56 337 THR A C 1
ATOM 2542 O O . THR A 1 337 ? -38.549 37.181 -10.704 1.00 45.56 337 THR A O 1
ATOM 2545 N N . ALA A 1 338 ? -39.882 35.390 -10.968 1.00 53.06 338 ALA A N 1
ATOM 2546 C CA . ALA A 1 338 ? -39.996 35.107 -9.541 1.00 53.06 338 ALA A CA 1
ATOM 2547 C C . ALA A 1 338 ? -38.573 34.941 -8.993 1.00 53.06 338 ALA A C 1
ATOM 2549 O O . ALA A 1 338 ? -37.807 34.139 -9.530 1.00 53.06 338 ALA A O 1
ATOM 2550 N N . ALA A 1 339 ? -38.198 35.766 -8.012 1.00 49.75 339 ALA A N 1
ATOM 2551 C CA . ALA A 1 339 ? -36.850 35.767 -7.467 1.00 49.75 339 ALA A CA 1
ATOM 2552 C C . ALA A 1 339 ? -36.505 34.337 -7.045 1.00 49.75 339 ALA A C 1
ATOM 2554 O O . ALA A 1 339 ? -37.180 33.763 -6.186 1.00 49.75 339 ALA A O 1
ATOM 2555 N N . ALA A 1 340 ? -35.495 33.752 -7.695 1.00 56.44 340 ALA A N 1
ATOM 2556 C CA . ALA A 1 340 ? -34.999 32.441 -7.323 1.00 56.44 340 ALA A CA 1
ATOM 2557 C C . ALA A 1 340 ? -34.702 32.451 -5.812 1.00 56.44 340 ALA A C 1
ATOM 2559 O O . ALA A 1 340 ? -34.165 33.449 -5.314 1.00 56.44 340 ALA A O 1
ATOM 2560 N N . PRO A 1 341 ? -35.087 31.401 -5.062 1.00 59.94 341 PRO A N 1
ATOM 2561 C CA . PRO A 1 341 ? -34.879 31.376 -3.624 1.00 59.94 341 PRO A CA 1
ATOM 2562 C C . PRO A 1 341 ? -33.399 31.638 -3.317 1.00 59.94 341 PRO A C 1
ATOM 2564 O O . PRO A 1 341 ? -32.530 31.140 -4.040 1.00 59.94 341 PRO A O 1
ATOM 2567 N N . PRO A 1 342 ? -33.091 32.432 -2.276 1.00 62.00 342 PRO A N 1
ATOM 2568 C CA . PRO A 1 342 ? -31.714 32.769 -1.959 1.00 62.00 342 PRO A CA 1
ATOM 2569 C C . PRO A 1 342 ? -30.909 31.482 -1.729 1.00 62.00 342 PRO A C 1
ATOM 2571 O O . PRO A 1 342 ? -31.437 30.545 -1.114 1.00 62.00 342 PRO A O 1
ATOM 2574 N N . PRO A 1 343 ? -29.652 31.419 -2.208 1.00 68.81 343 PRO A N 1
ATOM 2575 C CA . PRO A 1 343 ? -28.820 30.234 -2.061 1.00 68.81 343 PRO A CA 1
ATOM 2576 C C . PRO A 1 343 ? -28.726 29.853 -0.584 1.00 68.81 343 PRO A C 1
ATOM 2578 O O . PRO A 1 343 ? -28.415 30.687 0.271 1.00 68.81 343 PRO A O 1
ATOM 2581 N N . ARG A 1 344 ? -29.017 28.587 -0.278 1.00 82.88 344 ARG A N 1
ATOM 2582 C CA . ARG A 1 344 ? -28.992 28.071 1.096 1.00 82.88 344 ARG A CA 1
ATOM 2583 C C . ARG A 1 344 ? -27.665 27.374 1.347 1.00 82.88 344 ARG A C 1
ATOM 2585 O O . ARG A 1 344 ? -27.205 26.593 0.517 1.00 82.88 344 ARG A O 1
ATOM 2592 N N . ILE A 1 345 ? -27.062 27.643 2.501 1.00 85.44 345 ILE A N 1
ATOM 2593 C CA . ILE A 1 345 ? -25.908 26.881 2.977 1.00 85.44 345 ILE A CA 1
ATOM 2594 C C . ILE A 1 345 ? -26.440 25.738 3.835 1.00 85.44 345 ILE A C 1
ATOM 2596 O O . ILE A 1 345 ? -27.063 25.971 4.870 1.00 85.44 345 ILE A O 1
ATOM 2600 N N . LEU A 1 346 ? -26.199 24.508 3.396 1.00 86.75 346 LEU A N 1
ATOM 2601 C CA . LEU A 1 346 ? -26.467 23.301 4.162 1.00 86.75 346 LEU A CA 1
ATOM 2602 C C . LEU A 1 346 ? -25.184 22.852 4.854 1.00 86.75 346 LEU A C 1
ATOM 2604 O O . LEU A 1 346 ? -24.127 22.752 4.235 1.00 86.75 346 LEU A O 1
ATOM 2608 N N . ARG A 1 347 ? -25.290 22.553 6.145 1.00 88.19 347 ARG A N 1
ATOM 2609 C CA . ARG A 1 347 ? -24.239 21.885 6.908 1.00 88.19 347 ARG A CA 1
ATOM 2610 C C . ARG A 1 347 ? -24.631 20.426 7.062 1.00 88.19 347 ARG A C 1
ATOM 2612 O O . ARG A 1 347 ? -25.685 20.139 7.623 1.00 88.19 347 ARG A O 1
ATOM 2619 N N . GLN A 1 348 ? -23.779 19.526 6.596 1.00 87.50 348 GLN A N 1
ATOM 2620 C CA . GLN A 1 348 ? -23.984 18.092 6.744 1.00 87.50 348 GLN A CA 1
ATOM 2621 C C . GLN A 1 348 ? -22.800 17.489 7.494 1.00 87.50 348 GLN A C 1
ATOM 2623 O O . GLN A 1 348 ? -21.661 17.614 7.049 1.00 87.50 348 GLN A O 1
ATOM 2628 N N . THR A 1 349 ? -23.067 16.835 8.623 1.00 85.31 349 THR A N 1
ATOM 2629 C CA . THR A 1 349 ? -22.028 16.128 9.375 1.00 85.31 349 THR A CA 1
ATOM 2630 C C . THR A 1 349 ? -21.568 14.905 8.599 1.00 85.31 349 THR A C 1
ATOM 2632 O O . THR A 1 349 ? -22.378 14.068 8.207 1.00 85.31 349 THR A O 1
ATOM 2635 N N . VAL A 1 350 ? -20.260 14.841 8.371 1.00 81.88 350 VAL A N 1
ATOM 2636 C CA . VAL A 1 350 ? -19.577 13.752 7.666 1.00 81.88 350 VAL A CA 1
ATOM 2637 C C . VAL A 1 350 ? -19.050 12.730 8.667 1.00 81.88 350 VAL A C 1
ATOM 2639 O O . VAL A 1 350 ? -19.170 11.531 8.443 1.00 81.88 350 VAL A O 1
ATOM 2642 N N . GLY A 1 351 ? -18.537 13.201 9.806 1.00 75.25 351 GLY A N 1
ATOM 2643 C CA . GLY A 1 351 ? -18.025 12.347 10.871 1.00 75.25 351 GLY A CA 1
ATOM 2644 C C . GLY A 1 351 ? -18.125 13.015 12.237 1.00 75.25 351 GLY A C 1
ATOM 2645 O O . GLY A 1 351 ? -17.994 14.233 12.367 1.00 75.25 351 GLY A O 1
ATOM 2646 N N . ARG A 1 352 ? -18.350 12.218 13.283 1.00 80.94 352 ARG A N 1
ATOM 2647 C CA . ARG A 1 352 ? -18.277 12.656 14.683 1.00 80.94 352 ARG A CA 1
ATOM 2648 C C . ARG A 1 352 ? -17.452 11.651 15.474 1.00 80.94 352 ARG A C 1
ATOM 2650 O O . ARG A 1 352 ? -17.575 10.451 15.255 1.00 80.94 352 ARG A O 1
ATOM 2657 N N . LYS A 1 353 ? -16.589 12.140 16.361 1.00 70.25 353 LYS A N 1
ATOM 2658 C CA . LYS A 1 353 ? -15.722 11.310 17.196 1.00 70.25 353 LYS A CA 1
ATOM 2659 C C . LYS A 1 353 ? -15.402 12.018 18.498 1.00 70.25 353 LYS A C 1
ATOM 2661 O O . LYS A 1 353 ? -14.655 12.992 18.497 1.00 70.25 353 LYS A O 1
ATOM 2666 N N . SER A 1 354 ? -15.895 11.492 19.621 1.00 75.94 354 SER A N 1
ATOM 2667 C CA . SER A 1 354 ? -15.703 12.126 20.931 1.00 75.94 354 SER A CA 1
ATOM 2668 C C . SER A 1 354 ? -16.121 13.615 20.873 1.00 75.94 354 SER A C 1
ATOM 2670 O O . SER A 1 354 ? -17.247 13.936 20.485 1.00 75.94 354 SER A O 1
ATOM 2672 N N . ARG A 1 355 ? -15.197 14.522 21.191 1.00 83.00 355 ARG A N 1
ATOM 2673 C CA . ARG A 1 355 ? -15.286 15.986 21.063 1.00 83.00 355 ARG A CA 1
ATOM 2674 C C . ARG A 1 355 ? -15.221 16.524 19.630 1.00 83.00 355 ARG A C 1
ATOM 2676 O O . ARG A 1 355 ? -15.579 17.679 19.423 1.00 83.00 355 ARG A O 1
ATOM 2683 N N . TYR A 1 356 ? -14.765 15.738 18.656 1.00 84.81 356 TYR A N 1
ATOM 2684 C CA . TYR A 1 356 ? -14.539 16.181 17.281 1.00 84.81 356 TYR A CA 1
ATOM 2685 C C . TYR A 1 356 ? -15.752 15.960 16.377 1.00 84.81 356 TYR A C 1
ATOM 2687 O O . TYR A 1 356 ? -16.450 14.946 16.471 1.00 84.81 356 TYR A O 1
ATOM 2695 N N . ARG A 1 357 ? -15.985 16.893 15.455 1.00 87.06 357 ARG A N 1
ATOM 2696 C CA . ARG A 1 357 ? -16.983 16.775 14.385 1.00 87.06 357 ARG A CA 1
ATOM 2697 C C . ARG A 1 357 ? -16.421 17.354 13.094 1.00 87.06 357 ARG A C 1
ATOM 2699 O O . ARG A 1 357 ? -15.876 18.452 13.120 1.00 87.06 357 ARG A O 1
ATOM 2706 N N . VAL A 1 358 ? -16.571 16.633 11.990 1.00 85.00 358 VAL A N 1
ATOM 2707 C CA . VAL A 1 358 ? -16.274 17.124 10.644 1.00 85.00 358 VAL A CA 1
ATOM 2708 C C . VAL A 1 358 ? -17.585 17.315 9.902 1.00 85.00 358 VAL A C 1
ATOM 2710 O O . VAL A 1 358 ? -18.377 16.380 9.774 1.00 85.00 358 VAL A O 1
ATOM 2713 N N . ASP A 1 359 ? -17.807 18.527 9.410 1.00 87.19 359 ASP A N 1
ATOM 2714 C CA . ASP A 1 359 ? -18.963 18.888 8.602 1.00 87.19 359 ASP A CA 1
ATOM 2715 C C . ASP A 1 359 ? -18.516 19.273 7.185 1.00 87.19 359 ASP A C 1
ATOM 2717 O O . ASP A 1 359 ? -17.466 19.889 6.997 1.00 87.19 359 ASP A O 1
ATOM 2721 N N . ARG A 1 360 ? -19.337 18.964 6.179 1.00 86.75 360 ARG A N 1
ATOM 2722 C CA . ARG A 1 360 ? -19.238 19.565 4.846 1.00 86.75 360 ARG A CA 1
ATOM 2723 C C . ARG A 1 360 ? -20.253 20.693 4.727 1.00 86.75 360 ARG A C 1
ATOM 2725 O O . ARG A 1 360 ? -21.419 20.533 5.100 1.00 86.75 360 ARG A O 1
ATOM 2732 N N . LEU A 1 361 ? -19.805 21.833 4.217 1.00 88.06 361 LEU A N 1
ATOM 2733 C CA . LEU A 1 361 ? -20.661 22.973 3.915 1.00 88.06 361 LEU A CA 1
ATOM 2734 C C . LEU A 1 361 ? -20.997 22.940 2.429 1.00 88.06 361 LEU A C 1
ATOM 2736 O O . LEU A 1 361 ? -20.108 23.021 1.585 1.00 88.06 361 LEU A O 1
ATOM 2740 N N . LEU A 1 362 ? -22.279 22.806 2.115 1.00 88.75 362 LEU A N 1
ATOM 2741 C CA . LEU A 1 362 ? -22.803 22.722 0.759 1.00 88.75 362 LEU A CA 1
ATOM 2742 C C . LEU A 1 362 ? -23.594 23.993 0.453 1.00 88.75 362 LEU A C 1
ATOM 2744 O O . LEU A 1 362 ? -24.413 24.432 1.257 1.00 88.75 362 LEU A O 1
ATOM 2748 N N . ARG A 1 363 ? -23.379 24.580 -0.717 1.00 88.19 363 ARG A N 1
ATOM 2749 C CA . ARG A 1 363 ? -24.236 25.618 -1.283 1.00 88.19 363 ARG A CA 1
ATOM 2750 C C . ARG A 1 363 ? -25.270 24.943 -2.166 1.00 88.19 363 ARG A C 1
ATOM 2752 O O . ARG A 1 363 ? -24.894 24.266 -3.112 1.00 88.19 363 ARG A O 1
ATOM 2759 N N . VAL A 1 364 ? -26.549 25.157 -1.896 1.00 85.75 364 VAL A N 1
ATOM 2760 C CA . VAL A 1 364 ? -27.625 24.738 -2.801 1.00 85.75 364 VAL A CA 1
ATOM 2761 C C . VAL A 1 364 ? -28.093 25.960 -3.577 1.00 85.75 364 VAL A C 1
ATOM 2763 O O . VAL A 1 364 ? -28.559 26.937 -2.978 1.00 85.75 364 VAL A O 1
ATOM 2766 N N . GLY A 1 365 ? -27.885 25.922 -4.894 1.00 80.31 365 GLY A N 1
ATOM 2767 C CA . GLY A 1 365 ? -28.333 26.944 -5.834 1.00 80.31 365 GLY A CA 1
ATOM 2768 C C . GLY A 1 365 ? -29.808 26.789 -6.210 1.00 80.31 365 GLY A C 1
ATOM 2769 O O . GLY A 1 365 ? -30.530 25.949 -5.674 1.00 80.31 365 GLY A O 1
ATOM 2770 N N . ALA A 1 366 ? -30.262 27.611 -7.156 1.00 69.88 366 ALA A N 1
ATOM 2771 C CA . ALA A 1 366 ? -31.630 27.556 -7.679 1.00 69.88 366 ALA A CA 1
ATOM 2772 C C . ALA A 1 366 ? -31.931 26.264 -8.470 1.00 69.88 366 ALA A C 1
ATOM 2774 O O . ALA A 1 366 ? -33.091 25.902 -8.634 1.00 69.88 366 ALA A O 1
ATOM 2775 N N . ASP A 1 367 ? -30.886 25.573 -8.930 1.00 77.19 367 ASP A N 1
ATOM 2776 C CA . ASP A 1 367 ? -30.918 24.270 -9.602 1.00 77.19 367 ASP A CA 1
ATOM 2777 C C . ASP A 1 367 ? -31.144 23.089 -8.638 1.00 77.19 367 ASP A C 1
ATOM 2779 O O . ASP A 1 367 ? -31.321 21.954 -9.080 1.00 77.19 367 ASP A O 1
ATOM 2783 N N . GLY A 1 368 ? -31.131 23.341 -7.323 1.00 73.75 368 GLY A N 1
ATOM 2784 C CA . GLY A 1 368 ? -31.287 22.320 -6.289 1.00 73.75 368 GLY A CA 1
ATOM 2785 C C . GLY A 1 368 ? -30.070 21.408 -6.116 1.00 73.75 368 GLY A C 1
ATOM 2786 O O . GLY A 1 368 ? -30.107 20.523 -5.261 1.00 73.75 368 GLY A O 1
ATOM 2787 N N . GLN A 1 369 ? -28.989 21.620 -6.873 1.00 77.62 369 GLN A N 1
ATOM 2788 C CA . GLN A 1 369 ? -27.799 20.777 -6.810 1.00 77.62 369 GLN A CA 1
ATOM 2789 C C . GLN A 1 369 ? -26.842 21.281 -5.718 1.00 77.62 369 GLN A C 1
ATOM 2791 O O . GLN A 1 369 ? -26.451 22.453 -5.722 1.00 77.62 369 GLN A O 1
ATOM 2796 N N . PRO A 1 370 ? -26.458 20.433 -4.747 1.00 82.75 370 PRO A N 1
ATOM 2797 C CA . PRO A 1 370 ? -25.519 20.824 -3.707 1.00 82.75 370 PRO A CA 1
ATOM 2798 C C . PRO A 1 370 ? -24.091 20.917 -4.261 1.00 82.75 370 PRO A C 1
ATOM 2800 O O . PRO A 1 370 ? -23.531 19.939 -4.746 1.00 82.75 370 PRO A O 1
ATOM 2803 N N . GLN A 1 371 ? -23.466 22.084 -4.117 1.00 83.69 371 GLN A N 1
ATOM 2804 C CA . GLN A 1 371 ? -22.061 22.324 -4.446 1.00 83.69 371 GLN A CA 1
ATOM 2805 C C . GLN A 1 371 ? -21.232 22.448 -3.166 1.00 83.69 371 GLN A C 1
ATOM 2807 O O . GLN A 1 371 ? -21.558 23.240 -2.282 1.00 83.69 371 GLN A O 1
ATOM 2812 N N . LEU A 1 372 ? -20.146 21.685 -3.048 1.00 85.44 372 LEU A N 1
ATOM 2813 C CA . LEU A 1 372 ? -19.256 21.757 -1.890 1.00 85.44 372 LEU A CA 1
ATOM 2814 C C . LEU A 1 372 ? -18.543 23.115 -1.820 1.00 85.44 372 LEU A C 1
ATOM 2816 O O . LEU A 1 372 ? -17.879 23.523 -2.765 1.00 85.44 372 LEU A O 1
ATOM 2820 N N . ILE A 1 373 ? -18.659 23.789 -0.675 1.00 87.00 373 ILE A N 1
ATOM 2821 C CA . ILE A 1 373 ? -17.936 25.027 -0.366 1.00 87.00 373 ILE A CA 1
ATOM 2822 C C . ILE A 1 373 ? -16.596 24.681 0.285 1.00 87.00 373 ILE A C 1
ATOM 2824 O O . ILE A 1 373 ? -15.541 25.068 -0.203 1.00 87.00 373 ILE A O 1
ATOM 2828 N N . CYS A 1 374 ? -16.647 23.979 1.418 1.00 85.62 374 CYS A N 1
ATOM 2829 C CA . CYS A 1 374 ? -15.480 23.584 2.199 1.00 85.62 374 CYS A CA 1
ATOM 2830 C C . CYS A 1 374 ? -15.863 22.547 3.264 1.00 85.62 374 CYS A C 1
ATOM 2832 O O . CYS A 1 374 ? -17.042 22.229 3.461 1.00 85.62 374 CYS A O 1
ATOM 2834 N N . PHE A 1 375 ? -14.852 22.042 3.964 1.00 87.25 375 PHE A N 1
ATOM 2835 C CA . PHE A 1 375 ? -15.001 21.231 5.165 1.00 87.25 375 PHE A CA 1
ATOM 2836 C C . PHE A 1 375 ? -14.755 22.083 6.416 1.00 87.25 375 PHE A C 1
ATOM 2838 O O . PHE A 1 375 ? -14.001 23.058 6.381 1.00 87.25 375 PHE A O 1
ATOM 2845 N N . GLU A 1 376 ? -15.380 21.702 7.524 1.00 88.94 376 GLU A N 1
ATOM 2846 C CA . GLU A 1 376 ? -15.270 22.342 8.835 1.00 88.94 376 GLU A CA 1
ATOM 2847 C C . GLU A 1 376 ? -14.929 21.278 9.883 1.00 88.94 376 GLU A C 1
ATOM 2849 O O . GLU A 1 376 ? -15.633 20.277 9.986 1.00 88.94 376 GLU A O 1
ATOM 2854 N N . LEU A 1 377 ? -13.870 21.494 10.665 1.00 87.00 377 LEU A N 1
ATOM 2855 C CA . LEU A 1 377 ? -13.563 20.701 11.857 1.00 87.00 377 LEU A CA 1
ATOM 2856 C C . LEU A 1 377 ? -13.973 21.485 13.096 1.00 87.00 377 LEU A C 1
ATOM 2858 O O . LEU A 1 377 ? -13.559 22.634 13.264 1.00 87.00 377 LEU A O 1
ATOM 2862 N N . ALA A 1 378 ? -14.704 20.844 13.998 1.00 86.00 378 ALA A N 1
ATOM 2863 C CA . ALA A 1 378 ? -15.046 21.382 15.303 1.00 86.00 378 ALA A CA 1
ATOM 2864 C C . ALA A 1 378 ? -14.548 20.476 16.438 1.00 86.00 378 ALA A C 1
ATOM 2866 O O . ALA A 1 378 ? -14.540 19.256 16.288 1.00 86.00 378 ALA A O 1
ATOM 2867 N N . ARG A 1 379 ? -14.178 21.076 17.575 1.00 87.31 379 ARG A N 1
ATOM 2868 C CA . ARG A 1 379 ? -13.867 20.431 18.863 1.00 87.31 379 ARG A CA 1
ATOM 2869 C C . ARG A 1 379 ? -14.751 21.063 19.923 1.00 87.31 379 ARG A C 1
ATOM 2871 O O . ARG A 1 379 ? -14.792 22.282 20.033 1.00 87.31 379 ARG A O 1
ATOM 2878 N N . ASP A 1 380 ? -15.503 20.249 20.655 1.00 85.75 380 ASP A N 1
ATOM 2879 C CA . ASP A 1 380 ? -16.399 20.713 21.722 1.00 85.75 380 ASP A CA 1
ATOM 2880 C C . ASP A 1 380 ? -17.383 21.807 21.243 1.00 85.75 380 ASP A C 1
ATOM 2882 O O . ASP A 1 380 ? -17.680 22.767 21.946 1.00 85.75 380 ASP A O 1
ATOM 2886 N N . HIS A 1 381 ? -17.908 21.641 20.021 1.00 82.75 381 HIS A N 1
ATOM 2887 C CA . HIS A 1 381 ? -18.800 22.577 19.309 1.00 82.75 381 HIS A CA 1
ATOM 2888 C C . HIS A 1 381 ? -18.155 23.890 18.832 1.00 82.75 381 HIS A C 1
ATOM 2890 O O . HIS A 1 381 ? -18.828 24.676 18.162 1.00 82.75 381 HIS A O 1
ATOM 2896 N N . GLN A 1 382 ? -16.865 24.111 19.092 1.00 87.19 382 GLN A N 1
ATOM 2897 C CA . GLN A 1 382 ? -16.104 25.242 18.562 1.00 87.19 382 GLN A CA 1
ATOM 2898 C C . GLN A 1 382 ? -15.376 24.858 17.278 1.00 87.19 382 GLN A C 1
ATOM 2900 O O . GLN A 1 382 ? -14.786 23.786 17.186 1.00 87.19 382 GLN A O 1
ATOM 2905 N N . ILE A 1 383 ? -15.403 25.736 16.279 1.00 86.75 383 ILE A N 1
ATOM 2906 C CA . ILE A 1 383 ? -14.753 25.492 14.990 1.00 86.75 383 ILE A CA 1
ATOM 2907 C C . ILE A 1 383 ? -13.247 25.710 15.141 1.00 86.75 383 ILE A C 1
ATOM 2909 O O . ILE A 1 383 ? -12.824 26.796 15.526 1.00 86.75 383 ILE A O 1
ATOM 2913 N N . ILE A 1 384 ? -12.457 24.691 14.807 1.00 84.38 384 ILE A N 1
ATOM 2914 C CA . ILE A 1 384 ? -10.990 24.739 14.827 1.00 84.38 384 ILE A CA 1
ATOM 2915 C C . ILE A 1 384 ? -10.453 25.196 13.470 1.00 84.38 384 ILE A C 1
ATOM 2917 O O . ILE A 1 384 ? -9.571 26.045 13.404 1.00 84.38 384 ILE A O 1
ATOM 2921 N N . VAL A 1 385 ? -10.971 24.625 12.376 1.00 88.38 385 VAL A N 1
ATOM 2922 C CA . VAL A 1 385 ? -10.503 24.928 11.018 1.00 88.38 385 VAL A CA 1
ATOM 2923 C C . VAL A 1 385 ? -11.639 24.837 10.003 1.00 88.38 385 VAL A C 1
ATOM 2925 O O . VAL A 1 385 ? -12.568 24.039 10.150 1.00 88.38 385 VAL A O 1
ATOM 2928 N N . ARG A 1 386 ? -11.546 25.651 8.950 1.00 89.31 386 ARG A N 1
ATOM 2929 C CA . ARG A 1 386 ? -12.352 25.557 7.729 1.00 89.31 386 ARG A CA 1
ATOM 2930 C C . ARG A 1 386 ? -11.425 25.577 6.525 1.00 89.31 386 ARG A C 1
ATOM 2932 O O . ARG A 1 386 ? -10.512 26.397 6.488 1.00 89.31 386 ARG A O 1
ATOM 2939 N N . GLY A 1 387 ? -11.670 24.728 5.537 1.00 86.31 387 GLY A N 1
ATOM 2940 C CA . GLY A 1 387 ? -10.853 24.726 4.327 1.00 86.31 387 GLY A CA 1
ATOM 2941 C C . GLY A 1 387 ? -11.098 23.529 3.427 1.00 86.31 387 GLY A C 1
ATOM 2942 O O . GLY A 1 387 ? -12.127 22.855 3.511 1.00 86.31 387 GLY A O 1
ATOM 2943 N N . GLU A 1 388 ? -10.135 23.274 2.549 1.00 83.56 388 GLU A N 1
ATOM 2944 C CA . GLU A 1 388 ? -10.128 22.075 1.720 1.00 83.56 388 GLU A CA 1
ATOM 2945 C C . GLU A 1 388 ? -9.996 20.806 2.570 1.00 83.56 388 GLU A C 1
ATOM 2947 O O . GLU A 1 388 ? -9.509 20.825 3.705 1.00 83.56 388 GLU A O 1
ATOM 2952 N N . ARG A 1 389 ? -10.391 19.673 1.982 1.00 75.69 389 ARG A N 1
ATOM 2953 C CA . ARG A 1 389 ? -10.394 18.355 2.633 1.00 75.69 389 ARG A CA 1
ATOM 2954 C C . ARG A 1 389 ? -9.063 18.033 3.314 1.00 75.69 389 ARG A C 1
ATOM 2956 O O . ARG A 1 389 ? -9.039 17.639 4.476 1.00 75.69 389 ARG A O 1
ATOM 2963 N N . ASN A 1 390 ? -7.957 18.250 2.604 1.00 76.62 390 ASN A N 1
ATOM 2964 C CA . ASN A 1 390 ? -6.620 17.926 3.094 1.00 76.62 390 ASN A CA 1
ATOM 2965 C C . ASN A 1 390 ? -6.199 18.798 4.284 1.00 76.62 390 ASN A C 1
ATOM 2967 O O . ASN A 1 390 ? -5.567 18.292 5.207 1.00 76.62 390 ASN A O 1
ATOM 2971 N N . ALA A 1 391 ? -6.586 20.077 4.299 1.00 79.06 391 ALA A N 1
ATOM 2972 C CA . ALA A 1 391 ? -6.308 20.970 5.422 1.00 79.06 391 ALA A CA 1
ATOM 2973 C C . ALA A 1 391 ? -7.081 20.536 6.680 1.00 79.06 391 ALA A C 1
ATOM 2975 O O . ALA A 1 391 ? -6.521 20.487 7.774 1.00 79.06 391 ALA A O 1
ATOM 2976 N N . VAL A 1 392 ? -8.351 20.147 6.517 1.00 82.81 392 VAL A N 1
ATOM 2977 C CA . VAL A 1 392 ? -9.180 19.622 7.613 1.00 82.81 392 VAL A CA 1
ATOM 2978 C C . VAL A 1 392 ? -8.655 18.286 8.140 1.00 82.81 392 VAL A C 1
ATOM 2980 O O . VAL A 1 392 ? -8.580 18.101 9.355 1.00 82.81 392 VAL A O 1
ATOM 2983 N N . ARG A 1 393 ? -8.221 17.383 7.251 1.00 82.31 393 ARG A N 1
ATOM 2984 C CA . ARG A 1 393 ? -7.570 16.116 7.624 1.00 82.31 393 ARG A CA 1
ATOM 2985 C C . ARG A 1 393 ? -6.312 16.355 8.461 1.00 82.31 393 ARG A C 1
ATOM 2987 O O . ARG A 1 393 ? -6.172 15.750 9.518 1.00 82.31 393 ARG A O 1
ATOM 2994 N N . GLN A 1 394 ? -5.426 17.249 8.024 1.00 81.56 394 GLN A N 1
ATOM 2995 C CA . GLN A 1 394 ? -4.195 17.572 8.755 1.00 81.56 394 GLN A CA 1
ATOM 2996 C C . GLN A 1 394 ? -4.477 18.189 10.127 1.00 81.56 394 GLN A C 1
ATOM 2998 O O . GLN A 1 394 ? -3.876 17.778 11.117 1.00 81.56 394 GLN A O 1
ATOM 3003 N N . ALA A 1 395 ? -5.422 19.128 10.205 1.00 83.12 395 ALA A N 1
ATOM 3004 C CA . ALA A 1 395 ? -5.816 19.732 11.474 1.00 83.12 395 ALA A CA 1
ATOM 3005 C C . ALA A 1 395 ? -6.417 18.705 12.444 1.00 83.12 395 ALA A C 1
ATOM 3007 O O . ALA A 1 395 ? -6.158 18.769 13.645 1.00 83.12 395 ALA A O 1
ATOM 3008 N N . LEU A 1 396 ? -7.188 17.739 11.931 1.00 83.56 396 LEU A N 1
ATOM 3009 C CA . LEU A 1 396 ? -7.700 16.636 12.738 1.00 83.56 396 LEU A CA 1
ATOM 3010 C C . LEU A 1 396 ? -6.557 15.766 13.269 1.00 83.56 396 LEU A C 1
ATOM 3012 O O . LEU A 1 396 ? -6.522 15.513 14.467 1.00 83.56 396 LEU A O 1
ATOM 3016 N N . ILE A 1 397 ? -5.617 15.344 12.417 1.00 83.38 397 ILE A N 1
ATOM 3017 C CA . ILE A 1 397 ? -4.461 14.530 12.835 1.00 83.38 397 ILE A CA 1
ATOM 3018 C C . ILE A 1 397 ? -3.656 15.254 13.924 1.00 83.38 397 ILE A C 1
ATOM 3020 O O . ILE A 1 397 ? -3.369 14.655 14.957 1.00 83.38 397 ILE A O 1
ATOM 3024 N N . ALA A 1 398 ? -3.368 16.545 13.743 1.00 84.06 398 ALA A N 1
ATOM 3025 C CA . ALA A 1 398 ? -2.661 17.354 14.736 1.00 84.06 398 ALA A CA 1
ATOM 3026 C C . ALA A 1 398 ? -3.417 17.446 16.074 1.00 84.06 398 ALA A C 1
ATOM 3028 O O . ALA A 1 398 ? -2.819 17.310 17.139 1.00 84.06 398 ALA A O 1
ATOM 3029 N N . ALA A 1 399 ? -4.741 17.623 16.038 1.00 84.75 399 ALA A N 1
ATOM 3030 C CA . ALA A 1 399 ? -5.553 17.665 17.253 1.00 84.75 399 ALA A CA 1
ATOM 3031 C C . ALA A 1 399 ? -5.615 16.304 17.974 1.00 84.75 399 ALA A C 1
ATOM 3033 O O . ALA A 1 399 ? -5.603 16.249 19.204 1.00 84.75 399 ALA A O 1
ATOM 3034 N N . LEU A 1 400 ? -5.659 15.200 17.218 1.00 84.81 400 LEU A N 1
ATOM 3035 C CA . LEU A 1 400 ? -5.597 13.844 17.770 1.00 84.81 400 LEU A CA 1
ATOM 3036 C C . LEU A 1 400 ? -4.231 13.555 18.405 1.00 84.81 400 LEU A C 1
ATOM 3038 O O . LEU A 1 400 ? -4.171 12.902 19.446 1.00 84.81 400 LEU A O 1
ATOM 3042 N N . GLU A 1 401 ? -3.150 14.037 17.793 1.00 85.56 401 GLU A N 1
ATOM 3043 C CA . GLU A 1 401 ? -1.791 13.890 18.312 1.00 85.56 401 GLU A CA 1
ATOM 3044 C C . GLU A 1 401 ? -1.617 14.609 19.660 1.00 85.56 401 GLU A C 1
ATOM 3046 O O . GLU A 1 401 ? -1.102 14.022 20.612 1.00 85.56 401 GLU A O 1
ATOM 3051 N N . ASP A 1 402 ? -2.090 15.853 19.762 1.00 83.19 402 ASP A N 1
ATOM 3052 C CA . ASP A 1 402 ? -2.057 16.657 20.992 1.00 83.19 402 ASP A CA 1
ATOM 3053 C C . ASP A 1 402 ? -2.795 15.963 22.154 1.00 83.19 402 ASP A C 1
ATOM 3055 O O . ASP A 1 402 ? -2.268 15.826 23.266 1.00 83.19 402 ASP A O 1
ATOM 3059 N N . ASP A 1 403 ? -3.987 15.422 21.868 1.00 83.38 403 ASP A N 1
ATOM 3060 C CA . ASP A 1 403 ? -4.752 14.621 22.828 1.00 83.38 403 ASP A CA 1
ATOM 3061 C C . ASP A 1 403 ? -3.978 13.351 23.249 1.00 83.38 403 ASP A C 1
ATOM 3063 O O . ASP A 1 403 ? -3.978 12.996 24.431 1.00 83.38 403 ASP A O 1
ATOM 3067 N N . ALA A 1 404 ? -3.302 12.670 22.313 1.00 79.62 404 ALA A N 1
ATOM 3068 C CA . ALA A 1 404 ? -2.543 11.448 22.592 1.00 79.62 404 ALA A CA 1
ATOM 3069 C C . ALA A 1 404 ? -1.304 11.708 23.470 1.00 79.62 404 ALA A C 1
ATOM 3071 O O . ALA A 1 404 ? -1.079 10.984 24.443 1.00 79.62 404 ALA A O 1
ATOM 3072 N N . ARG A 1 405 ? -0.531 12.765 23.185 1.00 80.06 405 ARG A N 1
ATOM 3073 C CA . ARG A 1 405 ? 0.653 13.133 23.986 1.00 80.06 405 ARG A CA 1
ATOM 3074 C C . ARG A 1 405 ? 0.279 13.527 25.412 1.00 80.06 405 ARG A C 1
ATOM 3076 O O . ARG A 1 405 ? 0.949 13.118 26.361 1.00 80.06 405 ARG A O 1
ATOM 3083 N N . THR A 1 406 ? -0.801 14.295 25.573 1.00 79.69 406 THR A N 1
ATOM 3084 C CA . THR A 1 406 ? -1.274 14.736 26.895 1.00 79.69 406 THR A CA 1
ATOM 3085 C C . THR A 1 406 ? -1.565 13.544 27.811 1.00 79.69 406 THR A C 1
ATOM 3087 O O . THR A 1 406 ? -1.176 13.547 28.980 1.00 79.69 406 THR A O 1
ATOM 3090 N N . LEU A 1 407 ? -2.183 12.493 27.268 1.00 71.62 407 LEU A N 1
ATOM 3091 C CA . LEU A 1 407 ? -2.495 11.266 28.004 1.00 71.62 407 LEU A CA 1
ATOM 3092 C C . LEU A 1 407 ? -1.241 10.467 28.368 1.00 71.62 407 LEU A C 1
ATOM 3094 O O . LEU A 1 407 ? -1.125 9.990 29.496 1.00 71.62 407 LEU A O 1
ATOM 3098 N N . GLN A 1 408 ? -0.280 10.359 27.448 1.00 73.62 408 GLN A N 1
ATOM 3099 C CA . GLN A 1 408 ? 0.981 9.665 27.717 1.00 73.62 408 GLN A CA 1
ATOM 3100 C C . GLN A 1 408 ? 1.739 10.319 28.886 1.00 73.62 408 GLN A C 1
ATOM 3102 O O . GLN A 1 408 ? 2.235 9.621 29.768 1.00 73.62 408 GLN A O 1
ATOM 3107 N N . HIS A 1 409 ? 1.751 11.655 28.955 1.00 73.94 409 HIS A N 1
ATOM 3108 C CA . HIS A 1 409 ? 2.349 12.386 30.075 1.00 73.94 409 HIS A CA 1
ATOM 3109 C C . HIS A 1 409 ? 1.605 12.201 31.407 1.00 73.94 409 HIS A C 1
ATOM 3111 O O . HIS A 1 409 ? 2.254 12.149 32.453 1.00 73.94 409 HIS A O 1
ATOM 3117 N N . GLN A 1 410 ? 0.271 12.105 31.392 1.00 72.94 410 GLN A N 1
ATOM 3118 C CA . GLN A 1 410 ? -0.521 11.830 32.599 1.00 72.94 410 GLN A CA 1
ATOM 3119 C C . GLN A 1 410 ? -0.217 10.437 33.155 1.00 72.94 410 GLN A C 1
ATOM 3121 O O . GLN A 1 410 ? 0.101 10.314 34.335 1.00 72.94 410 GLN A O 1
ATOM 3126 N N . HIS A 1 411 ? -0.193 9.422 32.289 1.00 68.00 411 HIS A N 1
ATOM 3127 C CA . HIS A 1 411 ? 0.098 8.048 32.693 1.00 68.00 411 HIS A CA 1
ATOM 3128 C C . HIS A 1 411 ? 1.516 7.893 33.267 1.00 68.00 411 HIS A C 1
ATOM 3130 O O . HIS A 1 411 ? 1.710 7.234 34.286 1.00 68.00 411 HIS A O 1
ATOM 3136 N N . SER A 1 412 ? 2.517 8.558 32.672 1.00 69.50 412 SER A N 1
ATOM 3137 C CA . SER A 1 412 ? 3.871 8.576 33.241 1.00 69.50 412 SER A CA 1
ATOM 3138 C C . SER A 1 412 ? 3.913 9.232 34.625 1.00 69.50 412 SER A C 1
ATOM 3140 O O . SER A 1 412 ? 4.633 8.757 35.493 1.00 69.50 412 SER A O 1
ATOM 3142 N N . ARG A 1 413 ? 3.151 10.308 34.861 1.00 69.00 413 ARG A N 1
ATOM 3143 C CA . ARG A 1 413 ? 3.127 10.992 36.166 1.00 69.00 413 ARG A CA 1
ATOM 3144 C C . ARG A 1 413 ? 2.508 10.150 37.276 1.00 69.00 413 ARG A C 1
ATOM 3146 O O . ARG A 1 413 ? 3.014 10.197 38.390 1.00 69.00 413 ARG A O 1
ATOM 3153 N N . GLU A 1 414 ? 1.458 9.393 36.975 1.00 67.81 414 GLU A N 1
ATOM 3154 C CA . GLU A 1 414 ? 0.820 8.490 37.940 1.00 67.81 414 GLU A CA 1
ATOM 3155 C C . GLU A 1 414 ? 1.784 7.371 38.364 1.00 67.81 414 GLU A C 1
ATOM 3157 O O . GLU A 1 414 ? 1.995 7.175 39.560 1.00 67.81 414 GLU A O 1
ATOM 3162 N N . LEU A 1 415 ? 2.487 6.757 37.402 1.00 60.53 415 LEU A N 1
ATOM 3163 C CA . LEU A 1 415 ? 3.498 5.720 37.657 1.00 60.53 415 LEU A CA 1
ATOM 3164 C C . LEU A 1 415 ? 4.679 6.202 38.520 1.00 60.53 415 LEU A C 1
ATOM 3166 O O . LEU A 1 415 ? 5.217 5.420 39.295 1.00 60.53 415 LEU A O 1
ATOM 3170 N N . TYR A 1 416 ? 5.076 7.474 38.408 1.00 58.34 416 TYR A N 1
ATOM 3171 C CA . TYR A 1 416 ? 6.125 8.072 39.251 1.00 58.34 416 TYR A CA 1
ATOM 3172 C C . TYR A 1 416 ? 5.617 8.585 40.608 1.00 58.34 416 TYR A C 1
ATOM 3174 O O . TYR A 1 416 ? 6.429 8.941 41.455 1.00 58.34 416 TYR A O 1
ATOM 3182 N N . SER A 1 417 ? 4.300 8.673 40.816 1.00 58.44 417 SER A N 1
ATOM 3183 C CA . SER A 1 417 ? 3.713 9.102 42.096 1.00 58.44 417 SER A CA 1
ATOM 3184 C C . SER A 1 417 ? 3.394 7.941 43.044 1.00 58.44 417 SER A C 1
ATOM 3186 O O . SER A 1 417 ? 3.180 8.170 44.231 1.00 58.44 417 SER A O 1
ATOM 3188 N N . GLU A 1 418 ? 3.377 6.709 42.525 1.00 51.09 418 GLU A N 1
ATOM 3189 C CA . GLU A 1 418 ? 3.180 5.470 43.294 1.00 51.09 418 GLU A CA 1
ATOM 3190 C C . GLU A 1 418 ? 4.501 4.762 43.666 1.00 51.09 418 GLU A C 1
ATOM 3192 O O . GLU A 1 418 ? 4.477 3.730 44.339 1.00 51.09 418 GLU A O 1
ATOM 3197 N N . SER A 1 419 ? 5.647 5.322 43.257 1.00 45.44 419 SER A N 1
ATOM 3198 C CA . SER A 1 419 ? 7.005 4.922 43.663 1.00 45.44 419 SER A CA 1
ATOM 3199 C C . SER A 1 419 ? 7.582 5.898 44.676 1.00 45.44 419 SER A C 1
ATOM 3201 O O . SER A 1 419 ? 8.215 5.437 45.651 1.00 45.44 419 SER A O 1
#

Mean predicted aligned error: 16.58 Å

Radius of gyration: 31.79 Å; Cα contacts (8 Å, |Δi|>4): 678; chains: 1; bounding box: 78×101×78 Å

pLDDT: mean 75.46, std 18.4, range [31.42, 97.75]

Sequence (419 aa):
MAVREASPARLDPANEGELVHLSATLQSATGSRDPDLGVPVPGAVLRRQVQMFQWAETPAKDDGPPAYELGWHADRIDSRAFQQPRGHINPQPALPSATLIAADARLGPYAFDLPLLVEAAAREKEAHQRDGLGDWASFLGQLPPLSAAQGLAGWRQTAVDEYQHRQSQVSAAGLGDLSVTYLWIPPDQPVSVIAMQHQGALRGWPLAEEDGLLLARAGIHNAAQMLQAAIWERSGPQMILLLSGLLGTVVALLAFNDLADRPRRRARQVAMAGATATIALVAGWYLGGAWASALLIGMLWGQLRSGLGTGAHRTPAAQPRHLTVHQNPLAERPNGTAAAPPPRILRQTVGRKSRYRVDRLLRVGADGQPQLICFELARDHQIIVRGERNAVRQALIAALEDDARTLQHQHSRELYSES

Foldseek 3Di:
DQEAEDDLADDDPVQAQGWYKYKFFWADPQAWADLQQGWGDRFFKKKKWKWFQFWDWADDDPPDATDIDTDTDTFDDCLVPHPDSVVRHADHAPDHIDMTGHPRIDRRQAAEPVVLLQCLQLLLDDDPPSDDSHPQWDWPQATDASPDDPNCVQWDDPHRFKIKRAPDPDPDGDRNIMIIGMIGHDRRWMKMKTARDHPRYGHFFWLDPPHGDIHMDTDDDDLLRRLVSVLCSPCPPVVVVVVVLVVVLVVLVVVLVVVVPDPDPVVNVVSVVVSQLSVLVVVCVVVPDPVSSVVSVVVVVVVVVVVDDDDDDDDDDDDDDDDDDDDDDDDDDDDDDDPQPPWDWDWAWRGDHDQKTKIWIWTQGSVRDTDTDWIWIGGNNHTPDTHHSVVNVSSSSVVSSVVVVVVVVVVVVVVVVVD

Solvent-accessible surface area (backbone atoms only — not comparable to full-atom values): 24290 Å² total; per-residue (Å²): 118,77,62,38,88,50,60,51,83,48,87,58,80,91,41,58,67,30,42,26,27,38,55,34,34,42,34,30,91,84,19,12,58,43,85,78,80,62,52,71,44,68,13,20,36,33,31,45,45,30,28,31,26,31,58,45,79,42,80,44,74,86,92,49,75,62,48,78,46,80,42,80,34,77,55,84,62,68,30,86,76,44,96,67,34,82,94,41,74,50,68,82,73,96,65,76,58,46,79,35,69,26,92,71,32,21,47,50,73,28,37,61,52,55,71,62,49,47,52,32,28,24,59,79,47,84,84,88,56,87,81,54,48,43,92,50,42,45,74,46,71,66,53,76,76,91,72,84,60,87,77,48,83,56,55,43,75,81,49,61,38,33,38,33,37,48,93,60,94,60,92,69,91,47,85,62,20,34,42,37,38,41,36,27,30,57,45,80,45,37,33,17,36,38,23,16,31,49,96,65,23,38,34,51,36,45,71,50,101,88,50,38,55,49,47,47,44,68,38,84,61,54,65,47,58,54,34,48,48,69,58,47,75,80,45,55,72,62,52,54,52,50,53,52,50,51,50,53,51,51,53,53,52,53,55,48,57,66,52,65,79,50,94,49,75,70,58,55,55,57,49,52,54,50,54,52,50,53,52,39,53,52,49,26,66,74,69,76,41,81,63,60,36,52,54,53,53,50,53,53,53,55,61,63,56,75,73,64,85,81,81,91,79,84,86,83,91,81,82,89,78,84,81,78,83,78,82,78,79,87,79,82,80,83,80,89,69,83,78,68,67,76,72,44,78,45,79,43,79,56,27,68,48,86,58,36,35,34,30,39,36,25,41,28,49,81,85,69,54,75,39,81,73,36,31,36,31,25,48,77,88,40,77,77,47,74,34,55,67,67,56,41,50,52,54,48,40,54,54,47,27,55,57,43,50,56,49,54,55,51,55,54,51,54,62,64,72,79,108

Secondary structure (DSSP, 8-state):
--SEE--SSS--GGGBTSEEEEEEEEE-SS-EE-TTT--EESSSEEEEEEEEEEEEEEPPSTT-PPEEEEEEEES---GGGSS--TT-PPPPPSS--EEEE-TT-EETTEEE-HHHHHHHHHHTS-SS--SS-GGG-EE---PPP--S-TT-TTEEEEETTEEEE-SSSSSS--TT-EEEEEEE--TT-EEEEEEEEETTEEE-EEEETTEEE-EEEES---HHHHHHHHHHTTTHHHHHHHHHHHHHHHHHHHHHHHHHTS--HHHHHHHHHHHHHHHHHHHHHHTT-HHHHHHHHHHHHHHHHTTS----------PPPP----PPP-PPPPP--PPPPPPEEEEEEEEEETTEEEEEEEEE-TT--EEEEEEEEEETTEEEEEE-HHHHHHHHHHHHHHHHHHHHHHHHHHHHH--